Protein AF-A0A6A6G400-F1 (afdb_monomer)

Radius of gyration: 25.41 Å; Cα contacts (8 Å, |Δi|>4): 609; chains: 1; bounding box: 59×59×89 Å

Structure (mmCIF, N/CA/C/O backbone):
data_AF-A0A6A6G400-F1
#
_entry.id   AF-A0A6A6G400-F1
#
loop_
_atom_site.group_PDB
_atom_site.id
_atom_site.type_symbol
_atom_site.label_atom_id
_atom_site.label_alt_id
_atom_site.label_comp_id
_atom_site.label_asym_id
_atom_site.label_entity_id
_atom_site.label_seq_id
_atom_site.pdbx_PDB_ins_code
_atom_site.Cartn_x
_atom_site.Cartn_y
_atom_site.Cartn_z
_atom_site.occupancy
_atom_site.B_iso_or_equiv
_atom_site.auth_seq_id
_atom_site.auth_comp_id
_atom_site.auth_asym_id
_atom_site.auth_atom_id
_atom_site.pdbx_PDB_model_num
ATOM 1 N N . MET A 1 1 ? -9.095 3.129 57.793 1.00 34.34 1 MET A N 1
ATOM 2 C CA . MET A 1 1 ? -10.413 3.159 57.125 1.00 34.34 1 MET A CA 1
ATOM 3 C C . MET A 1 1 ? -10.176 3.162 55.627 1.00 34.34 1 MET A C 1
ATOM 5 O O . MET A 1 1 ? -9.615 4.113 55.106 1.00 34.34 1 MET A O 1
ATOM 9 N N . SER A 1 2 ? -10.470 2.027 54.995 1.00 27.59 2 SER A N 1
ATOM 10 C CA . SER A 1 2 ? -10.188 1.720 53.591 1.00 27.59 2 SER A CA 1
ATOM 11 C C . SER A 1 2 ? -11.328 2.242 52.712 1.00 27.59 2 SER A C 1
ATOM 13 O O . SER A 1 2 ? -12.481 1.901 52.960 1.00 27.59 2 SER A O 1
ATOM 15 N N . LEU A 1 3 ? -11.021 3.069 51.710 1.00 31.67 3 LEU A N 1
ATOM 16 C CA . LEU A 1 3 ? -11.961 3.458 50.656 1.00 31.67 3 LEU A CA 1
ATOM 17 C C . LEU A 1 3 ? -11.796 2.472 49.495 1.00 31.67 3 LEU A C 1
ATOM 19 O O . LEU A 1 3 ? -10.995 2.679 48.587 1.00 31.67 3 LEU A O 1
ATOM 23 N N . HIS A 1 4 ? -12.517 1.357 49.578 1.00 33.44 4 HIS A N 1
ATOM 24 C CA . HIS A 1 4 ? -12.645 0.380 48.503 1.00 33.44 4 HIS A CA 1
ATOM 25 C C . HIS A 1 4 ? -13.825 0.741 47.591 1.00 33.44 4 HIS A C 1
ATOM 27 O O . HIS A 1 4 ? -14.914 1.037 48.071 1.00 33.44 4 HIS A O 1
ATOM 33 N N . GLY A 1 5 ? -13.579 0.666 46.280 1.00 33.34 5 GLY A N 1
ATOM 34 C CA . GLY A 1 5 ? -14.537 0.203 45.275 1.00 33.34 5 GLY A CA 1
ATOM 35 C C . GLY A 1 5 ? -15.850 0.970 45.136 1.00 33.34 5 GLY A C 1
ATOM 36 O O . GLY A 1 5 ? -16.884 0.521 45.614 1.00 33.34 5 GLY A O 1
ATOM 37 N N . ARG A 1 6 ? -15.853 2.050 44.345 1.00 30.64 6 ARG A N 1
ATOM 38 C CA . ARG A 1 6 ? -17.055 2.390 43.571 1.00 30.64 6 ARG A CA 1
ATOM 39 C C . ARG A 1 6 ? -17.031 1.569 42.287 1.00 30.64 6 ARG A C 1
ATOM 41 O O . ARG A 1 6 ? -16.355 1.930 41.327 1.00 30.64 6 ARG A O 1
ATOM 48 N N . GLU A 1 7 ? -17.760 0.458 42.303 1.00 33.59 7 GLU A N 1
ATOM 49 C CA . GLU A 1 7 ? -18.248 -0.189 41.090 1.00 33.59 7 GLU A CA 1
ATOM 50 C C . GLU A 1 7 ? -19.018 0.846 40.266 1.00 33.59 7 GLU A C 1
ATOM 52 O O . GLU A 1 7 ? -20.046 1.378 40.685 1.00 33.59 7 GLU A O 1
ATOM 57 N N . VAL A 1 8 ? -18.510 1.149 39.075 1.00 35.88 8 VAL A N 1
ATOM 58 C CA . VAL A 1 8 ? -19.294 1.807 38.033 1.00 35.88 8 VAL A CA 1
ATOM 59 C C . VAL A 1 8 ? -20.147 0.719 37.383 1.00 35.88 8 VAL A C 1
ATOM 61 O O . VAL A 1 8 ? -19.840 0.226 36.301 1.00 35.88 8 VAL A O 1
ATOM 64 N N . THR A 1 9 ? -21.222 0.305 38.053 1.00 39.00 9 THR A N 1
ATOM 65 C CA . THR A 1 9 ? -22.346 -0.366 37.390 1.00 39.00 9 THR A CA 1
ATOM 66 C C . THR A 1 9 ? -23.046 0.671 36.522 1.00 39.00 9 THR A C 1
ATOM 68 O O . THR A 1 9 ? -23.896 1.438 36.974 1.00 39.00 9 THR A O 1
ATOM 71 N N . GLN A 1 10 ? -22.623 0.750 35.263 1.00 42.69 10 GLN A N 1
ATOM 72 C CA . GLN A 1 10 ? -23.265 1.577 34.253 1.00 42.69 10 GLN A CA 1
ATOM 73 C C . GLN A 1 10 ? -24.631 0.947 33.936 1.00 42.69 10 GLN A C 1
ATOM 75 O O . GLN A 1 10 ? -24.701 -0.114 33.319 1.00 42.69 10 GLN A O 1
ATOM 80 N N . PHE A 1 11 ? -25.710 1.578 34.402 1.00 41.28 11 PHE A N 1
ATOM 81 C CA . PHE A 1 11 ? -27.094 1.215 34.093 1.00 41.28 11 PHE A CA 1
ATOM 82 C C . PHE A 1 11 ? -27.322 1.236 32.572 1.00 41.28 11 PHE A C 1
ATOM 84 O O . PHE A 1 11 ? -27.593 2.280 31.978 1.00 41.28 11 PHE A O 1
ATOM 91 N N . GLY A 1 12 ? -27.191 0.082 31.921 1.00 53.06 12 GLY A N 1
ATOM 92 C CA . GLY A 1 12 ? -27.635 -0.114 30.548 1.00 53.06 12 GLY A CA 1
ATOM 93 C C . GLY A 1 12 ? -29.129 -0.407 30.554 1.00 53.06 12 GLY A C 1
ATOM 94 O O . GLY A 1 12 ? -29.537 -1.447 31.056 1.00 53.06 12 GLY A O 1
ATOM 95 N N . PHE A 1 13 ? -29.949 0.490 30.006 1.00 58.12 13 PHE A N 1
ATOM 96 C CA . PHE A 1 13 ? -31.369 0.208 29.789 1.00 58.12 13 PHE A CA 1
ATOM 97 C C . PHE A 1 13 ? -31.518 -1.091 28.981 1.00 58.12 13 PHE A C 1
ATOM 99 O O . PHE A 1 13 ? -31.052 -1.182 27.839 1.00 58.12 13 PHE A O 1
ATOM 106 N N . GLU A 1 14 ? -32.153 -2.108 29.567 1.00 65.12 14 GLU A N 1
ATOM 107 C CA . GLU A 1 14 ? -32.417 -3.376 28.893 1.00 65.12 14 GLU A CA 1
ATOM 108 C C . GLU A 1 14 ? -33.423 -3.155 27.760 1.00 65.12 14 GLU A C 1
ATOM 110 O O . GLU A 1 14 ? -34.633 -3.084 27.953 1.00 65.12 14 GLU A O 1
ATOM 115 N N . GLN A 1 15 ? -32.921 -3.040 26.530 1.00 72.25 15 GLN A N 1
ATOM 116 C CA . GLN A 1 15 ? -33.747 -2.927 25.324 1.00 72.25 15 GLN A CA 1
ATOM 117 C C . GLN A 1 15 ? -34.367 -4.276 24.905 1.00 72.25 15 GLN A C 1
ATOM 119 O O . GLN A 1 15 ? -34.352 -4.623 23.725 1.00 72.25 15 GLN A O 1
ATOM 124 N N . GLY A 1 16 ? -34.919 -5.039 25.857 1.00 75.06 16 GLY A N 1
ATOM 125 C CA . GLY A 1 16 ? -35.519 -6.364 25.629 1.00 75.06 16 GLY A CA 1
ATOM 126 C C . GLY A 1 16 ? -36.750 -6.356 24.712 1.00 75.06 16 GLY A C 1
ATOM 127 O O . GLY A 1 16 ? -37.144 -7.391 24.192 1.00 75.06 16 GLY A O 1
ATOM 128 N N . GLN A 1 17 ? -37.325 -5.182 24.442 1.00 82.31 17 GLN A N 1
ATOM 129 C CA . GLN A 1 17 ? -38.411 -5.012 23.467 1.00 82.31 17 GLN A CA 1
ATOM 130 C C . GLN A 1 17 ? -37.948 -5.202 22.012 1.00 82.31 17 GLN A C 1
ATOM 132 O O . GLN A 1 17 ? -38.761 -5.427 21.121 1.00 82.31 17 GLN A O 1
ATOM 137 N N . SER A 1 18 ? -36.644 -5.097 21.745 1.00 84.12 18 SER A N 1
ATOM 138 C CA . SER A 1 18 ? -36.095 -5.332 20.411 1.00 84.12 18 SER A CA 1
ATOM 139 C C . SER A 1 18 ? -35.745 -6.810 20.241 1.00 84.12 18 SER A C 1
ATOM 141 O O . SER A 1 18 ? -34.920 -7.303 21.016 1.00 84.12 18 SER A O 1
ATOM 143 N N . PRO A 1 19 ? -36.243 -7.497 19.193 1.00 85.81 19 PRO A N 1
ATOM 144 C CA . PRO A 1 19 ? -35.838 -8.867 18.868 1.00 85.81 19 PRO A CA 1
ATOM 145 C C . PRO A 1 19 ? -34.322 -9.020 18.715 1.00 85.81 19 PRO A C 1
ATOM 147 O O . PRO A 1 19 ? -33.760 -10.072 19.010 1.00 85.81 19 PRO A O 1
ATOM 150 N N . LEU A 1 20 ? -33.635 -7.943 18.314 1.00 87.31 20 LEU A N 1
ATOM 151 C CA . LEU A 1 20 ? -32.180 -7.918 18.240 1.00 87.31 20 LEU A CA 1
ATOM 152 C C . LEU A 1 20 ? -31.532 -8.185 19.604 1.00 87.31 20 LEU A C 1
ATOM 154 O O . LEU A 1 20 ? -30.487 -8.813 19.650 1.00 87.31 20 LEU A O 1
ATOM 158 N N . TYR A 1 21 ? -32.125 -7.722 20.704 1.00 88.69 21 TYR A N 1
ATOM 159 C CA . TYR A 1 21 ? -31.561 -7.871 22.047 1.00 88.69 21 TYR A CA 1
ATOM 160 C C . TYR A 1 21 ? -32.232 -8.956 22.885 1.00 88.69 21 TYR A C 1
ATOM 162 O O . TYR A 1 21 ? -31.580 -9.467 23.791 1.00 88.69 21 TYR A O 1
ATOM 170 N N . SER A 1 22 ? -33.487 -9.315 22.599 1.00 88.69 22 SER A N 1
ATOM 171 C CA . SER A 1 22 ? -34.191 -10.394 23.302 1.00 88.69 22 SER A CA 1
ATOM 172 C C . SER A 1 22 ? -33.992 -11.776 22.693 1.00 88.69 22 SER A C 1
ATOM 174 O O . SER A 1 22 ? -34.029 -12.751 23.436 1.00 88.69 22 SER A O 1
ATOM 176 N N . ALA A 1 23 ? -33.761 -11.882 21.380 1.00 90.44 23 ALA A N 1
ATOM 177 C CA . ALA A 1 23 ? -33.600 -13.174 20.709 1.00 90.44 23 ALA A CA 1
ATOM 178 C C . ALA A 1 23 ? -32.150 -13.476 20.300 1.00 90.44 23 ALA A C 1
ATOM 180 O O . ALA A 1 23 ? -31.735 -14.633 20.341 1.00 90.44 23 ALA A O 1
ATOM 181 N N . LEU A 1 24 ? -31.365 -12.465 19.897 1.00 91.31 24 LEU A N 1
ATOM 182 C CA . LEU A 1 24 ? -29.995 -12.688 19.424 1.00 91.31 24 LEU A CA 1
ATOM 183 C C . LEU A 1 24 ? -28.968 -12.543 20.558 1.00 91.31 24 LEU A C 1
ATOM 185 O O . LEU A 1 24 ? -28.890 -11.472 21.171 1.00 91.31 24 LEU A O 1
ATOM 189 N N . PRO A 1 25 ? -28.117 -13.558 20.804 1.00 91.88 25 PRO A N 1
ATOM 190 C CA . PRO A 1 25 ? -27.008 -13.456 21.744 1.00 91.88 25 PRO A CA 1
ATOM 191 C C . PRO A 1 25 ? -25.947 -12.458 21.250 1.00 91.88 25 PRO A C 1
ATOM 193 O O . PRO A 1 25 ? -25.909 -12.074 20.074 1.00 91.88 25 PRO A O 1
ATOM 196 N N . ALA A 1 26 ? -25.087 -12.004 22.164 1.00 89.81 26 ALA A N 1
ATOM 197 C CA . ALA A 1 26 ? -24.136 -10.920 21.908 1.00 89.81 26 ALA A CA 1
ATOM 198 C C . ALA A 1 26 ? -23.162 -11.232 20.762 1.00 89.81 26 ALA A C 1
ATOM 200 O O . ALA A 1 26 ? -22.822 -10.349 19.978 1.00 89.81 26 ALA A O 1
ATOM 201 N N . GLU A 1 27 ? -22.764 -12.491 20.625 1.00 92.62 27 GLU A N 1
ATOM 202 C CA . GLU A 1 27 ? -21.855 -12.990 19.599 1.00 92.62 27 GLU A CA 1
ATOM 203 C C . GLU A 1 27 ? -22.455 -12.831 18.199 1.00 92.62 27 GLU A C 1
ATOM 205 O O . GLU A 1 27 ? -21.776 -12.369 17.280 1.00 92.62 27 GLU A O 1
ATOM 210 N N . LEU A 1 28 ? -23.744 -13.156 18.043 1.00 93.25 28 LEU A N 1
ATOM 211 C CA . LEU A 1 28 ? -24.443 -13.014 16.766 1.00 93.25 28 LEU A CA 1
ATOM 212 C C . LEU A 1 28 ? -24.703 -11.545 16.435 1.00 93.25 28 LEU A C 1
ATOM 214 O O . LEU A 1 28 ? -24.497 -11.141 15.292 1.00 93.25 28 LEU A O 1
ATOM 218 N N . ARG A 1 29 ? -25.056 -10.713 17.425 1.00 92.44 29 ARG A N 1
ATOM 219 C CA . ARG A 1 29 ? -25.155 -9.256 17.217 1.00 92.44 29 ARG A CA 1
ATOM 220 C C . ARG A 1 29 ? -23.828 -8.665 16.754 1.00 92.44 29 ARG A C 1
ATOM 222 O O . ARG A 1 29 ? -23.800 -7.871 15.817 1.00 92.44 29 ARG A O 1
ATOM 229 N N . LEU A 1 30 ? -22.722 -9.087 17.367 1.00 91.12 30 LEU A N 1
ATOM 230 C CA . LEU A 1 30 ? -21.384 -8.645 16.992 1.00 91.12 30 LEU A CA 1
ATOM 231 C C . LEU A 1 30 ? -21.013 -9.099 15.575 1.00 91.12 30 LEU A C 1
ATOM 233 O O . LEU A 1 30 ? -20.400 -8.333 14.835 1.00 91.12 30 LEU A O 1
ATOM 237 N N . ALA A 1 31 ? -21.390 -10.317 15.177 1.00 91.69 31 ALA A N 1
ATOM 238 C CA . ALA A 1 31 ? -21.196 -10.805 13.814 1.00 91.69 31 ALA A CA 1
ATOM 239 C C . ALA A 1 31 ? -21.989 -9.976 12.789 1.00 91.69 31 ALA A C 1
ATOM 241 O O . ALA A 1 31 ? -21.420 -9.558 11.780 1.00 91.69 31 ALA A O 1
ATOM 242 N N . VAL A 1 32 ? -23.258 -9.663 13.080 1.00 92.06 32 VAL A N 1
ATOM 243 C CA . VAL A 1 32 ? -24.092 -8.778 12.247 1.00 92.06 32 VAL A CA 1
ATOM 244 C C . VAL A 1 32 ? -23.464 -7.392 12.137 1.00 92.06 32 VAL A C 1
ATOM 246 O O . VAL A 1 32 ? -23.268 -6.896 11.032 1.00 92.06 32 VAL A O 1
ATOM 249 N N . LEU A 1 33 ? -23.076 -6.784 13.260 1.00 92.38 33 LEU A N 1
ATOM 250 C CA . LEU A 1 33 ? -22.436 -5.469 13.269 1.00 92.38 33 LEU A CA 1
ATOM 251 C C . LEU A 1 33 ? -21.124 -5.464 12.487 1.00 92.38 33 LEU A C 1
ATOM 253 O O . LEU A 1 33 ? -20.890 -4.541 11.717 1.00 92.38 33 LEU A O 1
ATOM 257 N N . ARG A 1 34 ? -20.285 -6.497 12.631 1.00 90.75 34 ARG A N 1
ATOM 258 C CA . ARG A 1 34 ? -19.051 -6.639 11.843 1.00 90.75 34 ARG A CA 1
ATOM 259 C C . ARG A 1 34 ? -19.343 -6.688 10.355 1.00 90.75 34 ARG A C 1
ATOM 261 O O . ARG A 1 34 ? -18.635 -6.037 9.598 1.00 90.75 34 ARG A O 1
ATOM 268 N N . TYR A 1 35 ? -20.371 -7.419 9.940 1.00 90.69 35 TYR A N 1
ATOM 269 C CA . TYR A 1 35 ? -20.773 -7.472 8.541 1.00 90.69 35 TYR A CA 1
ATOM 270 C C . TYR A 1 35 ? -21.286 -6.110 8.046 1.00 90.69 35 TYR A C 1
ATOM 272 O O . TYR A 1 35 ? -20.768 -5.580 7.068 1.00 90.69 35 TYR A O 1
ATOM 280 N N . CYS A 1 36 ? -22.240 -5.498 8.754 1.00 91.00 36 CYS A N 1
ATOM 281 C CA . CYS A 1 36 ? -22.847 -4.221 8.363 1.00 91.00 36 CYS A CA 1
ATOM 282 C C . CYS A 1 36 ? -21.861 -3.044 8.361 1.00 91.00 36 CYS A C 1
ATOM 284 O O . CYS A 1 36 ? -22.007 -2.127 7.559 1.00 91.00 36 CYS A O 1
ATOM 286 N N . LEU A 1 37 ? -20.884 -3.057 9.270 1.00 91.31 37 LEU A N 1
ATOM 287 C CA . LEU A 1 37 ? -19.892 -1.993 9.450 1.00 91.31 37 LEU A CA 1
ATOM 288 C C . LEU A 1 37 ? -18.548 -2.320 8.783 1.00 91.31 37 LEU A C 1
ATOM 290 O O . LEU A 1 37 ? -17.557 -1.635 9.035 1.00 91.31 37 LEU A O 1
ATOM 294 N N . SER A 1 38 ? -18.492 -3.363 7.952 1.00 87.44 38 SER A N 1
ATOM 295 C CA . SER A 1 38 ? -17.318 -3.641 7.125 1.00 87.44 38 SER A CA 1
ATOM 296 C C . SER A 1 38 ? -17.178 -2.606 6.011 1.00 87.44 38 SER A C 1
ATOM 298 O O . SER A 1 38 ? -18.161 -2.049 5.517 1.00 87.44 38 SER A O 1
ATOM 300 N N . VAL A 1 39 ? -15.936 -2.380 5.586 1.00 85.69 39 VAL A N 1
ATOM 301 C CA . VAL A 1 39 ? -15.652 -1.596 4.384 1.00 85.69 39 VAL A CA 1
ATOM 302 C C . VAL A 1 39 ? -16.257 -2.298 3.168 1.00 85.69 39 VAL A C 1
ATOM 304 O O . VAL A 1 39 ? -16.113 -3.508 2.997 1.00 85.69 39 VAL A O 1
ATOM 307 N N . CYS A 1 40 ? -16.928 -1.533 2.313 1.00 84.94 40 CYS A N 1
ATOM 308 C CA . CYS A 1 40 ? -17.503 -2.010 1.062 1.00 84.94 40 CYS A CA 1
ATOM 309 C C . CYS A 1 40 ? -17.326 -0.972 -0.051 1.00 84.94 40 CYS A C 1
ATOM 311 O O . CYS A 1 40 ? -17.002 0.191 0.197 1.00 84.94 40 CYS A O 1
ATOM 313 N N . ASN A 1 41 ? -17.523 -1.397 -1.294 1.00 85.69 41 ASN A N 1
ATOM 314 C CA . ASN A 1 41 ? -17.459 -0.503 -2.443 1.00 85.69 41 ASN A CA 1
ATOM 315 C C . ASN A 1 41 ? -18.682 0.418 -2.470 1.00 85.69 41 ASN A C 1
ATOM 317 O O . ASN A 1 41 ? -19.804 -0.024 -2.217 1.00 85.69 41 ASN A O 1
ATOM 321 N N . HIS A 1 42 ? -18.483 1.681 -2.844 1.00 85.06 42 HIS A N 1
ATOM 322 C CA . HIS A 1 42 ? -19.583 2.625 -2.997 1.00 85.06 42 HIS A CA 1
ATOM 323 C C . HIS A 1 42 ? -20.637 2.064 -3.976 1.00 85.06 42 HIS A C 1
ATOM 325 O O . HIS A 1 42 ? -20.291 1.613 -5.076 1.00 85.06 42 HIS A O 1
ATOM 331 N N . PRO A 1 43 ? -21.938 2.091 -3.632 1.00 83.31 43 PRO A N 1
ATOM 332 C CA . PRO A 1 43 ? -22.966 1.420 -4.430 1.00 83.31 43 PRO A CA 1
ATOM 333 C C . PRO A 1 43 ? -23.127 2.030 -5.829 1.00 83.31 43 PRO A C 1
ATOM 335 O O . PRO A 1 43 ? -23.352 1.306 -6.798 1.00 83.31 43 PRO A O 1
ATOM 338 N N . THR A 1 44 ? -22.964 3.350 -5.941 1.00 83.88 44 THR A N 1
ATOM 339 C CA . THR A 1 44 ? -23.227 4.108 -7.178 1.00 83.88 44 THR A CA 1
ATOM 340 C C . THR A 1 44 ? -22.017 4.818 -7.787 1.00 83.88 44 THR A C 1
ATOM 342 O O . THR A 1 44 ? -22.042 5.115 -8.974 1.00 83.88 44 THR A O 1
ATOM 345 N N . SER A 1 45 ? -20.957 5.078 -7.017 1.00 83.06 45 SER A N 1
ATOM 346 C CA . SER A 1 45 ? -19.795 5.836 -7.482 1.00 83.06 45 SER A CA 1
ATOM 347 C C . SER A 1 45 ? -18.772 4.859 -8.036 1.00 83.06 45 SER A C 1
ATOM 349 O O . SER A 1 45 ? -18.378 3.919 -7.345 1.00 83.06 45 SER A O 1
ATOM 351 N N . GLN A 1 46 ? -18.379 5.052 -9.290 1.00 83.19 46 GLN A N 1
ATOM 352 C CA . GLN A 1 46 ? -17.346 4.262 -9.948 1.00 83.19 46 GLN A CA 1
ATOM 353 C C . GLN A 1 46 ? -16.223 5.181 -10.381 1.00 83.19 46 GLN A C 1
ATOM 355 O O . GLN A 1 46 ? -16.460 6.309 -10.814 1.00 83.19 46 GLN A O 1
ATOM 360 N N . PHE A 1 47 ? -14.993 4.684 -10.308 1.00 81.50 47 PHE A N 1
ATOM 361 C CA . PHE A 1 47 ? -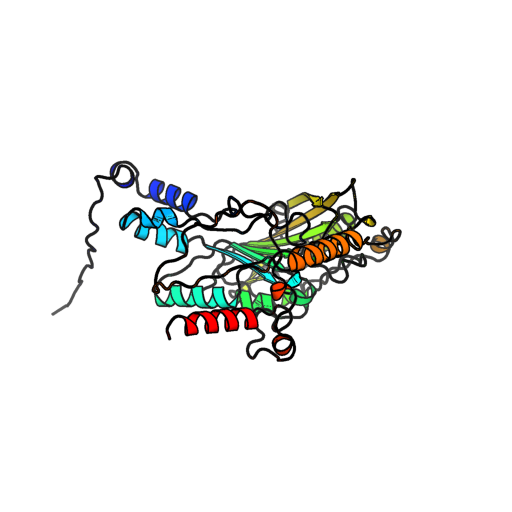13.902 5.382 -10.961 1.00 81.50 47 PHE A CA 1
ATOM 362 C C . PHE A 1 47 ? -14.114 5.392 -12.475 1.00 81.50 47 PHE A C 1
ATOM 364 O O . PHE A 1 47 ? -14.691 4.458 -13.046 1.00 81.50 47 PHE A O 1
ATOM 371 N N . ASN A 1 48 ? -13.618 6.449 -13.126 1.00 79.88 48 ASN A N 1
ATOM 372 C CA . ASN A 1 48 ? -13.603 6.521 -14.580 1.00 79.88 48 ASN A CA 1
ATOM 373 C C . ASN A 1 48 ? -12.993 5.225 -15.139 1.00 79.88 48 ASN A C 1
ATOM 375 O O . ASN A 1 48 ? -11.984 4.720 -14.649 1.00 79.88 48 ASN A O 1
ATOM 379 N N . ARG A 1 49 ? -13.649 4.652 -16.151 1.00 75.62 49 ARG A N 1
ATOM 380 C CA . ARG A 1 49 ? -13.248 3.365 -16.717 1.00 75.62 49 ARG A CA 1
ATOM 381 C C . ARG A 1 49 ? -11.853 3.384 -17.324 1.00 75.62 49 ARG A C 1
ATOM 383 O O . ARG A 1 49 ? -11.237 2.325 -17.361 1.00 75.62 49 ARG A O 1
ATOM 390 N N . ASP A 1 50 ? -11.418 4.549 -17.781 1.00 79.44 50 ASP A N 1
ATOM 391 C CA . ASP A 1 50 ? -10.130 4.769 -18.426 1.00 79.44 50 ASP A CA 1
ATOM 392 C C . ASP A 1 50 ? -9.102 5.375 -17.450 1.00 79.44 50 ASP A C 1
ATOM 394 O O . ASP A 1 50 ? -8.065 5.878 -17.876 1.00 79.44 50 ASP A O 1
ATOM 398 N N . SER A 1 51 ? -9.372 5.369 -16.136 1.00 78.50 51 SER A N 1
ATOM 399 C CA . SER A 1 51 ? -8.409 5.868 -15.156 1.00 78.50 51 SER A CA 1
ATOM 400 C C . SER A 1 51 ? -7.314 4.853 -14.843 1.00 78.50 51 SER A C 1
ATOM 402 O O . SER A 1 51 ? -7.552 3.649 -14.739 1.00 78.50 51 SER A O 1
ATOM 404 N N . ILE A 1 52 ? -6.108 5.358 -14.586 1.00 78.81 52 ILE A N 1
ATOM 405 C CA . ILE A 1 52 ? -4.946 4.542 -14.185 1.00 78.81 52 ILE A CA 1
ATOM 406 C C . ILE A 1 52 ? -5.080 3.905 -12.793 1.00 78.81 52 ILE A C 1
ATOM 408 O O . ILE A 1 52 ? -4.294 3.037 -12.416 1.00 78.81 52 ILE A O 1
ATOM 412 N N . TRP A 1 53 ? -6.044 4.354 -11.989 1.00 77.38 53 TRP A N 1
ATOM 413 C CA . TRP A 1 53 ? -6.264 3.840 -10.637 1.00 77.38 53 TRP A CA 1
ATOM 414 C C . TRP A 1 53 ? -7.332 2.755 -10.548 1.00 77.38 53 TRP A C 1
ATOM 416 O O . TRP A 1 53 ? -7.449 2.120 -9.501 1.00 77.38 53 TRP A O 1
ATOM 426 N N . ARG A 1 54 ? -8.095 2.514 -11.616 1.00 79.19 54 ARG A N 1
ATOM 427 C CA . ARG A 1 54 ? -9.095 1.451 -11.626 1.00 79.19 54 ARG A CA 1
ATOM 428 C C . ARG A 1 54 ? -8.417 0.078 -11.652 1.00 79.19 54 ARG A C 1
ATOM 430 O O . ARG A 1 54 ? -7.623 -0.210 -12.542 1.00 79.19 54 ARG A O 1
ATOM 437 N N . ARG A 1 55 ? -8.808 -0.798 -10.725 1.00 76.88 55 ARG A N 1
ATOM 438 C CA . ARG A 1 55 ? -8.398 -2.212 -10.678 1.00 76.88 55 ARG A CA 1
ATOM 439 C C . ARG A 1 55 ? -9.607 -3.134 -10.579 1.00 76.88 55 ARG A C 1
ATOM 441 O O . ARG A 1 55 ? -10.720 -2.673 -10.340 1.00 76.88 55 ARG A O 1
ATOM 448 N N . LEU A 1 56 ? -9.380 -4.439 -10.730 1.00 73.50 56 LEU A N 1
ATOM 449 C CA . LEU A 1 56 ? -10.415 -5.456 -10.525 1.00 73.50 56 LEU A CA 1
ATOM 450 C C . LEU A 1 56 ? -10.966 -5.442 -9.088 1.00 73.50 56 LEU A C 1
ATOM 452 O O . LEU A 1 56 ? -12.166 -5.580 -8.885 1.00 73.50 56 LEU A O 1
ATOM 456 N N . ASP A 1 57 ? -10.082 -5.262 -8.110 1.00 71.81 57 ASP A N 1
ATOM 457 C CA . ASP A 1 57 ? -10.366 -5.263 -6.673 1.00 71.81 57 ASP A CA 1
ATOM 458 C C . ASP A 1 57 ? -10.593 -3.856 -6.090 1.00 71.81 57 ASP A C 1
ATOM 460 O O . ASP A 1 57 ? -10.969 -3.712 -4.928 1.00 71.81 57 ASP A O 1
ATOM 464 N N . TYR A 1 58 ? -10.393 -2.816 -6.905 1.00 78.69 58 TYR A N 1
ATOM 465 C CA . TYR A 1 58 ? -10.524 -1.414 -6.516 1.00 78.69 58 TYR A CA 1
ATOM 466 C C . TYR A 1 58 ? -11.052 -0.579 -7.693 1.00 78.69 58 TYR A C 1
ATOM 468 O O . TYR A 1 58 ? -10.334 0.195 -8.329 1.00 78.69 58 TYR A O 1
ATOM 476 N N . ASP A 1 59 ? -12.324 -0.780 -8.036 1.00 81.88 59 ASP A N 1
ATOM 477 C CA . ASP A 1 59 ? -13.010 -0.056 -9.114 1.00 81.88 59 ASP A CA 1
ATOM 478 C C . ASP A 1 59 ? -13.899 1.091 -8.608 1.00 81.88 59 ASP A C 1
ATOM 480 O O . ASP A 1 59 ? -14.436 1.865 -9.409 1.00 81.88 59 ASP A O 1
ATOM 484 N N . ARG A 1 60 ? -14.038 1.220 -7.284 1.00 85.00 60 ARG A N 1
ATOM 485 C CA . ARG A 1 60 ? -14.887 2.212 -6.618 1.00 85.00 60 ARG A CA 1
ATOM 486 C C . ARG A 1 60 ? -14.239 2.736 -5.340 1.00 85.00 60 ARG A C 1
ATOM 488 O O . ARG A 1 60 ? -13.456 2.014 -4.719 1.00 85.00 60 ARG A O 1
ATOM 495 N N . PRO A 1 61 ? -14.617 3.944 -4.890 1.00 82.62 61 PRO A N 1
ATOM 496 C CA . PRO A 1 61 ? -14.299 4.393 -3.544 1.00 82.62 61 PRO A CA 1
ATOM 497 C C . PRO A 1 61 ? -14.810 3.393 -2.504 1.00 82.62 61 PRO A C 1
ATOM 499 O O . PRO A 1 61 ? -15.923 2.874 -2.616 1.00 82.62 61 PRO A O 1
ATOM 502 N N . GLN A 1 62 ? -14.001 3.145 -1.482 1.00 83.25 62 GLN A N 1
ATOM 503 C CA . GLN A 1 62 ? -14.370 2.306 -0.350 1.00 83.25 62 GLN A CA 1
ATOM 504 C C . GLN A 1 62 ? -15.031 3.151 0.740 1.00 83.25 62 GLN A C 1
ATOM 506 O O . GLN A 1 62 ? -14.528 4.216 1.095 1.00 83.25 62 GLN A O 1
ATOM 511 N N . ILE A 1 63 ? -16.157 2.675 1.270 1.00 85.25 63 ILE A N 1
ATOM 512 C CA . ILE A 1 63 ? -16.938 3.354 2.306 1.00 85.25 63 ILE A CA 1
ATOM 513 C C . ILE A 1 63 ? -17.352 2.390 3.416 1.00 85.25 63 ILE A C 1
ATOM 515 O O . ILE A 1 63 ? -17.382 1.174 3.237 1.00 85.25 63 ILE A O 1
ATOM 519 N N . VAL A 1 64 ? -17.724 2.958 4.561 1.00 88.19 64 VAL A N 1
ATOM 520 C CA . VAL A 1 64 ? -18.373 2.237 5.660 1.00 88.19 64 VAL A CA 1
ATOM 521 C C . VAL A 1 64 ? -19.740 2.862 5.903 1.00 88.19 64 VAL A C 1
ATOM 523 O O . VAL A 1 64 ? -19.841 4.056 6.191 1.00 88.19 64 VAL A O 1
ATOM 526 N N . HIS A 1 65 ? -20.804 2.067 5.799 1.00 89.56 65 HIS A N 1
ATOM 527 C CA . HIS A 1 65 ? -22.159 2.535 6.075 1.00 89.56 65 HIS A CA 1
ATOM 528 C C . HIS A 1 65 ? -22.424 2.563 7.584 1.00 89.56 65 HIS A C 1
ATOM 530 O O . HIS A 1 65 ? -22.625 1.534 8.220 1.00 89.56 65 HIS A O 1
ATOM 536 N N . THR A 1 66 ? -22.469 3.759 8.169 1.00 92.19 66 THR A N 1
ATOM 537 C CA . THR A 1 66 ? -22.666 3.948 9.617 1.00 92.19 66 THR A CA 1
ATOM 538 C C . THR A 1 66 ? -24.117 4.234 10.012 1.00 92.19 66 THR A C 1
ATOM 540 O O . THR A 1 66 ? -24.402 4.468 11.185 1.00 92.19 66 THR A O 1
ATOM 543 N N . SER A 1 67 ? -25.062 4.190 9.065 1.00 92.38 67 SER A N 1
ATOM 544 C CA . SER A 1 67 ? -26.480 4.499 9.310 1.00 92.38 67 SER A CA 1
ATOM 545 C C . SER A 1 67 ? -27.107 3.614 10.389 1.00 92.38 67 SER A C 1
ATOM 547 O O . SER A 1 67 ? -27.901 4.108 11.187 1.00 92.38 67 SER A O 1
ATOM 549 N N . ILE A 1 68 ? -26.692 2.346 10.486 1.00 90.38 68 ILE A N 1
ATOM 550 C CA . ILE A 1 68 ? -27.165 1.409 11.516 1.00 90.38 68 ILE A CA 1
ATOM 551 C C . ILE A 1 68 ? -26.876 1.898 12.944 1.00 90.38 68 ILE A C 1
ATOM 553 O O . ILE A 1 68 ? -27.667 1.637 13.853 1.00 90.38 68 ILE A O 1
ATOM 557 N N . LEU A 1 69 ? -25.808 2.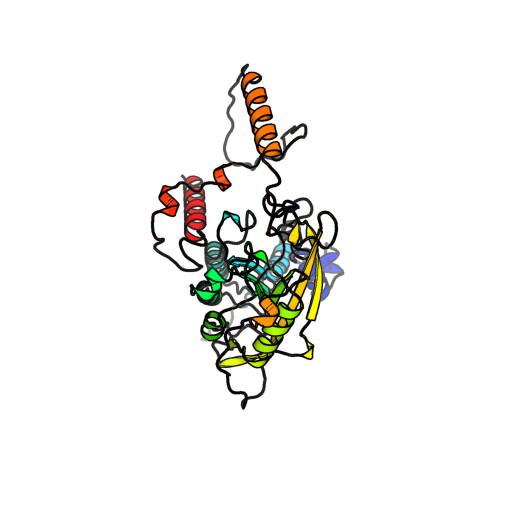681 13.145 1.00 92.50 69 LEU A N 1
ATOM 558 C CA . LEU A 1 69 ? -25.449 3.246 14.451 1.00 92.50 69 LEU A CA 1
ATOM 559 C C . LEU A 1 69 ? -26.448 4.300 14.934 1.00 92.50 69 LEU A C 1
ATOM 561 O O . LEU A 1 69 ? -26.463 4.634 16.113 1.00 92.50 69 LEU A O 1
ATOM 565 N N . ARG A 1 70 ? -27.300 4.823 14.045 1.00 92.19 70 ARG A N 1
ATOM 566 C CA . ARG A 1 70 ? -28.334 5.807 14.389 1.00 92.19 70 ARG A CA 1
ATOM 567 C C . ARG A 1 70 ? -29.638 5.170 14.876 1.00 92.19 70 ARG A C 1
ATOM 569 O O . ARG A 1 70 ? -30.559 5.899 15.221 1.00 92.19 70 ARG A O 1
ATOM 576 N N . THR A 1 71 ? -29.726 3.840 14.907 1.00 89.50 71 THR A N 1
ATOM 577 C CA . THR A 1 71 ? -30.965 3.118 15.243 1.00 89.50 71 THR A CA 1
ATOM 578 C C . THR A 1 71 ? -31.326 3.239 16.726 1.00 89.50 71 THR A C 1
ATOM 580 O O . THR A 1 71 ? -32.459 3.558 17.068 1.00 89.50 71 THR A O 1
ATOM 583 N N . CYS A 1 72 ? -30.374 2.985 17.628 1.00 87.69 72 CYS A N 1
ATOM 584 C CA . CYS A 1 72 ? -30.558 3.166 19.067 1.00 87.69 72 CYS A CA 1
ATOM 585 C C . CYS A 1 72 ? -29.213 3.300 19.789 1.00 87.69 72 CYS A C 1
ATOM 587 O O . CYS A 1 72 ? -28.163 2.971 19.236 1.00 87.69 72 CYS A O 1
ATOM 589 N N . ARG A 1 73 ? -29.245 3.730 21.059 1.00 87.44 73 ARG A N 1
ATOM 590 C CA . ARG A 1 73 ? -28.031 3.945 21.858 1.00 87.44 73 ARG A CA 1
ATOM 591 C C . ARG A 1 73 ? -27.190 2.679 22.043 1.00 87.44 73 ARG A C 1
ATOM 593 O O . ARG A 1 73 ? -25.974 2.741 21.927 1.00 87.44 73 ARG A O 1
ATOM 600 N N . ARG A 1 74 ? -27.814 1.524 22.287 1.00 87.94 74 ARG A N 1
ATOM 601 C CA . ARG A 1 74 ? -27.071 0.271 22.478 1.00 87.94 74 ARG A CA 1
ATOM 602 C C . ARG A 1 74 ? -26.408 -0.205 21.183 1.00 87.94 74 ARG A C 1
ATOM 604 O O . ARG A 1 74 ? -25.274 -0.667 21.230 1.00 87.94 74 ARG A O 1
ATOM 611 N N . LEU A 1 75 ? -27.073 -0.042 20.034 1.00 90.50 75 LEU A N 1
ATOM 612 C CA . LEU A 1 75 ? -26.499 -0.347 18.715 1.00 90.50 75 LEU A CA 1
ATOM 613 C C . LEU A 1 75 ? -25.347 0.597 18.394 1.00 90.50 75 LEU A C 1
ATOM 615 O O . LEU A 1 75 ? -24.319 0.156 17.889 1.00 90.50 75 LEU A O 1
ATOM 619 N N . HIS A 1 76 ? -25.515 1.879 18.716 1.00 91.38 76 HIS A N 1
ATOM 620 C CA . HIS A 1 76 ? -24.454 2.865 18.614 1.00 91.38 76 HIS A CA 1
ATOM 621 C C . HIS A 1 76 ? -23.226 2.430 19.425 1.00 91.38 76 HIS A C 1
ATOM 623 O O . HIS A 1 76 ? -22.134 2.347 18.875 1.00 91.38 76 HIS A O 1
ATOM 629 N N . ASP A 1 77 ? -23.400 2.088 20.702 1.00 88.94 77 ASP A N 1
ATOM 630 C CA . ASP A 1 77 ? -22.285 1.776 21.600 1.00 88.94 77 ASP A CA 1
ATOM 631 C C . ASP A 1 77 ? -21.623 0.416 21.283 1.00 88.94 77 ASP A C 1
ATOM 633 O O . ASP A 1 77 ? -20.394 0.310 21.309 1.00 88.94 77 ASP A O 1
ATOM 637 N N . GLU A 1 78 ? -22.398 -0.621 20.926 1.00 90.62 78 GLU A N 1
ATOM 638 C CA . GLU A 1 78 ? -21.858 -1.909 20.451 1.00 90.62 78 GLU A CA 1
ATOM 639 C C . GLU A 1 78 ? -21.149 -1.746 19.092 1.00 90.62 78 GLU A C 1
ATOM 641 O O . GLU A 1 78 ? -20.038 -2.243 18.902 1.00 90.62 78 GLU A O 1
ATOM 646 N N . GLY A 1 79 ? -21.754 -1.014 18.153 1.00 91.62 79 GLY A N 1
ATOM 647 C CA . GLY A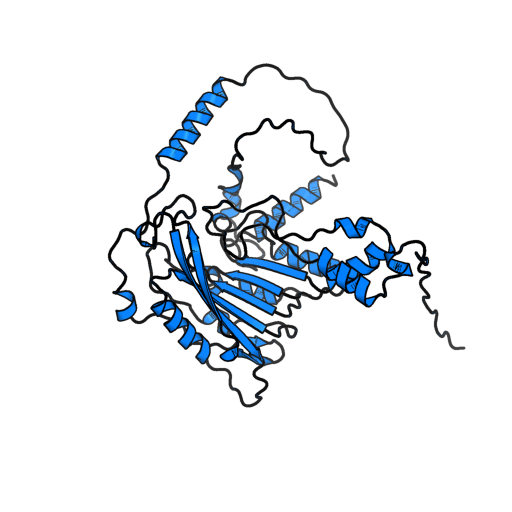 1 79 ? -21.233 -0.830 16.800 1.00 91.62 79 GLY A CA 1
ATOM 648 C C . GLY A 1 79 ? -20.023 0.102 16.718 1.00 91.62 79 GLY A C 1
ATOM 649 O O . GLY A 1 79 ? -19.101 -0.164 15.948 1.00 91.62 79 GLY A O 1
ATOM 650 N N . LEU A 1 80 ? -19.952 1.142 17.551 1.00 88.81 80 LEU A N 1
ATOM 651 C CA . LEU A 1 80 ? -18.791 2.034 17.604 1.00 88.81 80 LEU A CA 1
ATOM 652 C C . LEU A 1 80 ? -17.518 1.273 18.010 1.00 88.81 80 LEU A C 1
ATOM 654 O O . LEU A 1 80 ? -16.460 1.478 17.419 1.00 88.81 80 LEU A O 1
ATOM 658 N N . ARG A 1 81 ? -17.633 0.315 18.943 1.00 85.25 81 ARG A N 1
ATOM 659 C CA . ARG A 1 81 ? -16.526 -0.588 19.309 1.00 85.25 81 ARG A CA 1
ATOM 660 C C . ARG A 1 81 ? -16.097 -1.481 18.145 1.00 85.25 81 ARG A C 1
ATOM 662 O O . ARG A 1 81 ? -14.915 -1.779 18.014 1.00 85.25 81 ARG A O 1
ATOM 669 N N . VAL A 1 82 ? -17.040 -1.921 17.310 1.00 87.75 82 VAL A N 1
ATOM 670 C CA . VAL A 1 82 ? -16.739 -2.736 16.121 1.00 87.75 82 VAL A CA 1
ATOM 671 C C . VAL A 1 82 ? -15.961 -1.937 15.087 1.00 87.75 82 VAL A C 1
ATOM 673 O O . VAL A 1 82 ? -14.975 -2.462 14.562 1.00 87.75 82 VAL A O 1
ATOM 676 N N . LEU A 1 83 ? -16.373 -0.690 14.832 1.00 86.31 83 LEU A N 1
ATOM 677 C CA . LEU A 1 83 ? -15.660 0.213 13.928 1.00 86.31 83 LEU A CA 1
ATOM 678 C C . LEU A 1 83 ? -14.210 0.390 14.362 1.00 86.31 83 LEU A C 1
ATOM 680 O O . LEU A 1 83 ? -13.314 0.252 13.539 1.00 86.31 83 LEU A O 1
ATOM 684 N N . ASP A 1 84 ? -13.971 0.597 15.655 1.00 84.56 84 ASP A N 1
ATOM 685 C CA . ASP A 1 84 ? -12.613 0.783 16.167 1.00 84.56 84 ASP A CA 1
ATOM 686 C C . ASP A 1 84 ? -11.740 -0.462 16.037 1.00 84.56 84 ASP A C 1
ATOM 688 O O . ASP A 1 84 ? -10.522 -0.347 16.015 1.00 84.56 84 ASP A O 1
ATOM 692 N N . GLN A 1 85 ? -12.317 -1.662 15.967 1.00 81.44 85 GLN A N 1
ATOM 693 C CA . GLN A 1 85 ? -11.552 -2.908 16.034 1.00 81.44 85 GLN A CA 1
ATOM 694 C C . GLN A 1 85 ? -11.121 -3.477 14.674 1.00 81.44 85 GLN A C 1
ATOM 696 O O . GLN A 1 85 ? -10.295 -4.394 14.649 1.00 81.44 85 GLN A O 1
ATOM 701 N N . ASN A 1 86 ? -11.682 -2.986 13.564 1.00 76.12 86 ASN A N 1
ATOM 702 C CA . ASN A 1 86 ? -11.472 -3.549 12.224 1.00 76.12 86 ASN A CA 1
ATOM 703 C C . ASN A 1 86 ? -11.349 -2.464 11.149 1.00 76.12 86 ASN A C 1
ATOM 705 O O . ASN A 1 86 ? -11.990 -2.543 10.104 1.00 76.12 86 ASN A O 1
ATOM 709 N N . LEU A 1 87 ? -10.538 -1.444 11.417 1.00 86.06 87 LEU A N 1
ATOM 710 C CA . LEU A 1 87 ? -10.305 -0.377 10.449 1.00 86.06 87 LEU A CA 1
ATOM 711 C C . LEU A 1 87 ? -9.411 -0.880 9.317 1.00 86.06 87 LEU A C 1
ATOM 713 O O . LEU A 1 87 ? -8.352 -1.454 9.577 1.00 86.06 87 LEU A O 1
ATOM 717 N N . ASP A 1 88 ? -9.825 -0.619 8.083 1.00 89.38 88 ASP A N 1
ATOM 718 C CA . ASP A 1 88 ? -9.021 -0.836 6.886 1.00 89.38 88 ASP A CA 1
ATOM 719 C C . ASP A 1 88 ? -8.716 0.521 6.247 1.00 89.38 88 ASP A C 1
ATOM 721 O O . ASP A 1 88 ? -9.609 1.354 6.081 1.00 89.38 88 ASP A O 1
ATOM 725 N N . TYR A 1 89 ? -7.447 0.750 5.912 1.00 91.31 89 TYR A N 1
ATOM 726 C CA . TYR A 1 89 ? -6.981 1.997 5.310 1.00 91.31 89 TYR A CA 1
ATOM 727 C C . TYR A 1 89 ? -6.272 1.734 3.989 1.00 91.31 89 TYR A C 1
ATOM 729 O O . TYR A 1 89 ? -5.482 0.798 3.882 1.00 91.31 89 TYR A O 1
ATOM 737 N N . THR A 1 90 ? -6.511 2.614 3.018 1.00 91.81 90 THR A N 1
ATOM 738 C CA . THR A 1 90 ? -5.866 2.588 1.703 1.00 91.81 90 THR A CA 1
ATOM 739 C C . THR A 1 90 ? -5.186 3.929 1.448 1.00 91.81 90 THR A C 1
ATOM 741 O O . THR A 1 90 ? -5.849 4.965 1.415 1.00 91.81 90 THR A O 1
ATOM 744 N N . ILE A 1 91 ? -3.868 3.908 1.258 1.00 93.38 91 ILE A N 1
ATOM 745 C CA . ILE A 1 91 ? -3.021 5.083 1.023 1.00 93.38 91 ILE A CA 1
ATOM 746 C C . ILE A 1 91 ? -2.393 4.996 -0.372 1.00 93.38 91 ILE A C 1
ATOM 748 O O . ILE A 1 91 ? -2.022 3.919 -0.832 1.00 93.38 91 ILE A O 1
ATOM 752 N N . PHE A 1 92 ? -2.251 6.135 -1.049 1.00 91.75 92 PHE A N 1
ATOM 753 C CA . PHE A 1 92 ? -1.642 6.216 -2.379 1.00 91.75 92 PHE A CA 1
ATOM 754 C C . PHE A 1 92 ? -0.372 7.070 -2.342 1.00 91.75 92 PHE A C 1
ATOM 756 O O . PHE A 1 92 ? -0.441 8.299 -2.314 1.00 91.75 92 PHE A O 1
ATOM 763 N N . PHE A 1 93 ? 0.805 6.460 -2.381 1.00 91.62 93 PHE A N 1
ATOM 764 C CA . PHE A 1 93 ? 2.057 7.189 -2.579 1.00 91.62 93 PHE A CA 1
ATOM 765 C C . PHE A 1 93 ? 2.272 7.443 -4.063 1.00 91.62 93 PHE A C 1
ATOM 767 O O . PHE A 1 93 ? 3.054 6.766 -4.717 1.00 91.62 93 PHE A O 1
ATOM 774 N N . THR A 1 94 ? 1.538 8.419 -4.587 1.00 87.25 94 THR A N 1
ATOM 775 C CA . THR A 1 94 ? 1.710 8.954 -5.938 1.00 87.25 94 THR A CA 1
ATOM 776 C C . THR A 1 94 ? 1.366 10.445 -5.963 1.00 87.25 94 THR A C 1
ATOM 778 O O . THR A 1 94 ? 0.779 10.966 -5.004 1.00 87.25 94 THR A O 1
ATOM 781 N N . ALA A 1 95 ? 1.737 11.132 -7.038 1.00 81.06 95 ALA A N 1
ATOM 782 C CA . ALA A 1 95 ? 1.394 12.521 -7.282 1.00 81.06 95 ALA A CA 1
ATOM 783 C C . ALA A 1 95 ? -0.130 12.718 -7.434 1.00 81.06 95 ALA A C 1
ATOM 785 O O . ALA A 1 95 ? -0.838 11.796 -7.847 1.00 81.06 95 ALA A O 1
ATOM 786 N N . PRO A 1 96 ? -0.668 13.916 -7.127 1.00 78.00 96 PRO A N 1
ATOM 787 C CA . PRO A 1 96 ? -2.108 14.175 -7.178 1.00 78.00 96 PRO A CA 1
ATOM 788 C C . PRO A 1 96 ? -2.823 13.778 -8.487 1.00 78.00 96 PRO A C 1
ATOM 790 O O . PRO A 1 96 ? -3.898 13.192 -8.381 1.00 78.00 96 PRO A O 1
ATOM 793 N N . PRO A 1 97 ? -2.264 14.004 -9.699 1.00 75.38 97 PRO A N 1
ATOM 794 C CA . PRO A 1 97 ? -2.934 13.634 -10.955 1.00 75.38 97 PRO A CA 1
ATOM 795 C C . PRO A 1 97 ? -3.116 12.123 -11.160 1.00 75.38 97 PRO A C 1
ATOM 797 O O . PRO A 1 97 ? -3.958 11.692 -11.944 1.00 75.38 97 PRO A O 1
ATOM 800 N N . GLU A 1 98 ? -2.315 11.309 -10.474 1.00 76.69 98 GLU A N 1
ATOM 801 C CA . GLU A 1 98 ? -2.320 9.847 -10.588 1.00 76.69 98 GLU A CA 1
ATOM 802 C C . GLU A 1 98 ? -3.112 9.162 -9.471 1.00 76.69 98 GLU A C 1
ATOM 804 O O . GLU A 1 98 ? -3.206 7.930 -9.402 1.00 76.69 98 GLU A O 1
ATOM 809 N N . ARG A 1 99 ? -3.680 9.967 -8.575 1.00 80.88 99 ARG A N 1
ATOM 810 C CA . ARG A 1 99 ? -4.372 9.514 -7.383 1.00 80.88 99 ARG A CA 1
ATOM 811 C C . ARG A 1 99 ? -5.887 9.554 -7.590 1.00 80.88 99 ARG A C 1
ATOM 813 O O . ARG A 1 99 ? -6.390 10.515 -8.169 1.00 80.88 99 ARG A O 1
ATOM 820 N N . PRO A 1 100 ? -6.644 8.574 -7.062 1.00 81.19 100 PRO A N 1
ATOM 821 C CA . PRO A 1 100 ? -8.093 8.695 -7.016 1.00 81.19 100 PRO A CA 1
ATOM 822 C C . PRO A 1 100 ? -8.539 9.959 -6.267 1.00 81.19 100 PRO A C 1
ATOM 824 O O . PRO A 1 100 ? -7.907 10.341 -5.273 1.00 81.19 100 PRO A O 1
ATOM 827 N N . PRO A 1 101 ? -9.671 10.565 -6.662 1.00 74.56 101 PRO A N 1
ATOM 828 C CA . PRO A 1 101 ? -10.283 11.619 -5.868 1.00 74.56 101 PRO A CA 1
ATOM 829 C C . PRO A 1 101 ? -10.675 11.080 -4.485 1.00 74.56 101 PRO A C 1
ATOM 831 O O . PRO A 1 101 ? -11.053 9.917 -4.347 1.00 74.56 101 PRO A O 1
ATOM 834 N N . GLN A 1 102 ? -10.614 11.940 -3.462 1.00 74.12 102 GLN A N 1
ATOM 835 C CA . GLN A 1 102 ? -11.054 11.630 -2.088 1.00 74.12 102 GLN A CA 1
ATOM 836 C C . GLN A 1 102 ? -10.342 10.430 -1.428 1.00 74.12 102 GLN A C 1
ATOM 838 O O . GLN A 1 102 ? -10.855 9.827 -0.487 1.00 74.12 102 GLN A O 1
ATOM 843 N N . CYS A 1 103 ? -9.143 10.085 -1.895 1.00 80.12 103 CYS A N 1
ATOM 844 C CA . CYS A 1 103 ? -8.254 9.154 -1.211 1.00 80.12 103 CYS A CA 1
ATOM 845 C C . CYS A 1 103 ? -7.965 9.590 0.239 1.00 80.12 103 CYS A C 1
ATOM 847 O O . CYS A 1 103 ? -7.969 10.781 0.564 1.00 80.12 103 CYS A O 1
ATOM 849 N N . THR A 1 104 ? -7.621 8.638 1.106 1.00 86.75 104 THR A N 1
ATOM 850 C CA . THR A 1 104 ? -7.180 8.964 2.468 1.00 86.75 104 THR A CA 1
ATOM 851 C C . THR A 1 104 ? -5.839 9.703 2.444 1.00 86.75 104 THR A C 1
ATOM 853 O O . THR A 1 104 ? -4.864 9.219 1.871 1.00 86.75 104 THR A O 1
ATOM 856 N N . ASN A 1 105 ? -5.795 10.870 3.087 1.00 89.94 105 ASN A N 1
ATOM 857 C CA . ASN A 1 105 ? -4.568 11.613 3.347 1.00 89.94 105 ASN A CA 1
ATOM 858 C C . ASN A 1 105 ? -3.897 11.070 4.628 1.00 89.94 105 ASN A C 1
ATOM 860 O O . ASN A 1 105 ? -4.569 10.989 5.659 1.00 89.94 105 ASN A O 1
ATOM 864 N N . PRO A 1 106 ? -2.598 10.722 4.606 1.00 93.31 106 PRO A N 1
ATOM 865 C CA . PRO A 1 106 ? -1.864 10.290 5.795 1.00 93.31 106 PRO A CA 1
ATOM 866 C C . PRO A 1 106 ? -1.922 11.270 6.979 1.00 93.31 106 PRO A C 1
ATOM 868 O O . PRO A 1 106 ? -2.020 10.821 8.117 1.00 93.31 106 PRO A O 1
ATOM 871 N N . PHE A 1 107 ? -1.945 12.587 6.739 1.00 91.69 107 PHE A N 1
ATOM 872 C CA . PHE A 1 107 ? -2.095 13.583 7.812 1.00 91.69 107 PHE A CA 1
ATOM 873 C C . PHE A 1 107 ? -3.486 13.531 8.464 1.00 91.69 107 PHE A C 1
ATOM 875 O O . PHE A 1 107 ? -3.618 13.638 9.684 1.00 91.69 107 PHE A O 1
ATOM 882 N N . ASP A 1 108 ? -4.532 13.309 7.663 1.00 90.06 108 ASP A N 1
ATOM 883 C CA . ASP A 1 108 ? -5.899 13.147 8.171 1.00 90.06 108 ASP A CA 1
ATOM 884 C C . ASP A 1 108 ? -6.034 11.846 8.973 1.00 90.06 108 ASP A C 1
ATOM 886 O O . ASP A 1 108 ? -6.748 11.801 9.978 1.00 90.06 108 ASP A O 1
ATOM 890 N N . LEU A 1 109 ? -5.337 10.792 8.536 1.00 92.75 109 LEU A N 1
ATOM 891 C CA . LEU A 1 109 ? -5.248 9.526 9.255 1.00 92.75 109 LEU A CA 1
ATOM 892 C C . LEU A 1 109 ? -4.556 9.706 10.612 1.00 92.75 109 LEU A C 1
ATOM 894 O O . LEU A 1 109 ? -5.112 9.275 11.620 1.00 92.75 109 LEU A O 1
ATOM 898 N N . GLU A 1 110 ? -3.390 10.357 10.646 1.00 94.38 110 GLU A N 1
ATOM 899 C CA . GLU A 1 110 ? -2.650 10.655 11.881 1.00 94.38 110 GLU A CA 1
ATOM 900 C C . GLU A 1 110 ? -3.540 11.394 12.887 1.00 94.38 110 GLU A C 1
ATOM 902 O O . GLU A 1 110 ? -3.736 10.918 14.007 1.00 94.38 110 GLU A O 1
ATOM 907 N N . ARG A 1 111 ? -4.180 12.486 12.457 1.00 92.31 111 ARG A N 1
ATOM 908 C CA . ARG A 1 111 ? -5.105 13.256 13.299 1.00 92.31 111 ARG A CA 1
ATOM 909 C C . ARG A 1 111 ? -6.267 12.405 13.808 1.00 92.31 111 ARG A C 1
ATOM 911 O O . ARG A 1 111 ? -6.564 12.415 14.996 1.00 92.31 111 ARG A O 1
ATOM 918 N N . ARG A 1 112 ? -6.901 11.616 12.934 1.00 90.50 112 ARG A N 1
ATOM 919 C CA . ARG A 1 112 ? -8.015 10.740 13.330 1.00 90.50 112 ARG A CA 1
ATOM 920 C C . ARG A 1 112 ? -7.593 9.733 14.399 1.00 90.50 112 ARG A C 1
ATOM 922 O O . ARG A 1 112 ? -8.362 9.466 15.318 1.00 90.50 112 ARG A O 1
ATOM 929 N N . LEU A 1 113 ? -6.408 9.144 14.271 1.00 92.56 113 LEU A N 1
ATOM 930 C CA . LEU A 1 113 ? -5.898 8.187 15.251 1.00 92.56 113 LEU A CA 1
ATOM 931 C C . LEU A 1 113 ? -5.581 8.868 16.589 1.00 92.56 113 LEU A C 1
ATOM 933 O O . LEU A 1 113 ? -5.914 8.309 17.634 1.00 92.56 113 LEU A O 1
ATOM 937 N N . GLN A 1 114 ? -5.027 10.082 16.557 1.00 92.31 114 GLN A N 1
ATOM 938 C CA . GLN A 1 114 ? -4.804 10.901 17.752 1.00 92.31 114 GLN A CA 1
ATOM 939 C C . GLN A 1 114 ? -6.121 11.257 18.455 1.00 92.31 114 GLN A C 1
ATOM 941 O O . GLN A 1 114 ? -6.237 11.053 19.662 1.00 92.31 114 GLN A O 1
ATOM 946 N N . ASP A 1 115 ? -7.140 11.704 17.716 1.00 91.44 115 ASP A N 1
ATOM 947 C CA . ASP A 1 115 ? -8.456 12.041 18.275 1.00 91.44 115 ASP A CA 1
ATOM 948 C C . ASP A 1 115 ? -9.102 10.828 18.964 1.00 91.44 115 ASP A C 1
ATOM 950 O O . ASP A 1 115 ? -9.661 10.934 20.059 1.00 91.44 115 ASP A O 1
ATOM 954 N N . LEU A 1 116 ? -9.003 9.643 18.349 1.00 89.31 116 LEU A N 1
ATOM 955 C CA . LEU A 1 116 ? -9.490 8.397 18.945 1.00 89.31 116 LEU A CA 1
ATOM 956 C C . LEU A 1 116 ? -8.731 8.059 20.234 1.00 89.31 116 LEU A C 1
ATOM 958 O O . LEU A 1 116 ? -9.355 7.712 21.239 1.00 89.31 116 LEU A O 1
ATOM 962 N N . ALA A 1 117 ? -7.406 8.197 20.231 1.00 89.94 117 ALA A N 1
ATOM 963 C CA . ALA A 1 117 ? -6.583 7.937 21.405 1.00 89.94 117 ALA A CA 1
ATOM 964 C C . ALA A 1 117 ? -6.898 8.896 22.564 1.00 89.94 117 ALA A C 1
ATOM 966 O O . ALA A 1 117 ? -7.040 8.447 23.703 1.00 89.94 117 ALA A O 1
ATOM 967 N N . GLN A 1 118 ? -7.100 10.187 22.282 1.00 91.06 118 GLN A N 1
ATOM 968 C CA . GLN A 1 118 ? -7.506 11.190 23.277 1.00 91.06 118 GLN A CA 1
ATOM 969 C C . GLN A 1 118 ? -8.878 10.886 23.895 1.00 91.06 118 GLN A C 1
ATOM 971 O O . GLN A 1 118 ? -9.112 11.173 25.066 1.00 91.06 118 GLN A O 1
ATOM 976 N N . GLN A 1 119 ? -9.770 10.233 23.146 1.00 88.88 119 GLN A N 1
ATOM 977 C CA . GLN A 1 119 ? -11.053 9.727 23.650 1.00 88.88 119 GLN A CA 1
ATOM 978 C C . GLN A 1 119 ? -10.913 8.432 24.479 1.00 88.88 119 GLN A C 1
ATOM 980 O O . GLN A 1 119 ? -11.918 7.819 24.839 1.00 88.88 119 GLN A O 1
ATOM 985 N N . GLY A 1 120 ? -9.688 7.969 24.754 1.00 86.94 120 GLY A N 1
ATOM 986 C CA . GLY A 1 120 ? -9.418 6.704 25.443 1.00 86.94 120 GLY A CA 1
ATOM 987 C C . GLY A 1 120 ? -9.716 5.466 24.592 1.00 86.94 120 GLY A C 1
ATOM 988 O O . GLY A 1 120 ? -9.763 4.349 25.117 1.00 86.94 120 GLY A O 1
ATOM 989 N N . ARG A 1 121 ? -9.931 5.636 23.282 1.00 85.81 121 ARG A N 1
ATOM 990 C CA . ARG A 1 121 ? -10.244 4.547 22.352 1.00 85.81 121 ARG A CA 1
ATOM 991 C C . ARG A 1 121 ? -8.947 4.009 21.761 1.00 85.81 121 ARG A C 1
ATOM 993 O O . ARG A 1 121 ? -8.017 4.750 21.468 1.00 85.81 121 ARG A O 1
ATOM 1000 N N . ARG A 1 122 ? -8.878 2.689 21.585 1.00 83.06 122 ARG A N 1
ATOM 1001 C CA . ARG A 1 122 ? -7.700 2.001 21.038 1.00 83.06 122 ARG A CA 1
ATOM 1002 C C . ARG A 1 122 ? -8.054 1.380 19.689 1.00 83.06 122 ARG A C 1
ATOM 1004 O O . ARG A 1 122 ? -8.513 0.235 19.676 1.00 83.06 122 ARG A O 1
ATOM 1011 N N . PRO A 1 123 ? -7.896 2.118 18.575 1.00 85.31 123 PRO A N 1
ATOM 1012 C CA . PRO A 1 123 ? -8.189 1.572 17.262 1.00 85.31 123 PRO A CA 1
ATOM 1013 C C . PRO A 1 123 ? -7.262 0.391 16.948 1.00 85.31 123 PRO A C 1
ATOM 1015 O O . PRO A 1 123 ? -6.054 0.439 17.169 1.00 85.31 123 PRO A O 1
ATOM 1018 N N . SER A 1 124 ? -7.833 -0.686 16.419 1.00 86.88 124 SER A N 1
ATOM 1019 C CA . SER A 1 124 ? -7.119 -1.819 15.843 1.00 86.88 124 SER A CA 1
ATOM 1020 C C . SER A 1 124 ? -7.289 -1.757 14.332 1.00 86.88 124 SER A C 1
ATOM 1022 O O . SER A 1 124 ? -8.372 -2.004 13.799 1.00 86.88 124 SER A O 1
ATOM 1024 N N . VAL A 1 125 ? -6.193 -1.469 13.637 1.00 92.00 125 VAL A N 1
ATOM 1025 C CA . VAL A 1 125 ? -6.163 -1.477 12.175 1.00 92.00 125 VAL A CA 1
ATOM 1026 C C . VAL A 1 125 ? -5.956 -2.913 11.705 1.00 92.00 125 VAL A C 1
ATOM 1028 O O . VAL A 1 125 ? -5.002 -3.592 12.091 1.00 92.00 125 VAL A O 1
ATOM 1031 N N . ARG A 1 126 ? -6.883 -3.426 10.900 1.00 91.12 126 ARG A N 1
ATOM 1032 C CA . ARG A 1 126 ? -6.803 -4.784 10.366 1.00 91.12 126 ARG A CA 1
ATOM 1033 C C . ARG A 1 126 ? -5.877 -4.801 9.154 1.00 91.12 126 ARG A C 1
ATOM 1035 O O . ARG A 1 126 ? -4.875 -5.516 9.200 1.00 91.12 126 ARG A O 1
ATOM 1042 N N . ASN A 1 127 ? -6.174 -4.009 8.127 1.00 93.25 127 ASN A N 1
ATOM 1043 C CA . ASN A 1 127 ? -5.382 -3.940 6.903 1.00 93.25 127 ASN A CA 1
ATOM 1044 C C . ASN A 1 127 ? -4.958 -2.500 6.583 1.00 93.25 127 ASN A C 1
ATOM 1046 O O . ASN A 1 127 ? -5.759 -1.569 6.636 1.00 93.25 127 ASN A O 1
ATOM 1050 N N . LEU A 1 128 ? -3.692 -2.334 6.209 1.00 95.94 128 LEU A N 1
ATOM 1051 C CA . LEU A 1 128 ? -3.157 -1.119 5.604 1.00 95.94 128 LEU A CA 1
ATOM 1052 C C . LEU A 1 128 ? -2.698 -1.451 4.182 1.00 95.94 128 LEU A C 1
ATOM 1054 O O . LEU A 1 128 ? -1.687 -2.125 4.002 1.00 95.94 128 LEU A O 1
ATOM 1058 N N . GLN A 1 129 ? -3.440 -0.989 3.183 1.00 95.31 129 GLN A N 1
ATOM 1059 C CA . GLN A 1 129 ? -3.077 -1.079 1.773 1.00 95.31 129 GLN A CA 1
ATOM 1060 C C . GLN A 1 129 ? -2.341 0.197 1.361 1.00 95.31 129 GLN A C 1
ATOM 1062 O O . GLN A 1 129 ? -2.807 1.305 1.620 1.00 95.31 129 GLN A O 1
ATOM 1067 N N . VAL A 1 130 ? -1.218 0.051 0.670 1.00 95.75 130 VAL A N 1
ATOM 1068 C CA . VAL A 1 130 ? -0.466 1.163 0.094 1.00 95.75 130 VAL A CA 1
ATOM 1069 C C . VAL A 1 130 ? -0.242 0.883 -1.383 1.00 95.75 130 VAL A C 1
ATOM 1071 O O . VAL A 1 130 ? 0.402 -0.100 -1.737 1.00 95.75 130 VAL A O 1
ATOM 1074 N N . PHE A 1 131 ? -0.754 1.753 -2.247 1.00 94.00 131 PHE A N 1
ATOM 1075 C CA . PHE A 1 131 ? -0.355 1.798 -3.651 1.00 94.00 131 PHE A CA 1
ATOM 1076 C C . PHE A 1 131 ? 0.883 2.675 -3.765 1.00 94.00 131 PHE A C 1
ATOM 1078 O O . PHE A 1 131 ? 0.842 3.847 -3.381 1.00 94.00 131 PHE A O 1
ATOM 1085 N N . ALA A 1 132 ? 1.986 2.100 -4.227 1.00 93.81 132 ALA A N 1
ATOM 1086 C CA . ALA A 1 132 ? 3.297 2.717 -4.131 1.00 93.81 132 ALA A CA 1
ATOM 1087 C C . ALA A 1 132 ? 3.896 2.957 -5.515 1.00 93.81 132 ALA A C 1
ATOM 1089 O O . ALA A 1 132 ? 4.326 2.012 -6.171 1.00 93.81 132 ALA A O 1
ATOM 1090 N N . ASN A 1 133 ? 3.984 4.230 -5.914 1.00 93.25 133 ASN A N 1
ATOM 1091 C CA . ASN A 1 133 ? 4.843 4.649 -7.015 1.00 93.25 133 ASN A CA 1
ATOM 1092 C C . ASN A 1 133 ? 6.308 4.385 -6.631 1.00 93.25 133 ASN A C 1
ATOM 1094 O O . ASN A 1 133 ? 6.756 4.816 -5.562 1.00 93.25 133 ASN A O 1
ATOM 1098 N N . LEU A 1 134 ? 7.059 3.680 -7.482 1.00 94.25 134 LEU A N 1
ATOM 1099 C CA . LEU A 1 134 ? 8.420 3.256 -7.151 1.00 94.25 134 LEU A CA 1
ATOM 1100 C C . LEU A 1 134 ? 9.376 4.425 -6.962 1.00 94.25 134 LEU A C 1
ATOM 1102 O O . LEU A 1 134 ? 10.192 4.378 -6.049 1.00 94.25 134 LEU A O 1
ATOM 1106 N N . ALA A 1 135 ? 9.253 5.502 -7.741 1.00 91.31 135 ALA A N 1
ATOM 1107 C CA . ALA A 1 135 ? 10.130 6.655 -7.567 1.00 91.31 135 ALA A CA 1
ATOM 1108 C C . ALA A 1 135 ? 9.999 7.231 -6.150 1.00 91.31 135 ALA A C 1
ATOM 1110 O O . ALA A 1 135 ? 11.006 7.516 -5.506 1.00 91.31 135 ALA A O 1
ATOM 1111 N N . LEU A 1 136 ? 8.775 7.330 -5.628 1.00 90.50 136 LEU A N 1
ATOM 1112 C CA . LEU A 1 136 ? 8.518 7.764 -4.254 1.00 90.50 136 LEU A CA 1
ATOM 1113 C C . LEU A 1 136 ? 8.992 6.747 -3.219 1.00 90.50 136 LEU A C 1
ATOM 1115 O O . LEU A 1 136 ? 9.615 7.130 -2.229 1.00 90.50 136 LEU A O 1
ATOM 1119 N N . LEU A 1 137 ? 8.691 5.468 -3.438 1.00 93.25 137 LEU A N 1
ATOM 1120 C CA . LEU A 1 137 ? 9.051 4.404 -2.508 1.00 93.25 137 LEU A CA 1
ATOM 1121 C C . LEU A 1 137 ? 10.575 4.287 -2.348 1.00 93.25 137 LEU A C 1
ATOM 1123 O O . LEU A 1 137 ? 11.053 4.082 -1.240 1.00 93.25 137 LEU A O 1
ATOM 1127 N N . GLU A 1 138 ? 11.331 4.459 -3.433 1.00 94.25 138 GLU A N 1
ATOM 1128 C CA . GLU A 1 138 ? 12.792 4.330 -3.466 1.00 94.25 138 GLU A CA 1
ATOM 1129 C C . GLU A 1 138 ? 13.535 5.596 -3.017 1.00 94.25 138 GLU A C 1
ATOM 1131 O O . GLU A 1 138 ? 14.634 5.499 -2.477 1.00 94.25 138 GLU A O 1
ATOM 1136 N N . SER A 1 139 ? 12.975 6.787 -3.254 1.00 89.94 139 SER A N 1
ATOM 1137 C CA . SER A 1 139 ? 13.675 8.057 -2.984 1.00 89.94 139 SER A CA 1
ATOM 1138 C C . SER A 1 139 ? 13.303 8.717 -1.657 1.00 89.94 139 SER A C 1
ATOM 1140 O O . SER A 1 139 ? 13.963 9.671 -1.246 1.00 89.94 139 SER A O 1
ATOM 1142 N N . THR A 1 140 ? 12.260 8.238 -0.974 1.00 90.88 140 THR A N 1
ATOM 1143 C CA . THR A 1 140 ? 11.727 8.893 0.228 1.00 90.88 140 THR A CA 1
ATOM 1144 C C . THR A 1 140 ? 11.555 7.925 1.392 1.00 90.88 140 THR A C 1
ATOM 1146 O O . THR A 1 140 ? 11.488 6.710 1.225 1.00 90.88 140 THR A O 1
ATOM 1149 N N . ARG A 1 141 ? 11.394 8.480 2.597 1.00 92.50 141 ARG A N 1
ATOM 1150 C CA . ARG A 1 141 ? 11.030 7.721 3.802 1.00 92.50 141 ARG A CA 1
ATOM 1151 C C . ARG A 1 141 ? 9.519 7.611 4.024 1.00 92.50 141 ARG A C 1
ATOM 1153 O O . ARG A 1 141 ? 9.107 7.130 5.072 1.00 92.50 141 ARG A O 1
ATOM 1160 N N . SER A 1 142 ? 8.696 7.960 3.031 1.00 92.62 142 SER A N 1
ATOM 1161 C CA . SER A 1 142 ? 7.231 8.058 3.159 1.00 92.62 142 SER A CA 1
ATOM 1162 C C . SER A 1 142 ? 6.566 6.810 3.735 1.00 92.62 142 SER A C 1
ATOM 1164 O O . SER A 1 142 ? 5.644 6.917 4.542 1.00 92.62 142 SER A O 1
ATOM 1166 N N . LEU A 1 143 ? 7.031 5.620 3.335 1.00 95.81 143 LEU A N 1
ATOM 1167 C CA . LEU A 1 143 ? 6.518 4.364 3.879 1.00 95.81 143 LEU A CA 1
ATOM 1168 C C . LEU A 1 143 ? 6.863 4.206 5.359 1.00 95.81 143 LEU A C 1
ATOM 1170 O O . LEU A 1 143 ? 6.009 3.791 6.139 1.00 95.81 143 LEU A O 1
ATOM 1174 N N . GLN A 1 144 ? 8.091 4.549 5.743 1.00 96.75 144 GLN A N 1
ATOM 1175 C CA . GLN A 1 144 ? 8.502 4.501 7.138 1.00 96.75 144 GLN A CA 1
ATOM 1176 C C . GLN A 1 144 ? 7.727 5.527 7.967 1.00 96.75 144 GLN A C 1
ATOM 1178 O O . GLN A 1 144 ? 7.190 5.157 9.002 1.00 96.75 144 GLN A O 1
ATOM 1183 N N . ASP A 1 145 ? 7.585 6.761 7.476 1.00 96.25 145 ASP A N 1
ATOM 1184 C CA . ASP A 1 145 ? 6.822 7.815 8.153 1.00 96.25 145 ASP A CA 1
ATOM 1185 C C . ASP A 1 145 ? 5.363 7.394 8.374 1.00 96.25 145 ASP A C 1
ATOM 1187 O O . ASP A 1 145 ? 4.818 7.596 9.455 1.00 96.25 145 ASP A O 1
ATOM 1191 N N . LEU A 1 146 ? 4.732 6.756 7.377 1.00 96.94 146 LEU A N 1
ATOM 1192 C CA . LEU A 1 146 ? 3.378 6.206 7.506 1.00 96.94 146 LEU A CA 1
ATOM 1193 C C . LEU A 1 146 ? 3.317 5.137 8.594 1.00 96.94 146 LEU A C 1
ATOM 1195 O O . LEU A 1 146 ? 2.444 5.195 9.450 1.00 96.94 146 LEU A O 1
ATOM 1199 N N . LEU A 1 147 ? 4.241 4.179 8.583 1.00 97.12 147 LEU A N 1
ATOM 1200 C CA . LEU A 1 147 ? 4.304 3.104 9.579 1.00 97.12 147 LEU A CA 1
ATOM 1201 C C . LEU A 1 147 ? 4.721 3.589 10.981 1.00 97.12 147 LEU A C 1
ATOM 1203 O O . LEU A 1 147 ? 4.567 2.846 11.955 1.00 97.12 147 LEU A O 1
ATOM 1207 N N . ASP A 1 148 ? 5.242 4.809 11.085 1.00 96.69 148 ASP A N 1
ATOM 1208 C CA . ASP A 1 148 ? 5.614 5.471 12.333 1.00 96.69 148 ASP A CA 1
ATOM 1209 C C . ASP A 1 148 ? 4.506 6.362 12.909 1.00 96.69 148 ASP A C 1
ATOM 1211 O O . ASP A 1 148 ? 4.66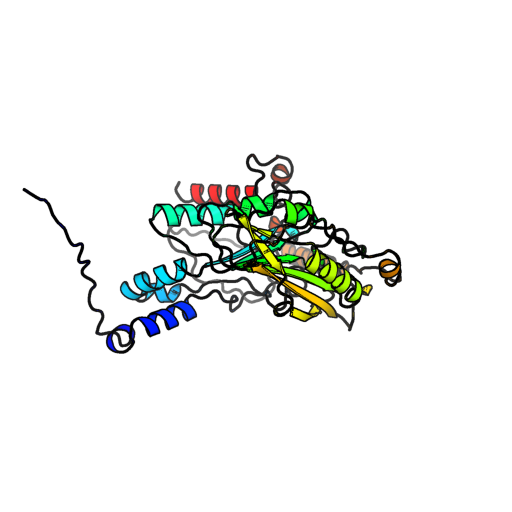5 6.824 14.039 1.00 96.69 148 ASP A O 1
ATOM 1215 N N . ILE A 1 149 ? 3.376 6.540 12.208 1.00 96.19 149 ILE A N 1
ATOM 1216 C CA . ILE A 1 149 ? 2.199 7.226 12.760 1.00 96.19 149 ILE A CA 1
ATOM 1217 C C . ILE A 1 149 ? 1.804 6.575 14.090 1.00 96.19 149 ILE A C 1
ATOM 1219 O O . ILE A 1 149 ? 1.596 5.360 14.192 1.00 96.19 149 ILE A O 1
ATOM 1223 N N . GLU A 1 150 ? 1.678 7.400 15.126 1.00 93.75 150 GLU A N 1
ATOM 1224 C CA . GLU A 1 150 ? 1.308 6.930 16.453 1.00 93.75 150 GLU A CA 1
ATOM 1225 C C . GLU A 1 150 ? -0.091 6.294 16.443 1.00 93.75 150 GLU A C 1
ATOM 1227 O O . GLU A 1 150 ? -1.002 6.731 15.741 1.00 93.75 150 GLU A O 1
ATOM 1232 N N . HIS A 1 151 ? -0.257 5.214 17.207 1.00 92.81 151 HIS A N 1
ATOM 1233 C CA . HIS A 1 151 ? -1.482 4.405 17.265 1.00 92.81 151 HIS A CA 1
ATOM 1234 C C . HIS A 1 151 ? -1.873 3.694 15.955 1.00 92.81 151 HIS A C 1
ATOM 1236 O O . HIS A 1 151 ? -2.864 2.957 15.932 1.00 92.81 151 HIS A O 1
ATOM 1242 N N . LEU A 1 152 ? -1.084 3.821 14.878 1.00 94.06 152 LEU A N 1
ATOM 1243 C CA . LEU A 1 152 ? -1.248 3.002 13.682 1.00 94.06 152 LEU A CA 1
ATOM 1244 C C . LEU A 1 152 ? -0.677 1.602 13.950 1.00 94.06 152 LEU A C 1
ATOM 1246 O O . LEU A 1 152 ? 0.518 1.335 13.822 1.00 94.06 152 LEU A O 1
ATOM 1250 N N . HIS A 1 153 ? -1.555 0.681 14.343 1.00 93.69 153 HIS A N 1
ATOM 1251 C CA . HIS A 1 153 ? -1.196 -0.701 14.676 1.00 93.69 153 HIS A CA 1
ATOM 1252 C C . HIS A 1 153 ? -1.828 -1.713 13.705 1.00 93.69 153 HIS A C 1
ATOM 1254 O O . HIS A 1 153 ? -2.709 -2.481 14.106 1.00 93.69 153 HIS A O 1
ATOM 1260 N N . PRO A 1 154 ? -1.414 -1.729 12.420 1.00 96.25 154 PRO A N 1
ATOM 1261 C CA . PRO A 1 154 ? -1.957 -2.637 11.423 1.00 96.25 154 PRO A CA 1
ATOM 1262 C C . PRO A 1 154 ? -1.541 -4.079 11.705 1.00 96.25 154 PRO A C 1
ATOM 1264 O O . PRO A 1 154 ? -0.416 -4.345 12.141 1.00 96.25 154 PRO A O 1
ATOM 1267 N N . ARG A 1 155 ? -2.435 -5.027 11.413 1.00 96.44 155 ARG A N 1
ATOM 1268 C CA . ARG A 1 155 ? -2.120 -6.466 11.446 1.00 96.44 155 ARG A CA 1
ATOM 1269 C C . ARG A 1 155 ? -1.572 -6.959 10.115 1.00 96.44 155 ARG A C 1
ATOM 1271 O O . ARG A 1 155 ? -0.691 -7.815 10.110 1.00 96.44 155 ARG A O 1
ATOM 1278 N N . ASN A 1 156 ? -2.072 -6.422 9.008 1.00 97.62 156 ASN A N 1
ATOM 1279 C CA . ASN A 1 156 ? -1.598 -6.731 7.666 1.00 97.62 156 ASN A CA 1
ATOM 1280 C C . ASN A 1 156 ? -1.211 -5.439 6.951 1.00 97.62 156 ASN A C 1
ATOM 1282 O O . ASN A 1 156 ? -1.951 -4.456 7.016 1.00 97.62 156 ASN A O 1
ATOM 1286 N N . VAL A 1 157 ? -0.076 -5.459 6.262 1.00 98.25 157 VAL A N 1
ATOM 1287 C CA . VAL A 1 157 ? 0.349 -4.375 5.372 1.00 98.25 157 VAL A CA 1
ATOM 1288 C C . VAL A 1 157 ? 0.457 -4.940 3.967 1.00 98.25 157 VAL A C 1
ATOM 1290 O O . VAL A 1 157 ? 1.175 -5.913 3.757 1.00 98.25 157 VAL A O 1
ATOM 1293 N N . THR A 1 158 ? -0.224 -4.338 3.005 1.00 97.94 158 THR A N 1
ATOM 1294 C CA . THR A 1 158 ? -0.101 -4.708 1.597 1.00 97.94 158 THR A CA 1
ATOM 1295 C C . THR A 1 158 ? 0.511 -3.546 0.835 1.00 97.94 158 THR A C 1
ATOM 1297 O O . THR A 1 158 ? -0.021 -2.441 0.859 1.00 97.94 158 THR A O 1
ATOM 1300 N N . LEU A 1 159 ? 1.622 -3.797 0.156 1.00 97.62 159 LEU A N 1
ATOM 1301 C CA . LEU A 1 159 ? 2.279 -2.861 -0.746 1.00 97.62 159 LEU A CA 1
ATOM 1302 C C . LEU A 1 159 ? 1.990 -3.304 -2.175 1.00 97.62 159 LEU A C 1
ATOM 1304 O O . LEU A 1 159 ? 2.425 -4.380 -2.575 1.00 97.62 159 LEU A O 1
ATOM 1308 N N . ALA A 1 160 ? 1.260 -2.495 -2.934 1.00 95.94 160 ALA A N 1
ATOM 1309 C CA . ALA A 1 160 ? 0.946 -2.757 -4.330 1.00 95.94 160 ALA A CA 1
ATOM 1310 C C . ALA A 1 160 ? 1.731 -1.824 -5.250 1.00 95.94 160 ALA A C 1
ATOM 1312 O O . ALA A 1 160 ? 1.570 -0.606 -5.191 1.00 95.94 160 ALA A O 1
ATOM 1313 N N . ILE A 1 161 ? 2.540 -2.425 -6.118 1.00 96.25 161 ILE A N 1
ATOM 1314 C CA . ILE A 1 161 ? 3.288 -1.772 -7.190 1.00 96.25 161 ILE A CA 1
ATOM 1315 C C . ILE A 1 161 ? 2.611 -2.172 -8.501 1.00 96.25 161 ILE A C 1
ATOM 1317 O O . ILE A 1 161 ? 2.693 -3.326 -8.932 1.00 96.25 161 ILE A O 1
ATOM 1321 N N . ARG A 1 162 ? 1.876 -1.235 -9.102 1.00 93.81 162 ARG A N 1
ATOM 1322 C CA . ARG A 1 162 ? 1.151 -1.434 -10.366 1.00 93.81 162 ARG A CA 1
ATOM 1323 C C . ARG A 1 162 ? 2.077 -1.289 -11.560 1.00 93.81 162 ARG A C 1
ATOM 1325 O O . ARG A 1 162 ? 3.138 -0.685 -11.457 1.00 93.81 162 ARG A O 1
ATOM 1332 N N . HIS A 1 163 ? 1.599 -1.706 -12.731 1.00 93.25 163 HIS A N 1
ATOM 1333 C CA . HIS A 1 163 ? 2.303 -1.461 -13.991 1.00 93.25 163 HIS A CA 1
ATOM 1334 C C . HIS A 1 163 ? 2.700 0.018 -14.159 1.00 93.25 163 HIS A C 1
ATOM 1336 O O . HIS A 1 163 ? 3.840 0.308 -14.507 1.00 93.25 163 HIS A O 1
ATOM 1342 N N . VAL A 1 164 ? 1.771 0.925 -13.849 1.00 91.19 164 VAL A N 1
ATOM 1343 C CA . VAL A 1 164 ? 1.945 2.385 -13.950 1.00 91.19 164 VAL A CA 1
ATOM 1344 C C . VAL A 1 164 ? 2.777 2.994 -12.818 1.00 91.19 164 VAL A C 1
ATOM 1346 O O . VAL A 1 164 ? 3.080 4.178 -12.849 1.00 91.19 164 VAL A O 1
ATOM 1349 N N . ASP A 1 165 ? 3.126 2.205 -11.801 1.00 93.69 165 ASP A N 1
ATOM 1350 C CA . ASP A 1 165 ? 3.953 2.653 -10.679 1.00 93.69 165 ASP A CA 1
ATOM 1351 C C . ASP A 1 165 ? 5.449 2.396 -10.929 1.00 93.69 165 ASP A C 1
ATOM 1353 O O . ASP A 1 165 ? 6.286 2.847 -10.143 1.00 93.69 165 ASP A O 1
ATOM 1357 N N . PHE A 1 166 ? 5.801 1.670 -12.000 1.00 94.81 166 PHE A N 1
ATOM 1358 C CA . PHE A 1 166 ? 7.191 1.445 -12.389 1.00 94.81 166 PHE A CA 1
ATOM 1359 C C . PHE A 1 166 ? 7.822 2.696 -12.991 1.00 94.81 166 PHE A C 1
ATOM 1361 O O . PHE A 1 166 ? 7.177 3.461 -13.701 1.00 94.81 166 PHE A O 1
ATOM 1368 N N . ARG A 1 167 ? 9.122 2.883 -12.755 1.00 91.00 167 ARG A N 1
ATOM 1369 C CA . ARG A 1 167 ? 9.881 3.946 -13.419 1.00 91.00 167 ARG A CA 1
ATOM 1370 C C . ARG A 1 167 ? 9.897 3.712 -14.932 1.00 91.00 167 ARG A C 1
ATOM 1372 O O . ARG A 1 167 ? 10.127 2.588 -15.371 1.00 91.00 167 ARG A O 1
ATOM 1379 N N . ASP A 1 168 ? 9.665 4.775 -15.701 1.00 89.31 168 ASP A N 1
ATOM 1380 C CA . ASP A 1 168 ? 9.684 4.770 -17.170 1.00 89.31 168 ASP A CA 1
ATOM 1381 C C . ASP A 1 168 ? 8.785 3.690 -17.804 1.00 89.31 168 ASP A C 1
ATOM 1383 O O . ASP A 1 168 ? 9.066 3.169 -18.891 1.00 89.31 168 ASP A O 1
ATOM 1387 N N . TRP A 1 169 ? 7.681 3.344 -17.131 1.00 89.62 169 TRP A N 1
ATOM 1388 C CA . TRP A 1 169 ? 6.734 2.341 -17.611 1.00 89.62 169 TRP A CA 1
ATOM 1389 C C . TRP A 1 169 ? 6.154 2.721 -18.979 1.00 89.62 169 TRP A C 1
ATOM 1391 O O . TRP A 1 169 ? 5.952 1.849 -19.829 1.00 89.62 169 TRP A O 1
ATOM 1401 N N . GLU A 1 170 ? 5.970 4.021 -19.233 1.00 86.62 170 GLU A N 1
ATOM 1402 C CA . GLU A 1 170 ? 5.463 4.559 -20.493 1.00 86.62 170 GLU A CA 1
ATOM 1403 C C . GLU A 1 170 ? 6.374 4.235 -21.676 1.00 86.62 170 GLU A C 1
ATOM 1405 O O . GLU A 1 170 ? 5.915 4.001 -22.798 1.00 86.62 170 GLU A O 1
ATOM 1410 N N . HIS A 1 171 ? 7.677 4.202 -21.412 1.00 86.56 171 HIS A N 1
ATOM 1411 C CA . HIS A 1 171 ? 8.720 3.921 -22.390 1.00 86.56 171 HIS A CA 1
ATOM 1412 C C . HIS A 1 171 ? 9.057 2.433 -22.462 1.00 86.56 171 HIS A C 1
ATOM 1414 O O . HIS A 1 171 ? 9.995 2.050 -23.154 1.00 86.56 171 HIS A O 1
ATOM 1420 N N . ASP A 1 172 ? 8.270 1.588 -21.791 1.00 87.56 172 ASP A N 1
ATOM 1421 C CA . ASP A 1 172 ? 8.483 0.148 -21.725 1.00 87.56 172 ASP A CA 1
ATOM 1422 C C . ASP A 1 172 ? 9.828 -0.265 -21.136 1.00 87.56 172 ASP A C 1
ATOM 1424 O O . ASP A 1 172 ? 10.369 -1.316 -21.482 1.00 87.56 172 ASP A O 1
ATOM 1428 N N . ALA A 1 173 ? 10.338 0.526 -20.193 1.00 90.38 173 ALA A N 1
ATOM 1429 C CA . ALA A 1 173 ? 11.559 0.181 -19.491 1.00 90.38 173 ALA A CA 1
ATOM 1430 C C . ALA A 1 173 ? 11.467 -1.230 -18.866 1.00 90.38 173 ALA A C 1
ATOM 1432 O O . ALA A 1 173 ? 10.385 -1.655 -18.422 1.00 90.38 173 ALA A O 1
ATOM 1433 N N . PRO A 1 174 ? 12.572 -1.997 -18.844 1.00 93.44 174 PRO A N 1
ATOM 1434 C CA . PRO A 1 174 ? 12.618 -3.279 -18.148 1.00 93.44 174 PRO A CA 1
ATOM 1435 C C . PRO A 1 174 ? 12.231 -3.120 -16.678 1.00 93.44 174 PRO A C 1
ATOM 1437 O O . PRO A 1 174 ? 12.546 -2.104 -16.059 1.00 93.44 174 PRO A O 1
ATOM 1440 N N . LEU A 1 175 ? 11.551 -4.120 -16.110 1.00 96.06 175 LEU A N 1
ATOM 1441 C CA . LEU A 1 175 ? 11.145 -4.042 -14.706 1.00 96.06 175 LEU A CA 1
ATOM 1442 C C . LEU A 1 175 ? 12.379 -3.994 -13.797 1.00 96.06 175 LEU A C 1
ATOM 1444 O O . LEU A 1 175 ? 13.256 -4.857 -13.867 1.00 96.06 175 LEU A O 1
ATOM 1448 N N . ALA A 1 176 ? 12.422 -2.995 -12.924 1.00 96.88 176 ALA A N 1
ATOM 1449 C CA . ALA A 1 176 ? 13.459 -2.846 -11.918 1.00 96.88 176 ALA A CA 1
ATOM 1450 C C . ALA A 1 176 ? 12.864 -2.264 -10.634 1.00 96.88 176 ALA A C 1
ATOM 1452 O O . ALA A 1 176 ? 11.950 -1.440 -10.700 1.00 96.88 176 ALA A O 1
ATOM 1453 N N . ILE A 1 177 ? 13.363 -2.721 -9.484 1.00 97.62 177 ILE A N 1
ATOM 1454 C CA . ILE A 1 177 ? 12.955 -2.249 -8.156 1.00 97.62 177 ILE A CA 1
ATOM 1455 C C . ILE A 1 177 ? 14.188 -2.156 -7.262 1.00 97.62 177 ILE A C 1
ATOM 1457 O O . ILE A 1 177 ? 14.838 -3.168 -6.995 1.00 97.62 177 ILE A O 1
ATOM 1461 N N . ASN A 1 178 ? 14.488 -0.966 -6.752 1.00 96.44 178 ASN A N 1
ATOM 1462 C CA . ASN A 1 178 ? 15.544 -0.782 -5.766 1.00 96.44 178 ASN A CA 1
ATOM 1463 C C . ASN A 1 178 ? 15.090 -1.277 -4.382 1.00 96.44 178 ASN A C 1
ATOM 1465 O O . ASN A 1 178 ? 13.968 -1.033 -3.939 1.00 96.44 178 ASN A O 1
ATOM 1469 N N . SER A 1 179 ? 15.980 -1.966 -3.679 1.00 95.94 179 SER A N 1
ATOM 1470 C CA . SER A 1 179 ? 15.735 -2.608 -2.387 1.00 95.94 179 SER A CA 1
ATOM 1471 C C . SER A 1 179 ? 15.870 -1.685 -1.170 1.00 95.94 179 SER A C 1
ATOM 1473 O O . SER A 1 179 ? 15.627 -2.112 -0.035 1.00 95.94 179 SER A O 1
ATOM 1475 N N . VAL A 1 180 ? 16.237 -0.416 -1.369 1.00 95.44 180 VAL A N 1
ATOM 1476 C CA . VAL A 1 180 ? 16.479 0.559 -0.297 1.00 95.44 180 VAL A CA 1
ATOM 1477 C C . VAL A 1 180 ? 15.312 0.639 0.687 1.00 95.44 180 VAL A C 1
ATOM 1479 O O . VAL A 1 180 ? 15.525 0.538 1.897 1.00 95.44 180 VAL A O 1
ATOM 1482 N N . TRP A 1 181 ? 14.073 0.690 0.199 1.00 95.44 181 TRP A N 1
ATOM 1483 C CA . TRP A 1 181 ? 12.881 0.759 1.044 1.00 95.44 181 TRP A CA 1
ATOM 1484 C C . TRP A 1 181 ? 12.656 -0.525 1.851 1.00 95.44 181 TRP A C 1
ATOM 1486 O O . TRP A 1 181 ? 12.253 -0.454 3.011 1.00 95.44 181 TRP A O 1
ATOM 1496 N N . VAL A 1 182 ? 12.995 -1.697 1.304 1.00 96.31 182 VAL A N 1
ATOM 1497 C CA . VAL A 1 182 ? 12.955 -2.981 2.029 1.00 96.31 182 VAL A CA 1
ATOM 1498 C C . VAL A 1 182 ? 13.946 -2.959 3.192 1.00 96.31 182 VAL A C 1
ATOM 1500 O O . VAL A 1 182 ? 13.636 -3.385 4.307 1.00 96.31 182 VAL A O 1
ATOM 1503 N N . SER A 1 183 ? 15.145 -2.419 2.957 1.00 92.19 183 SER A N 1
ATOM 1504 C CA . SER A 1 183 ? 16.189 -2.329 3.980 1.00 92.19 183 SER A CA 1
ATOM 1505 C C . SER A 1 183 ? 15.821 -1.357 5.111 1.00 92.19 183 SER A C 1
ATOM 1507 O O . SER A 1 183 ? 16.025 -1.668 6.293 1.00 92.19 183 SER A O 1
ATOM 1509 N N . GLN A 1 184 ? 15.220 -0.217 4.762 1.00 92.00 184 GLN A N 1
ATOM 1510 C CA . GLN A 1 184 ? 14.900 0.878 5.678 1.00 92.00 184 GLN A CA 1
ATOM 1511 C C . GLN A 1 184 ? 13.616 0.640 6.474 1.00 92.00 184 GLN A C 1
ATOM 1513 O O . GLN A 1 184 ? 13.528 1.081 7.617 1.00 92.00 184 GLN A O 1
ATOM 1518 N N . THR A 1 185 ? 12.658 -0.104 5.917 1.00 95.94 185 THR A N 1
ATOM 1519 C CA . THR A 1 185 ? 11.358 -0.321 6.559 1.00 95.94 185 THR A CA 1
ATOM 1520 C C . THR A 1 185 ? 11.499 -1.080 7.884 1.00 95.94 185 THR A C 1
ATOM 1522 O O . THR A 1 185 ? 12.163 -2.120 7.977 1.00 95.94 185 THR A O 1
ATOM 1525 N N . ARG A 1 186 ? 10.851 -0.561 8.928 1.00 96.94 186 ARG A N 1
ATOM 1526 C CA . ARG A 1 186 ? 10.640 -1.186 10.233 1.00 96.94 186 ARG A CA 1
ATOM 1527 C C . ARG A 1 186 ? 9.150 -1.225 10.526 1.00 96.94 186 ARG A C 1
ATOM 1529 O O . ARG A 1 186 ? 8.514 -0.200 10.756 1.00 96.94 186 ARG A O 1
ATOM 1536 N N . LEU A 1 187 ? 8.603 -2.434 10.513 1.00 98.06 187 LEU A N 1
ATOM 1537 C CA . LEU A 1 187 ? 7.177 -2.675 10.690 1.00 98.06 187 LEU A CA 1
ATOM 1538 C C . LEU A 1 187 ? 6.763 -2.486 12.161 1.00 98.06 187 LEU A C 1
ATOM 1540 O O . LEU A 1 187 ? 7.512 -2.886 13.057 1.00 98.06 187 LEU A O 1
ATOM 1544 N N . PRO A 1 188 ? 5.555 -1.969 12.444 1.00 97.25 188 PRO A N 1
ATOM 1545 C CA . PRO A 1 188 ? 4.979 -2.011 13.784 1.00 97.25 188 PRO A CA 1
ATOM 1546 C C . PRO A 1 188 ? 4.905 -3.441 14.337 1.00 97.25 188 PRO A C 1
ATOM 1548 O O . PRO A 1 188 ? 4.666 -4.392 13.592 1.00 97.25 188 PRO A O 1
ATOM 1551 N N . ASN A 1 189 ? 5.032 -3.597 15.658 1.00 96.75 189 ASN A N 1
ATOM 1552 C CA . ASN A 1 189 ? 5.000 -4.914 16.322 1.00 96.75 189 ASN A CA 1
ATOM 1553 C C . ASN A 1 189 ? 3.688 -5.679 16.082 1.00 96.75 189 ASN A C 1
ATOM 1555 O O . ASN A 1 189 ? 3.654 -6.906 16.133 1.00 96.75 189 ASN A O 1
ATOM 1559 N N . SER A 1 190 ? 2.601 -4.960 15.790 1.00 95.88 190 SER A N 1
ATOM 1560 C CA . SER A 1 190 ? 1.299 -5.539 15.463 1.00 95.88 190 SER A CA 1
ATOM 1561 C C . SER A 1 190 ? 1.264 -6.275 14.120 1.00 95.88 190 SER A C 1
ATOM 1563 O O . SER A 1 190 ? 0.357 -7.086 13.916 1.00 95.88 190 SER A O 1
ATOM 1565 N N . VAL A 1 191 ? 2.205 -6.003 13.207 1.00 97.94 191 VAL A N 1
ATOM 1566 C CA . VAL A 1 191 ? 2.191 -6.561 11.850 1.00 97.94 191 VAL A CA 1
ATOM 1567 C C . VAL A 1 191 ? 2.491 -8.054 11.891 1.00 97.94 191 VAL A C 1
ATOM 1569 O O . VAL A 1 191 ? 3.535 -8.499 12.360 1.00 97.94 191 VAL A O 1
ATOM 1572 N N . ARG A 1 192 ? 1.563 -8.841 11.353 1.00 97.12 192 ARG A N 1
ATOM 1573 C CA . ARG A 1 192 ? 1.651 -10.301 11.233 1.00 97.12 192 ARG A CA 1
ATOM 1574 C C . ARG A 1 192 ? 1.971 -10.743 9.815 1.00 97.12 192 ARG A C 1
ATOM 1576 O O . ARG A 1 192 ? 2.615 -11.772 9.644 1.00 97.12 192 ARG A O 1
ATOM 1583 N N . THR A 1 193 ? 1.530 -9.971 8.826 1.00 98.12 193 THR A N 1
ATOM 1584 C CA . THR A 1 193 ? 1.729 -10.280 7.410 1.00 98.12 193 THR A CA 1
ATOM 1585 C C . THR A 1 193 ? 2.087 -9.012 6.654 1.00 98.12 193 THR A C 1
ATOM 1587 O O . THR A 1 193 ? 1.418 -7.990 6.820 1.00 98.12 193 THR A O 1
ATOM 1590 N N . VAL A 1 194 ? 3.093 -9.100 5.789 1.00 98.38 194 VAL A N 1
ATOM 1591 C CA . VAL A 1 194 ? 3.297 -8.136 4.705 1.00 98.38 194 VAL A CA 1
ATOM 1592 C C . VAL A 1 194 ? 3.007 -8.831 3.387 1.00 98.38 194 VAL A C 1
ATOM 1594 O O . VAL A 1 194 ? 3.457 -9.951 3.175 1.00 98.38 194 VAL A O 1
ATOM 1597 N N . VAL A 1 195 ? 2.253 -8.193 2.504 1.00 98.44 195 VAL A N 1
ATOM 1598 C CA . VAL A 1 195 ? 2.018 -8.689 1.149 1.00 98.44 195 VAL A CA 1
ATOM 1599 C C . VAL A 1 195 ? 2.615 -7.690 0.175 1.00 98.44 195 VAL A C 1
ATOM 1601 O O . VAL A 1 195 ? 2.221 -6.530 0.177 1.00 98.44 195 VAL A O 1
ATOM 1604 N N . VAL A 1 196 ? 3.564 -8.122 -0.649 1.00 98.31 196 VAL A N 1
ATOM 1605 C CA . VAL A 1 196 ? 4.062 -7.304 -1.760 1.00 98.31 196 VAL A CA 1
ATOM 1606 C C . VAL A 1 196 ? 3.408 -7.800 -3.039 1.00 98.31 196 VAL A C 1
ATOM 1608 O O . VAL A 1 196 ? 3.648 -8.925 -3.473 1.00 98.31 196 VAL A O 1
ATOM 1611 N N . GLN A 1 197 ? 2.556 -6.961 -3.609 1.00 97.56 197 GLN A N 1
ATOM 1612 C CA . GLN A 1 197 ? 1.851 -7.172 -4.862 1.00 97.56 197 GLN A CA 1
ATOM 1613 C C . GLN A 1 197 ? 2.610 -6.461 -5.976 1.00 97.56 197 GLN A C 1
ATOM 1615 O O . GLN A 1 197 ? 2.723 -5.237 -5.961 1.00 97.56 197 GLN A O 1
ATOM 1620 N N . ILE A 1 198 ? 3.126 -7.223 -6.935 1.00 97.50 198 ILE A N 1
ATOM 1621 C CA . ILE A 1 198 ? 3.835 -6.683 -8.094 1.00 97.50 198 ILE A CA 1
ATOM 1622 C C . ILE A 1 198 ? 3.022 -7.029 -9.332 1.00 97.50 198 ILE A C 1
ATOM 1624 O O . ILE A 1 198 ? 2.779 -8.203 -9.612 1.00 97.50 198 ILE A O 1
ATOM 1628 N N . GLU A 1 199 ? 2.579 -6.008 -10.054 1.00 96.06 199 GLU A N 1
ATOM 1629 C CA . GLU A 1 199 ? 1.725 -6.146 -11.228 1.00 96.06 199 GLU A CA 1
ATOM 1630 C C . GLU A 1 199 ? 2.387 -5.543 -12.463 1.00 96.06 199 GLU A C 1
ATOM 1632 O O . GLU A 1 199 ? 2.932 -4.441 -12.426 1.00 96.06 199 GLU A O 1
ATOM 1637 N N . SER A 1 200 ? 2.300 -6.247 -13.588 1.00 95.31 200 SER A N 1
ATOM 1638 C CA . SER A 1 200 ? 2.735 -5.734 -14.884 1.00 95.31 200 SER A CA 1
ATOM 1639 C C . SER A 1 200 ? 1.863 -6.267 -16.018 1.00 95.31 200 SER A C 1
ATOM 1641 O O . SER A 1 200 ? 0.922 -7.026 -15.798 1.00 95.31 200 SER A O 1
ATOM 1643 N N . LEU A 1 201 ? 2.166 -5.863 -17.247 1.00 93.94 201 LEU A N 1
ATOM 1644 C CA . LEU A 1 201 ? 1.497 -6.367 -18.444 1.00 93.94 201 LEU A CA 1
ATOM 1645 C C . LEU A 1 201 ? 1.806 -7.853 -18.668 1.00 93.94 201 LEU A C 1
ATOM 1647 O O . LEU A 1 201 ? 2.913 -8.316 -18.398 1.00 93.94 201 LEU A O 1
ATOM 1651 N N . GLY A 1 202 ? 0.868 -8.585 -19.267 1.00 92.69 202 GLY A N 1
ATOM 1652 C CA . GLY A 1 202 ? 1.002 -10.013 -19.565 1.00 92.69 202 GLY A CA 1
ATOM 1653 C C . GLY A 1 202 ? 2.224 -10.338 -20.431 1.00 92.69 202 GLY A C 1
ATOM 1654 O O . GLY A 1 202 ? 2.898 -11.338 -20.195 1.00 92.69 202 GLY A O 1
ATOM 1655 N N . ARG A 1 203 ? 2.609 -9.451 -21.359 1.00 90.38 203 ARG A N 1
ATOM 1656 C CA . ARG A 1 203 ? 3.843 -9.613 -22.153 1.00 90.38 203 ARG A CA 1
ATOM 1657 C C . ARG A 1 203 ? 5.138 -9.511 -21.331 1.00 90.38 203 ARG A C 1
ATOM 1659 O O . ARG A 1 203 ? 6.174 -9.980 -21.783 1.00 90.38 203 ARG A O 1
ATOM 1666 N N . LYS A 1 204 ? 5.082 -8.944 -20.120 1.00 93.50 204 LYS A N 1
ATOM 1667 C CA . LYS A 1 204 ? 6.195 -8.866 -19.157 1.00 93.50 204 LYS A CA 1
ATOM 1668 C C . LYS A 1 204 ? 6.164 -9.973 -18.100 1.00 93.50 204 LYS A C 1
ATOM 1670 O O . LYS A 1 204 ? 6.937 -9.906 -17.150 1.00 93.50 204 LYS A O 1
ATOM 1675 N N . THR A 1 205 ? 5.338 -11.011 -18.262 1.00 94.62 205 THR A N 1
ATOM 1676 C CA . THR A 1 205 ? 5.219 -12.110 -17.281 1.00 94.62 205 THR A CA 1
ATOM 1677 C C . THR A 1 205 ? 6.576 -12.717 -16.911 1.00 94.62 205 THR A C 1
ATOM 1679 O O . THR A 1 205 ? 6.895 -12.797 -15.734 1.00 94.62 205 THR A O 1
ATOM 1682 N N . GLN A 1 206 ? 7.440 -13.017 -17.890 1.00 94.62 206 GLN A N 1
ATOM 1683 C CA . GLN A 1 206 ? 8.772 -13.577 -17.609 1.00 94.62 206 GLN A CA 1
ATOM 1684 C C . GLN A 1 206 ? 9.660 -12.632 -16.782 1.00 94.62 206 GLN A C 1
ATOM 1686 O O . GLN A 1 206 ? 10.398 -13.086 -15.910 1.00 94.62 206 GLN A O 1
ATOM 1691 N N . GLN A 1 207 ? 9.569 -11.320 -17.032 1.00 96.00 207 GLN A N 1
ATOM 1692 C CA . GLN A 1 207 ? 10.274 -10.307 -16.243 1.00 96.00 207 GLN A CA 1
ATOM 1693 C C . GLN A 1 207 ? 9.745 -10.266 -14.811 1.00 96.00 207 GLN A C 1
ATOM 1695 O O . GLN A 1 207 ? 10.532 -10.231 -13.867 1.00 96.00 207 GLN A O 1
ATOM 1700 N N . LEU A 1 208 ? 8.419 -10.310 -14.657 1.00 96.62 208 LEU A N 1
ATOM 1701 C CA . LEU A 1 208 ? 7.745 -10.288 -13.365 1.00 96.62 208 LEU A CA 1
ATOM 1702 C C . LEU A 1 208 ? 8.098 -11.525 -12.525 1.00 96.62 208 LEU A C 1
ATOM 1704 O O . LEU A 1 208 ? 8.495 -11.387 -11.369 1.00 96.62 208 LEU A O 1
ATOM 1708 N N . ASP A 1 209 ? 8.045 -12.713 -13.130 1.00 96.94 209 ASP A N 1
ATOM 1709 C CA . ASP A 1 209 ? 8.441 -13.979 -12.505 1.00 96.94 209 ASP A CA 1
ATOM 1710 C C . ASP A 1 209 ? 9.909 -13.954 -12.066 1.00 96.94 209 ASP A C 1
ATOM 1712 O O . ASP A 1 209 ? 10.255 -14.416 -10.974 1.00 96.94 209 ASP A O 1
ATOM 1716 N N . HIS A 1 210 ? 10.785 -13.387 -12.901 1.00 97.19 210 HIS A N 1
ATOM 1717 C CA . HIS A 1 210 ? 12.206 -13.268 -12.602 1.00 97.19 210 HIS A CA 1
ATOM 1718 C C . HIS A 1 210 ? 12.458 -12.411 -11.356 1.00 97.19 210 HIS A C 1
ATOM 1720 O O . HIS A 1 210 ? 13.107 -12.874 -10.413 1.00 97.19 210 HIS A O 1
ATOM 1726 N N . ILE A 1 211 ? 11.913 -11.191 -11.314 1.00 97.56 211 ILE A N 1
ATOM 1727 C CA . ILE A 1 211 ? 12.114 -10.293 -10.171 1.00 97.56 211 ILE A CA 1
ATOM 1728 C C . ILE A 1 211 ? 11.427 -10.819 -8.907 1.00 97.56 211 ILE A C 1
ATOM 1730 O O . ILE A 1 211 ? 12.004 -10.738 -7.824 1.00 97.56 211 ILE A O 1
ATOM 1734 N N . ALA A 1 212 ? 10.249 -11.443 -9.029 1.00 97.31 212 ALA A N 1
ATOM 1735 C CA . ALA A 1 212 ? 9.550 -12.048 -7.898 1.00 97.31 212 ALA A CA 1
ATOM 1736 C C . ALA A 1 212 ? 10.346 -13.215 -7.298 1.00 97.31 212 ALA A C 1
ATOM 1738 O O . ALA A 1 212 ? 10.410 -13.363 -6.077 1.00 97.31 212 ALA A O 1
ATOM 1739 N N . LYS A 1 213 ? 11.014 -14.015 -8.138 1.00 96.50 213 LYS A N 1
ATOM 1740 C CA . LYS A 1 213 ? 11.902 -15.092 -7.689 1.00 96.50 213 LYS A CA 1
ATOM 1741 C C . LYS A 1 213 ? 13.095 -14.558 -6.899 1.00 96.50 213 LYS A C 1
ATOM 1743 O O . LYS A 1 213 ? 13.426 -15.145 -5.869 1.00 96.50 213 LYS A O 1
ATOM 1748 N N . ILE A 1 214 ? 13.721 -13.466 -7.336 1.00 96.75 214 ILE A N 1
ATOM 1749 C CA . ILE A 1 214 ? 14.818 -12.828 -6.590 1.00 96.75 214 ILE A CA 1
ATOM 1750 C C . ILE A 1 214 ? 14.291 -12.273 -5.262 1.00 96.75 214 ILE A C 1
ATOM 1752 O O . ILE A 1 214 ? 14.798 -12.651 -4.207 1.00 96.75 214 ILE A O 1
ATOM 1756 N N . ALA A 1 215 ? 13.210 -11.487 -5.298 1.00 97.19 215 ALA A N 1
ATOM 1757 C CA . ALA A 1 215 ? 12.582 -10.916 -4.106 1.00 97.19 215 ALA A CA 1
ATOM 1758 C C . ALA A 1 215 ? 12.217 -11.987 -3.068 1.00 97.19 215 ALA A C 1
ATOM 1760 O O . ALA A 1 215 ? 12.484 -11.822 -1.883 1.00 97.19 215 ALA A O 1
ATOM 1761 N N . SER A 1 216 ? 11.668 -13.124 -3.509 1.00 95.69 216 SER A N 1
ATOM 1762 C CA . SER A 1 216 ? 11.306 -14.242 -2.628 1.00 95.69 216 SER A CA 1
ATOM 1763 C C . SER A 1 216 ? 12.495 -14.810 -1.840 1.00 95.69 216 SER A C 1
ATOM 1765 O O . SER A 1 216 ? 12.314 -15.370 -0.765 1.00 95.69 216 SER A O 1
ATOM 1767 N N . ARG A 1 217 ? 13.720 -14.666 -2.355 1.00 94.00 217 ARG A N 1
ATOM 1768 C CA . ARG A 1 217 ? 14.936 -15.224 -1.752 1.00 94.00 217 ARG A CA 1
ATOM 1769 C C . ARG A 1 217 ? 15.715 -14.196 -0.942 1.00 94.00 217 ARG A C 1
ATOM 1771 O O . ARG A 1 217 ? 16.295 -14.558 0.075 1.00 94.00 217 ARG A O 1
ATOM 1778 N N . SER A 1 218 ? 15.752 -12.946 -1.402 1.00 95.44 218 SER A N 1
ATOM 1779 C CA . SER A 1 218 ? 16.621 -11.913 -0.832 1.00 95.44 218 SER A CA 1
ATOM 1780 C C . SER A 1 218 ? 15.887 -10.917 0.063 1.00 95.44 218 SER A C 1
ATOM 1782 O O . SER A 1 218 ? 16.504 -10.316 0.942 1.00 95.44 218 SER A O 1
ATOM 1784 N N . TRP A 1 219 ? 14.579 -10.712 -0.115 1.00 97.12 219 TRP A N 1
ATOM 1785 C CA . TRP A 1 219 ? 13.854 -9.704 0.655 1.00 97.12 219 TRP A CA 1
ATOM 1786 C C . TRP A 1 219 ? 13.368 -10.245 1.988 1.00 97.12 219 TRP A C 1
ATOM 1788 O O . TRP A 1 219 ? 12.762 -11.310 2.087 1.00 97.12 219 TRP A O 1
ATOM 1798 N N . THR A 1 220 ? 13.596 -9.450 3.028 1.00 96.94 220 THR A N 1
ATOM 1799 C CA . THR A 1 220 ? 13.108 -9.709 4.379 1.00 96.94 220 THR A CA 1
ATOM 1800 C C . THR A 1 220 ? 12.760 -8.395 5.060 1.00 96.94 220 THR A C 1
ATOM 1802 O O . THR A 1 220 ? 13.497 -7.406 4.975 1.00 96.94 220 THR A O 1
ATOM 1805 N N . PHE A 1 221 ? 11.627 -8.390 5.755 1.00 96.94 221 PHE A N 1
ATOM 1806 C CA . PHE A 1 221 ? 11.178 -7.241 6.533 1.00 96.94 221 PHE A CA 1
ATOM 1807 C C . PHE A 1 221 ? 11.452 -7.470 8.010 1.00 96.94 221 PHE A C 1
ATOM 1809 O O . PHE A 1 221 ? 11.389 -8.594 8.498 1.00 96.94 221 PHE A O 1
ATOM 1816 N N . GLN A 1 222 ? 11.725 -6.394 8.739 1.00 96.06 222 GLN A N 1
ATOM 1817 C CA . GLN A 1 222 ? 11.983 -6.453 10.171 1.00 96.06 222 GLN A CA 1
ATOM 1818 C C . GLN A 1 222 ? 10.921 -5.648 10.917 1.00 96.06 222 GLN A C 1
ATOM 1820 O O . GLN A 1 222 ? 10.622 -4.512 10.546 1.00 96.06 222 GLN A O 1
ATOM 1825 N N . ARG A 1 223 ? 10.349 -6.225 11.973 1.00 96.94 223 ARG A N 1
ATOM 1826 C CA . ARG A 1 223 ? 9.524 -5.498 12.945 1.00 96.94 223 ARG A CA 1
ATOM 1827 C C . ARG A 1 223 ? 10.379 -4.691 13.916 1.00 96.94 223 ARG A C 1
ATOM 1829 O O . ARG A 1 223 ? 11.552 -4.991 14.114 1.00 96.94 223 ARG A O 1
ATOM 1836 N N . LYS A 1 224 ? 9.784 -3.679 14.551 1.00 96.50 224 LYS A N 1
ATOM 1837 C CA . LYS A 1 224 ? 10.441 -2.865 15.590 1.00 96.50 224 LYS A CA 1
ATOM 1838 C C . LYS A 1 224 ? 10.911 -3.707 16.789 1.00 96.50 224 LYS A C 1
ATOM 1840 O O . LYS A 1 224 ? 11.917 -3.365 17.393 1.00 96.50 224 LYS A O 1
ATOM 1845 N N . ASP A 1 225 ? 10.248 -4.828 17.076 1.00 95.25 225 ASP A N 1
ATOM 1846 C CA . ASP A 1 225 ? 10.659 -5.824 18.082 1.00 95.25 225 ASP A CA 1
ATOM 1847 C C . ASP A 1 225 ? 11.805 -6.758 17.638 1.00 95.25 225 ASP A C 1
ATOM 1849 O O . ASP A 1 225 ? 12.222 -7.629 18.396 1.00 95.25 225 ASP A O 1
ATOM 1853 N N . GLY A 1 226 ? 12.321 -6.597 16.416 1.00 93.81 226 GLY A N 1
ATOM 1854 C CA . GLY A 1 226 ? 13.392 -7.420 15.858 1.00 93.81 226 GLY A CA 1
ATOM 1855 C C . GLY A 1 226 ? 12.916 -8.653 15.087 1.00 93.81 226 GLY A C 1
ATOM 1856 O O . GLY A 1 226 ? 13.723 -9.226 14.355 1.00 93.81 226 GLY A O 1
ATOM 1857 N N . THR A 1 227 ? 11.631 -9.025 15.158 1.00 95.75 227 THR A N 1
ATOM 1858 C CA . THR A 1 227 ? 11.087 -10.189 14.439 1.00 95.75 227 THR A CA 1
ATOM 1859 C C . THR A 1 227 ? 11.253 -10.027 12.931 1.00 95.75 227 THR A C 1
ATOM 1861 O O . THR A 1 227 ? 10.819 -9.028 12.349 1.00 95.75 227 THR A O 1
ATOM 1864 N N . LEU A 1 228 ? 11.826 -11.039 12.282 1.00 96.81 228 LEU A N 1
ATOM 1865 C CA . LEU A 1 228 ? 12.006 -11.073 10.834 1.00 96.81 228 LEU A CA 1
ATOM 1866 C C . LEU A 1 228 ? 10.801 -11.721 10.148 1.00 96.81 228 LEU A C 1
ATOM 1868 O O . LEU A 1 228 ? 10.264 -12.726 10.616 1.00 96.81 228 LEU A O 1
ATOM 1872 N N . LEU A 1 229 ? 10.372 -11.127 9.036 1.00 97.31 229 LEU A N 1
ATOM 1873 C CA . LEU A 1 229 ? 9.371 -11.676 8.134 1.00 97.31 229 LEU A CA 1
ATOM 1874 C C . LEU A 1 229 ? 10.039 -12.023 6.803 1.00 97.31 229 LEU A C 1
ATOM 1876 O O . LEU A 1 229 ? 10.606 -11.148 6.143 1.00 97.31 229 LEU A O 1
ATOM 1880 N N . ALA A 1 230 ? 9.926 -13.286 6.406 1.00 97.00 230 ALA A N 1
ATOM 1881 C CA . ALA A 1 230 ? 10.401 -13.802 5.126 1.00 97.00 230 ALA A CA 1
ATOM 1882 C C . ALA A 1 230 ? 9.220 -14.340 4.315 1.00 97.00 230 ALA A C 1
ATOM 1884 O O . ALA A 1 230 ? 8.130 -14.551 4.858 1.00 97.00 230 ALA A O 1
ATOM 1885 N N . VAL A 1 231 ? 9.424 -14.540 3.012 1.00 96.94 231 VAL A N 1
ATOM 1886 C CA . VAL A 1 231 ? 8.371 -15.062 2.140 1.00 96.94 231 VAL A CA 1
ATOM 1887 C C . VAL A 1 231 ? 7.907 -16.439 2.626 1.00 96.94 231 VAL A C 1
ATOM 1889 O O . VAL A 1 231 ? 8.710 -17.279 3.026 1.00 96.94 231 VAL A O 1
ATOM 1892 N N . ASN A 1 232 ? 6.606 -16.693 2.546 1.00 95.38 232 ASN A N 1
ATOM 1893 C CA . ASN A 1 232 ? 6.042 -18.028 2.632 1.00 95.38 232 ASN A CA 1
ATOM 1894 C C . ASN A 1 232 ? 5.686 -18.506 1.216 1.00 95.38 232 ASN A C 1
ATOM 1896 O O . ASN A 1 232 ? 4.663 -18.070 0.679 1.00 95.38 232 ASN A O 1
ATOM 1900 N N . PRO A 1 233 ? 6.466 -19.436 0.633 1.00 90.94 233 PRO A N 1
ATOM 1901 C CA . PRO A 1 233 ? 6.233 -19.927 -0.722 1.00 90.94 233 PRO A CA 1
ATOM 1902 C C . PRO A 1 233 ? 4.841 -20.534 -0.929 1.00 90.94 233 PRO A C 1
ATOM 1904 O O . PRO A 1 233 ? 4.278 -20.404 -2.008 1.00 90.94 233 PRO A O 1
ATOM 1907 N N . THR A 1 234 ? 4.254 -21.150 0.105 1.00 91.31 234 THR A N 1
ATOM 1908 C CA . THR A 1 234 ? 2.922 -21.787 0.022 1.00 91.31 234 THR A CA 1
ATOM 1909 C C . THR A 1 234 ? 1.774 -20.786 -0.061 1.00 91.31 234 THR A C 1
ATOM 1911 O O . THR A 1 234 ? 0.657 -21.154 -0.414 1.00 91.31 234 THR A O 1
ATOM 1914 N N . ARG A 1 235 ? 2.033 -19.520 0.287 1.00 92.19 235 ARG A N 1
ATOM 1915 C CA . ARG A 1 235 ? 1.046 -18.438 0.244 1.00 92.19 235 ARG A CA 1
ATOM 1916 C C . ARG A 1 235 ? 1.251 -17.494 -0.930 1.00 92.19 235 ARG A C 1
ATOM 1918 O O . ARG A 1 235 ? 0.411 -16.627 -1.129 1.00 92.19 235 ARG A O 1
ATOM 1925 N N . THR A 1 236 ? 2.334 -17.636 -1.689 1.00 92.75 236 THR A N 1
ATOM 1926 C CA . THR A 1 236 ? 2.535 -16.845 -2.901 1.00 92.75 236 THR A CA 1
ATOM 1927 C C . THR A 1 236 ? 1.442 -17.179 -3.907 1.00 92.75 236 THR A C 1
ATOM 1929 O O . THR A 1 236 ? 1.204 -18.347 -4.207 1.00 92.75 236 THR A O 1
ATOM 1932 N N . THR A 1 237 ? 0.767 -16.153 -4.415 1.00 95.94 237 THR A N 1
ATOM 1933 C CA . THR A 1 237 ? -0.318 -16.316 -5.386 1.00 95.94 237 THR A CA 1
ATOM 1934 C C . THR A 1 237 ? -0.029 -15.536 -6.652 1.00 95.94 237 THR A C 1
ATOM 1936 O O . THR A 1 237 ? 0.640 -14.501 -6.629 1.00 95.94 237 THR A O 1
ATOM 1939 N N . THR A 1 238 ? -0.573 -16.040 -7.752 1.00 95.75 238 THR A N 1
ATOM 1940 C CA . THR A 1 238 ? -0.488 -15.415 -9.063 1.00 95.75 238 THR A CA 1
ATOM 1941 C C . THR A 1 238 ? -1.895 -15.250 -9.610 1.00 95.75 238 THR A C 1
ATOM 1943 O O . THR A 1 238 ? -2.711 -16.169 -9.533 1.00 95.75 238 THR A O 1
ATOM 1946 N N . GLN A 1 239 ? -2.184 -14.080 -10.165 1.00 94.75 239 GLN A N 1
ATOM 1947 C CA . GLN A 1 239 ? -3.475 -13.754 -10.751 1.00 94.75 239 GLN A CA 1
ATOM 1948 C C . GLN A 1 239 ? -3.280 -13.079 -12.107 1.00 94.75 239 GLN A C 1
ATOM 1950 O O . GLN A 1 239 ? -2.317 -12.346 -12.328 1.00 94.75 239 GLN A O 1
ATOM 1955 N N . GLN A 1 240 ? -4.219 -13.316 -13.017 1.00 93.75 240 GLN A N 1
ATOM 1956 C CA . GLN A 1 240 ? -4.344 -12.562 -14.257 1.00 93.75 240 GLN A CA 1
ATOM 1957 C C . GLN A 1 240 ? -5.680 -11.836 -14.285 1.00 93.75 240 GLN A C 1
ATOM 1959 O O . GLN A 1 240 ? -6.688 -12.349 -13.792 1.00 93.75 240 GLN A O 1
ATOM 1964 N N . TRP A 1 241 ? -5.689 -10.636 -14.854 1.00 91.50 241 TRP A N 1
ATOM 1965 C CA . TRP A 1 241 ? -6.913 -9.867 -15.043 1.00 91.50 241 TRP A CA 1
ATOM 1966 C C . TRP A 1 241 ? -6.812 -8.971 -16.275 1.00 91.50 241 TRP A C 1
ATOM 1968 O O . TRP A 1 241 ? -5.724 -8.720 -16.789 1.00 91.50 241 TRP A O 1
ATOM 1978 N N . GLN A 1 242 ? -7.961 -8.521 -16.777 1.00 90.62 242 GLN A N 1
ATOM 1979 C CA . GLN A 1 242 ? -8.039 -7.689 -17.975 1.00 90.62 242 GLN A CA 1
ATOM 1980 C C . GLN A 1 242 ? -8.482 -6.273 -17.621 1.00 90.62 242 GLN A C 1
ATOM 1982 O O . GLN A 1 242 ? -9.488 -6.084 -16.933 1.00 90.62 242 GLN A O 1
ATOM 1987 N N . GLY A 1 243 ? -7.754 -5.284 -18.128 1.00 88.06 243 GLY A N 1
ATOM 1988 C CA . GLY A 1 243 ? -8.104 -3.870 -18.036 1.00 88.06 243 GLY A CA 1
ATOM 1989 C C . GLY A 1 243 ? -8.299 -3.248 -19.413 1.00 88.06 243 GLY A C 1
ATOM 1990 O O . GLY A 1 243 ? -8.127 -3.900 -20.442 1.00 88.06 243 GLY A O 1
ATOM 1991 N N . ARG A 1 244 ? -8.683 -1.971 -19.446 1.00 87.06 244 ARG A N 1
ATOM 1992 C CA . ARG A 1 244 ? -8.803 -1.226 -20.705 1.00 87.06 244 ARG A CA 1
ATOM 1993 C C . ARG A 1 244 ? -7.432 -0.742 -21.154 1.00 87.06 244 ARG A C 1
ATOM 1995 O O . ARG A 1 244 ? -6.596 -0.394 -20.330 1.00 87.06 244 ARG A O 1
ATOM 2002 N N . SER A 1 245 ? -7.230 -0.672 -22.465 1.00 87.19 245 SER A N 1
ATOM 2003 C CA . SER A 1 245 ? -6.007 -0.110 -23.050 1.00 87.19 245 SER A CA 1
ATOM 2004 C C . SER A 1 245 ? -5.975 1.407 -23.089 1.00 87.19 245 SER A C 1
ATOM 2006 O O . SER A 1 245 ? -4.932 1.974 -23.396 1.00 87.19 245 SER A O 1
ATOM 2008 N N . THR A 1 246 ? -7.080 2.078 -22.766 1.00 85.56 246 THR A N 1
ATOM 2009 C CA . THR A 1 246 ? -7.087 3.524 -22.553 1.00 85.56 246 THR A CA 1
ATOM 2010 C C . THR A 1 246 ? -6.815 3.817 -21.085 1.00 85.56 246 THR A C 1
ATOM 2012 O O . THR A 1 246 ? -7.595 3.413 -20.227 1.00 85.56 246 THR A O 1
ATOM 2015 N N . LEU A 1 247 ? -5.727 4.535 -20.822 1.00 82.19 247 LEU A N 1
ATOM 2016 C CA . LEU A 1 247 ? -5.312 4.994 -19.503 1.00 82.19 247 LEU A CA 1
ATOM 2017 C C . LEU A 1 247 ? -5.058 6.507 -19.571 1.00 82.19 247 LEU A C 1
ATOM 2019 O O . LEU A 1 247 ? -4.163 6.935 -20.303 1.00 82.19 247 LEU A O 1
ATOM 2023 N N . ASN A 1 248 ? -5.844 7.307 -18.843 1.00 74.44 248 ASN A N 1
ATOM 2024 C CA . ASN A 1 248 ? -5.776 8.776 -18.796 1.00 74.44 248 ASN A CA 1
ATOM 2025 C C . ASN A 1 248 ? -5.602 9.410 -20.199 1.00 74.44 248 ASN A C 1
ATOM 2027 O O . ASN A 1 248 ? -4.587 10.039 -20.497 1.00 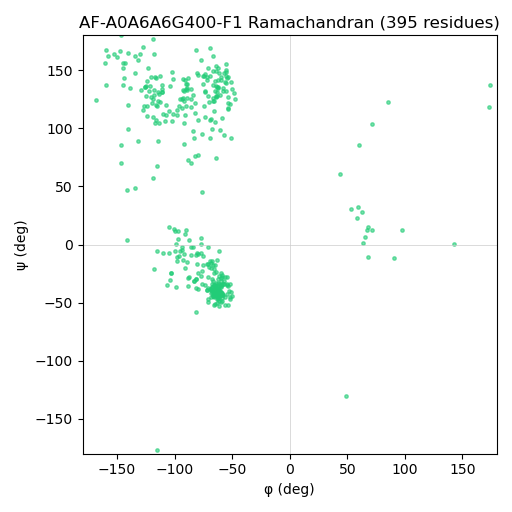74.44 248 ASN A O 1
ATOM 2031 N N . ASP A 1 249 ? -6.577 9.180 -21.086 1.00 75.81 249 ASP A N 1
ATOM 2032 C CA . ASP A 1 249 ? -6.654 9.705 -22.466 1.00 75.81 249 ASP A CA 1
ATOM 2033 C C . ASP A 1 249 ? -5.577 9.217 -23.457 1.00 75.81 249 ASP A C 1
ATOM 2035 O O . ASP A 1 249 ? -5.531 9.652 -24.617 1.00 75.81 249 ASP A O 1
ATOM 2039 N N . LYS A 1 250 ? -4.733 8.263 -23.054 1.00 82.31 250 LYS A N 1
ATOM 2040 C CA . LYS A 1 250 ? -3.776 7.581 -23.936 1.00 82.31 250 LYS A CA 1
ATOM 2041 C C . LYS A 1 250 ? -4.182 6.129 -24.142 1.00 82.31 250 LYS A C 1
ATOM 2043 O O . LYS A 1 250 ? -4.437 5.414 -23.179 1.00 82.31 250 LYS A O 1
ATOM 2048 N N . LYS A 1 251 ? -4.211 5.679 -25.397 1.00 86.94 251 LYS A N 1
ATOM 2049 C CA . LYS A 1 251 ? -4.450 4.281 -25.762 1.00 86.94 251 LYS A CA 1
ATOM 2050 C C . LYS A 1 251 ? -3.123 3.564 -25.974 1.00 86.94 251 LYS A C 1
ATOM 2052 O O . LYS A 1 251 ? -2.373 3.907 -26.883 1.00 86.94 251 LYS A O 1
ATOM 2057 N N . TRP A 1 252 ? -2.867 2.539 -25.181 1.00 86.88 252 TRP A N 1
ATOM 2058 C CA . TRP A 1 252 ? -1.654 1.724 -25.173 1.00 86.88 252 TRP A CA 1
ATOM 2059 C C . TRP A 1 252 ? -1.750 0.589 -26.194 1.00 86.88 252 TRP A C 1
ATOM 2061 O O . TRP A 1 252 ? -1.922 -0.571 -25.842 1.00 86.88 252 TRP A O 1
ATOM 2071 N N . VAL A 1 253 ? -1.700 0.942 -27.485 1.00 85.38 253 VAL A N 1
ATOM 2072 C CA . VAL A 1 253 ? -1.944 0.006 -28.602 1.00 85.38 253 VAL A CA 1
ATOM 2073 C C . VAL A 1 253 ? -0.929 -1.136 -28.642 1.00 85.38 253 VAL A C 1
ATOM 2075 O O . VAL A 1 253 ? -1.321 -2.276 -28.864 1.00 85.38 253 VAL A O 1
ATOM 2078 N N . ARG A 1 254 ? 0.355 -0.858 -28.376 1.00 85.88 254 ARG A N 1
ATOM 2079 C CA . ARG A 1 254 ? 1.405 -1.892 -28.291 1.00 85.88 254 ARG A CA 1
ATOM 2080 C C . ARG A 1 254 ? 1.056 -2.991 -27.287 1.00 85.88 254 ARG A C 1
ATOM 2082 O O . ARG A 1 254 ? 1.446 -4.138 -27.471 1.00 85.88 254 ARG A O 1
ATOM 2089 N N . ASP A 1 255 ? 0.379 -2.614 -26.209 1.00 87.69 255 ASP A N 1
ATOM 2090 C CA . ASP A 1 255 ? 0.165 -3.463 -25.043 1.00 87.69 255 ASP A CA 1
ATOM 2091 C C . ASP A 1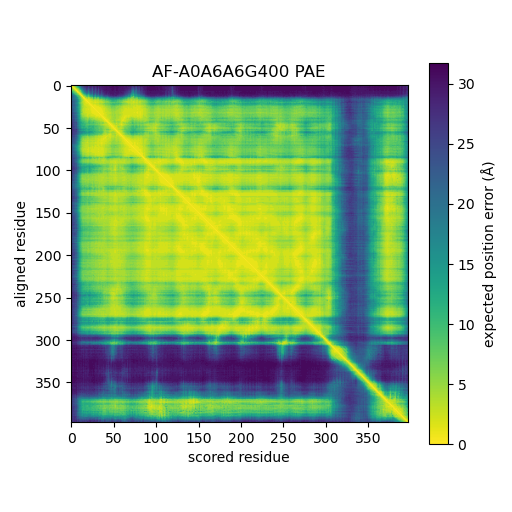 255 ? -1.163 -4.241 -25.119 1.00 87.69 255 ASP A C 1
ATOM 2093 O O . ASP A 1 255 ? -1.460 -5.046 -24.233 1.00 87.69 255 ASP A O 1
ATOM 2097 N N . GLU A 1 256 ? -1.954 -4.031 -26.181 1.00 89.50 256 GLU A N 1
ATOM 2098 C CA . GLU A 1 256 ? -3.235 -4.705 -26.387 1.00 89.50 256 GLU A CA 1
ATOM 2099 C C . GLU A 1 256 ? -3.063 -6.207 -26.633 1.00 89.50 256 GLU A C 1
ATOM 2101 O O . GLU A 1 256 ? -2.421 -6.632 -27.590 1.00 89.50 256 GLU A O 1
ATOM 2106 N N . THR A 1 257 ? -3.710 -7.026 -25.803 1.00 87.50 257 THR A N 1
ATOM 2107 C CA . THR A 1 257 ? -3.847 -8.473 -26.052 1.00 87.50 257 THR A CA 1
ATOM 2108 C C . THR A 1 257 ? -5.110 -8.807 -26.842 1.00 87.50 257 THR A C 1
ATOM 2110 O O . THR A 1 257 ? -5.214 -9.877 -27.433 1.00 87.50 257 THR A O 1
ATOM 2113 N N . ALA A 1 258 ? -6.076 -7.891 -26.838 1.00 87.88 258 ALA A N 1
ATOM 2114 C CA . ALA A 1 258 ? -7.287 -7.901 -27.647 1.00 87.88 258 ALA A CA 1
ATOM 2115 C C . ALA A 1 258 ? -7.745 -6.443 -27.860 1.00 87.88 258 ALA A C 1
ATOM 2117 O O . ALA A 1 258 ? -7.289 -5.554 -27.131 1.00 87.88 258 ALA A O 1
ATOM 2118 N N . PRO A 1 259 ? -8.638 -6.155 -28.827 1.00 88.62 259 PRO A N 1
ATOM 2119 C CA . PRO A 1 259 ? -9.095 -4.791 -29.073 1.00 88.62 259 PRO A CA 1
ATOM 2120 C C . PRO A 1 259 ? -9.600 -4.110 -27.793 1.00 88.62 259 PRO A C 1
ATOM 2122 O O . PRO A 1 259 ? -10.549 -4.574 -27.162 1.00 88.62 259 PRO A O 1
ATOM 2125 N N . HIS A 1 260 ? -8.982 -2.983 -27.430 1.00 87.19 260 HIS A N 1
ATOM 2126 C CA . HIS A 1 260 ? -9.295 -2.187 -26.239 1.00 87.19 260 HIS A CA 1
ATOM 2127 C C . HIS A 1 260 ? -8.970 -2.836 -24.885 1.00 87.19 260 HIS A C 1
ATOM 2129 O O . HIS A 1 260 ? -9.440 -2.341 -23.855 1.00 87.19 260 HIS A O 1
ATOM 2135 N N . GLN A 1 261 ? -8.175 -3.909 -24.861 1.00 90.62 261 GLN A N 1
ATOM 2136 C CA . GLN A 1 261 ? -7.904 -4.692 -23.656 1.00 90.62 261 GLN A CA 1
ATOM 2137 C C . GLN A 1 261 ? -6.413 -4.919 -23.420 1.00 90.62 261 GLN A C 1
ATOM 2139 O O . GLN A 1 261 ? -5.689 -5.355 -24.312 1.00 90.62 261 GLN A O 1
ATOM 2144 N N . LEU A 1 262 ? -5.988 -4.689 -22.179 1.00 91.75 262 LEU A N 1
ATOM 2145 C CA . LEU A 1 262 ? -4.679 -5.070 -21.657 1.00 91.75 262 LEU A CA 1
ATOM 2146 C C . LEU A 1 262 ? -4.846 -6.299 -20.772 1.00 91.75 262 LEU A C 1
ATOM 2148 O O . LEU A 1 262 ? -5.760 -6.347 -19.947 1.00 91.75 262 LEU A O 1
ATOM 2152 N N . SER A 1 263 ? -3.945 -7.263 -20.912 1.00 93.75 263 SER A N 1
ATOM 2153 C CA . SER A 1 263 ? -3.802 -8.348 -19.944 1.00 93.75 263 SER A CA 1
ATOM 2154 C C . SER A 1 263 ? -2.767 -7.954 -18.901 1.00 93.75 263 SER A C 1
ATOM 2156 O O . SER A 1 263 ? -1.673 -7.513 -19.257 1.00 93.75 263 SER A O 1
ATOM 2158 N N . TYR A 1 264 ? -3.099 -8.129 -17.628 1.00 94.31 264 TYR A N 1
ATOM 2159 C CA . TYR A 1 264 ? -2.213 -7.901 -16.495 1.00 94.31 264 TYR A CA 1
ATOM 2160 C C . TYR A 1 264 ? -1.879 -9.217 -15.805 1.00 94.31 264 TYR A C 1
ATOM 2162 O O . TYR A 1 264 ? -2.717 -10.115 -15.690 1.00 94.31 264 TYR A O 1
ATOM 2170 N N . HIS A 1 265 ? -0.651 -9.300 -15.311 1.00 95.94 265 HIS A N 1
ATOM 2171 C CA . HIS A 1 265 ? -0.152 -10.369 -14.468 1.00 95.94 265 HIS A CA 1
ATOM 2172 C C . HIS A 1 265 ? 0.237 -9.784 -13.112 1.00 95.94 265 HIS A C 1
ATOM 2174 O O . HIS A 1 265 ? 0.960 -8.791 -13.054 1.00 95.94 265 HIS A O 1
ATOM 2180 N N . LEU A 1 266 ? -0.263 -10.382 -12.034 1.00 96.06 266 LEU A N 1
ATOM 2181 C CA . LEU A 1 266 ? -0.053 -9.952 -10.657 1.00 96.06 266 LEU A CA 1
ATOM 2182 C C . LEU A 1 266 ? 0.527 -11.115 -9.855 1.00 96.06 266 LEU A C 1
ATOM 2184 O O . LEU A 1 266 ? -0.063 -12.194 -9.823 1.00 96.06 266 LEU A O 1
ATOM 2188 N N . ILE A 1 267 ? 1.636 -10.869 -9.159 1.00 97.56 267 ILE A N 1
ATOM 2189 C CA . ILE A 1 267 ? 2.224 -11.799 -8.192 1.00 97.56 267 ILE A CA 1
ATOM 2190 C C . ILE A 1 267 ? 2.118 -11.181 -6.799 1.00 97.56 267 ILE A C 1
ATOM 2192 O O . ILE A 1 267 ? 2.524 -10.038 -6.592 1.00 97.56 267 ILE A O 1
ATOM 2196 N N . SER A 1 268 ? 1.594 -11.942 -5.840 1.00 97.94 268 SER A N 1
ATOM 2197 C CA . SER A 1 268 ? 1.509 -11.546 -4.431 1.00 97.94 268 SER A CA 1
ATOM 2198 C C . SER A 1 268 ? 2.478 -12.378 -3.597 1.00 97.94 268 SER A C 1
ATOM 2200 O O . SER A 1 268 ? 2.276 -13.578 -3.415 1.00 97.94 268 SER A O 1
ATOM 2202 N N . LEU A 1 269 ? 3.520 -11.740 -3.066 1.00 98.31 269 LEU A N 1
ATOM 2203 C CA . LEU A 1 269 ? 4.499 -12.347 -2.164 1.00 98.31 269 LEU A CA 1
ATOM 2204 C C . LEU A 1 269 ? 4.073 -12.111 -0.713 1.00 98.31 269 LEU A C 1
ATOM 2206 O O . LEU A 1 269 ? 4.002 -10.968 -0.263 1.00 98.31 269 LEU A O 1
ATOM 2210 N N . HIS A 1 270 ? 3.802 -13.185 0.029 1.00 98.31 270 HIS A N 1
ATOM 2211 C CA . HIS A 1 270 ? 3.358 -13.103 1.422 1.00 98.31 270 HIS A CA 1
ATOM 2212 C C . HIS A 1 270 ? 4.530 -13.310 2.378 1.00 98.31 270 HIS A C 1
ATOM 2214 O O . HIS A 1 270 ? 5.035 -14.420 2.503 1.00 98.31 270 HIS A O 1
ATOM 2220 N N . PHE A 1 271 ? 4.920 -12.263 3.094 1.00 98.06 271 PHE A N 1
ATOM 2221 C CA . PHE A 1 271 ? 5.943 -12.293 4.129 1.00 98.06 271 PHE A CA 1
ATOM 2222 C C . PHE A 1 271 ? 5.294 -12.469 5.503 1.00 98.06 271 PHE A C 1
ATOM 2224 O O . PHE A 1 271 ? 4.419 -11.692 5.893 1.00 98.06 271 PHE A O 1
ATOM 2231 N N . ILE A 1 272 ? 5.726 -13.481 6.249 1.00 97.19 272 ILE A N 1
ATOM 2232 C CA . ILE A 1 272 ? 5.224 -13.813 7.592 1.00 97.19 272 ILE A CA 1
ATOM 2233 C C . ILE A 1 272 ? 6.404 -14.025 8.547 1.00 97.19 272 ILE A C 1
ATOM 2235 O O . ILE A 1 272 ? 7.508 -14.292 8.069 1.00 97.19 272 ILE A O 1
ATOM 2239 N N . PRO A 1 273 ? 6.214 -13.905 9.877 1.00 96.19 273 PRO A N 1
ATOM 2240 C CA . PRO A 1 273 ? 7.260 -14.233 10.844 1.00 96.19 273 PRO A CA 1
ATOM 2241 C C . PRO A 1 273 ? 7.900 -15.588 10.561 1.00 96.19 273 PRO A C 1
ATOM 2243 O O . PRO A 1 273 ? 7.187 -16.579 10.410 1.00 96.19 273 PRO A O 1
ATOM 2246 N N . THR A 1 274 ? 9.231 -15.622 10.531 1.00 93.06 274 THR A N 1
ATOM 2247 C CA . THR A 1 274 ? 9.990 -16.852 10.270 1.00 93.06 274 THR A CA 1
ATOM 2248 C C . THR A 1 274 ? 9.804 -17.882 11.378 1.00 93.06 274 THR A C 1
ATOM 2250 O O . THR A 1 274 ? 9.797 -19.076 11.105 1.00 93.06 274 THR A O 1
ATOM 2253 N N . GLY A 1 275 ? 9.674 -17.433 12.632 1.00 86.00 275 GLY A N 1
ATOM 2254 C CA . GLY A 1 275 ? 9.638 -18.303 13.816 1.00 86.00 275 GLY A CA 1
ATOM 2255 C C . GLY A 1 275 ? 10.969 -19.007 14.115 1.00 86.00 275 GLY A C 1
ATOM 2256 O O . GLY A 1 275 ? 11.129 -19.558 15.198 1.00 86.00 275 GLY A O 1
ATOM 2257 N N . ASP A 1 276 ? 11.919 -18.951 13.184 1.00 86.06 276 ASP A N 1
ATOM 2258 C CA . ASP A 1 276 ? 13.258 -19.507 13.293 1.00 86.06 276 ASP A CA 1
ATOM 2259 C C . ASP A 1 276 ? 14.221 -18.452 13.870 1.00 86.06 276 ASP A C 1
ATOM 2261 O O . ASP A 1 276 ? 14.505 -17.454 13.196 1.00 86.06 276 ASP A O 1
ATOM 2265 N N . PRO A 1 277 ? 14.728 -18.643 15.102 1.00 81.81 277 PRO A N 1
ATOM 2266 C CA . PRO A 1 277 ? 15.664 -17.718 15.735 1.00 81.81 277 PRO A CA 1
ATOM 2267 C C . PRO A 1 277 ? 17.059 -17.737 15.093 1.00 81.81 277 PRO A C 1
ATOM 2269 O O . PRO A 1 277 ? 17.835 -16.812 15.319 1.00 81.81 277 PRO A O 1
ATOM 2272 N N . SER A 1 278 ? 17.391 -18.765 14.304 1.00 84.62 278 SER A N 1
ATOM 2273 C CA . SER A 1 278 ? 18.657 -18.860 13.568 1.00 84.62 278 SER A CA 1
ATOM 2274 C C . SER A 1 278 ? 18.618 -18.148 12.213 1.00 84.62 278 SER A C 1
ATOM 2276 O O . SER A 1 278 ? 19.658 -17.964 11.575 1.00 84.62 278 SER A O 1
ATOM 2278 N N . PHE A 1 279 ? 17.432 -17.710 11.780 1.00 87.75 279 PHE A N 1
ATOM 2279 C CA . PHE A 1 279 ? 17.257 -17.028 10.511 1.00 87.75 279 PHE A CA 1
ATOM 2280 C C . PHE A 1 279 ? 17.970 -15.673 10.524 1.00 87.75 279 PHE A C 1
ATOM 2282 O O . PHE A 1 279 ? 17.607 -14.752 11.261 1.00 87.75 279 PHE A O 1
ATOM 2289 N N . THR A 1 280 ? 18.985 -15.536 9.676 1.00 85.50 280 THR A N 1
ATOM 2290 C CA . THR A 1 280 ? 19.715 -14.281 9.507 1.00 85.50 280 THR A CA 1
ATOM 2291 C C . THR A 1 280 ? 19.039 -13.421 8.451 1.00 85.50 280 THR A C 1
ATOM 2293 O O . THR A 1 280 ? 18.507 -13.919 7.462 1.00 85.50 280 THR A O 1
ATOM 2296 N N . ARG A 1 281 ? 19.040 -12.102 8.659 1.00 87.25 281 ARG A N 1
ATOM 2297 C CA . ARG A 1 281 ? 18.481 -11.157 7.692 1.00 87.25 281 ARG A CA 1
ATOM 2298 C C . ARG A 1 281 ? 19.432 -11.053 6.486 1.00 87.25 281 ARG A C 1
ATOM 2300 O O . ARG A 1 281 ? 20.501 -10.460 6.651 1.00 87.25 281 ARG A O 1
ATOM 2307 N N . PRO A 1 282 ? 19.086 -11.571 5.292 1.00 88.75 282 PRO A N 1
ATOM 2308 C CA . PRO A 1 282 ? 19.879 -11.316 4.099 1.00 88.75 282 PRO A CA 1
ATOM 2309 C C . PRO A 1 282 ? 19.884 -9.818 3.783 1.00 88.75 282 PRO A C 1
ATOM 2311 O O . PRO A 1 282 ? 18.930 -9.090 4.086 1.00 88.75 282 PRO A O 1
ATOM 2314 N N . ARG A 1 283 ? 20.958 -9.348 3.142 1.00 91.69 283 ARG A N 1
ATOM 2315 C CA . ARG A 1 283 ? 20.943 -8.030 2.507 1.00 91.69 283 ARG A CA 1
ATOM 2316 C C . ARG A 1 283 ? 19.929 -8.097 1.359 1.00 91.69 283 ARG A C 1
ATOM 2318 O O . ARG A 1 283 ? 20.088 -8.963 0.501 1.00 91.69 283 ARG A O 1
ATOM 2325 N N . PRO A 1 284 ? 18.906 -7.229 1.333 1.00 94.50 284 PRO A N 1
ATOM 2326 C CA . PRO A 1 284 ? 17.938 -7.268 0.254 1.00 94.50 284 PRO A CA 1
ATOM 2327 C C . PRO A 1 284 ? 18.631 -6.866 -1.051 1.00 94.50 284 PRO A C 1
ATOM 2329 O O . PRO A 1 284 ? 19.467 -5.960 -1.065 1.00 94.50 284 PRO A O 1
ATOM 2332 N N . GLU A 1 285 ? 18.327 -7.594 -2.122 1.00 96.94 285 GLU A N 1
ATOM 2333 C CA . GLU A 1 285 ? 18.898 -7.350 -3.446 1.00 96.94 285 GLU A CA 1
ATOM 2334 C C . GLU A 1 285 ? 17.995 -6.421 -4.251 1.00 96.94 285 GLU A C 1
ATOM 2336 O O . GLU A 1 285 ? 16.765 -6.536 -4.196 1.00 96.94 285 GLU A O 1
ATOM 2341 N N . ASP A 1 286 ? 18.613 -5.531 -5.026 1.00 97.31 286 ASP A N 1
ATOM 2342 C CA . ASP A 1 286 ? 17.916 -4.785 -6.067 1.00 97.31 286 ASP A CA 1
ATOM 2343 C C . ASP A 1 286 ? 17.420 -5.764 -7.132 1.00 97.31 286 ASP A C 1
ATOM 2345 O O . ASP A 1 286 ? 18.130 -6.679 -7.555 1.00 97.31 286 ASP A O 1
ATOM 2349 N N . LEU A 1 287 ? 16.185 -5.572 -7.573 1.00 97.31 287 LEU A N 1
ATOM 2350 C CA . LEU A 1 287 ? 15.580 -6.401 -8.598 1.00 97.31 287 LEU A CA 1
ATOM 2351 C C . LEU A 1 287 ? 15.815 -5.745 -9.948 1.00 97.31 287 LEU A C 1
ATOM 2353 O O . LEU A 1 287 ? 15.456 -4.586 -10.149 1.00 97.31 287 LEU A O 1
ATOM 2357 N N . SER A 1 288 ? 16.382 -6.488 -10.888 1.00 95.31 288 SER A N 1
ATOM 2358 C CA . SER A 1 288 ? 16.542 -6.037 -12.266 1.00 95.31 288 SER A CA 1
ATOM 2359 C C . SER A 1 288 ? 16.379 -7.205 -13.226 1.00 95.31 288 SER A C 1
ATOM 2361 O O . SER A 1 288 ? 16.614 -8.363 -12.880 1.00 95.31 288 SER A O 1
ATOM 2363 N N . VAL A 1 289 ? 15.932 -6.894 -14.435 1.00 94.06 289 VAL A N 1
ATOM 2364 C CA . VAL A 1 289 ? 15.759 -7.871 -15.507 1.00 94.06 289 VAL A CA 1
ATOM 2365 C C . VAL A 1 289 ? 17.054 -7.969 -16.327 1.00 94.06 289 VAL A C 1
ATOM 2367 O O . VAL A 1 289 ? 17.587 -6.934 -16.734 1.00 94.06 289 VAL A O 1
ATOM 2370 N N . PRO A 1 290 ? 17.550 -9.181 -16.644 1.00 92.94 290 PRO A N 1
ATOM 2371 C CA . PRO A 1 290 ? 18.704 -9.357 -17.522 1.00 92.94 290 PRO A CA 1
ATOM 2372 C C . PRO A 1 290 ? 18.468 -8.772 -18.920 1.00 92.94 290 PRO A C 1
ATOM 2374 O O . PRO A 1 290 ? 17.379 -8.906 -19.480 1.00 92.94 290 PRO A O 1
ATOM 2377 N N . ALA A 1 291 ? 19.511 -8.201 -19.532 1.00 87.69 291 ALA A N 1
ATOM 2378 C CA . ALA A 1 291 ? 19.414 -7.515 -20.826 1.00 87.69 291 ALA A CA 1
ATOM 2379 C C . ALA A 1 291 ? 18.773 -8.368 -21.940 1.00 87.69 291 ALA A C 1
ATOM 2381 O O . ALA A 1 291 ? 18.006 -7.851 -22.749 1.00 87.69 291 ALA A O 1
ATOM 2382 N N . GLU A 1 292 ? 19.019 -9.679 -21.964 1.00 86.94 292 GLU A N 1
ATOM 2383 C CA . GLU A 1 292 ? 18.434 -10.572 -22.976 1.00 86.94 292 GLU A CA 1
ATOM 2384 C C . GLU A 1 292 ? 16.909 -10.713 -22.852 1.00 86.94 292 GLU A C 1
ATOM 2386 O O . GLU A 1 292 ? 16.210 -10.821 -23.855 1.00 86.94 292 GLU A O 1
ATOM 2391 N N . MET A 1 293 ? 16.369 -10.624 -21.634 1.00 87.12 293 MET A N 1
ATOM 2392 C CA . MET A 1 293 ? 14.924 -10.637 -21.384 1.00 87.12 293 MET A CA 1
ATOM 2393 C C . MET A 1 293 ? 14.277 -9.262 -21.639 1.00 87.12 293 MET A C 1
ATOM 2395 O O . MET A 1 293 ? 13.060 -9.162 -21.797 1.00 87.12 293 MET A O 1
ATOM 2399 N N . ALA A 1 294 ? 15.080 -8.196 -21.697 1.00 80.25 294 ALA A N 1
ATOM 2400 C CA . ALA A 1 294 ? 14.635 -6.852 -22.058 1.00 80.25 294 ALA A CA 1
ATOM 2401 C C . ALA A 1 294 ? 14.526 -6.650 -23.581 1.00 80.25 294 ALA A C 1
ATOM 2403 O O . ALA A 1 294 ? 13.596 -5.995 -24.050 1.00 80.25 294 ALA A O 1
ATOM 2404 N N . LYS A 1 295 ? 15.444 -7.233 -24.365 1.00 70.06 295 LYS A N 1
ATOM 2405 C CA . LYS A 1 295 ? 15.491 -7.075 -25.833 1.00 70.06 295 LYS A CA 1
ATOM 2406 C C . LYS A 1 295 ? 14.270 -7.655 -26.560 1.00 70.06 295 LYS A C 1
ATOM 2408 O O . LYS A 1 295 ? 13.948 -7.197 -27.650 1.00 70.06 295 LYS A O 1
ATOM 2413 N N . SER A 1 296 ? 13.567 -8.621 -25.967 1.00 60.03 296 SER A N 1
ATOM 2414 C CA . SER A 1 296 ? 12.452 -9.343 -26.602 1.00 60.03 296 SER A CA 1
ATOM 2415 C C . SER A 1 296 ? 11.160 -8.528 -26.796 1.00 60.03 296 SER A C 1
ATOM 2417 O O . SER A 1 296 ? 10.202 -9.050 -27.362 1.00 60.03 296 SER A O 1
ATOM 2419 N N . LEU A 1 297 ? 11.109 -7.263 -26.354 1.00 65.25 297 LEU A N 1
ATOM 2420 C CA . LEU A 1 297 ? 9.880 -6.452 -26.312 1.00 65.25 297 LEU A CA 1
ATOM 2421 C C . LEU A 1 297 ? 9.882 -5.211 -27.235 1.00 65.25 297 LEU A C 1
ATOM 2423 O O . LEU A 1 297 ? 8.862 -4.530 -27.356 1.00 65.25 297 LEU A O 1
ATOM 2427 N N . LEU A 1 298 ? 10.998 -4.907 -27.902 1.00 57.12 298 LEU A N 1
ATOM 2428 C CA . LEU A 1 298 ? 11.246 -3.625 -28.576 1.00 57.12 298 LEU A CA 1
ATOM 2429 C C . LEU A 1 298 ? 10.745 -3.581 -30.030 1.00 57.12 298 LEU A C 1
ATOM 2431 O O . LEU A 1 298 ? 11.570 -3.583 -30.935 1.00 57.12 298 LEU A O 1
ATOM 2435 N N . HIS A 1 299 ? 9.433 -3.517 -30.302 1.00 55.47 299 HIS A N 1
ATOM 2436 C CA . HIS A 1 299 ? 8.997 -3.383 -31.711 1.00 55.47 299 HIS A CA 1
ATOM 2437 C C . HIS A 1 299 ? 7.799 -2.484 -32.057 1.00 55.47 299 HIS A C 1
ATOM 2439 O O . HIS A 1 299 ? 7.481 -2.390 -33.240 1.00 55.47 299 HIS A O 1
ATOM 2445 N N . MET A 1 300 ? 7.161 -1.743 -31.140 1.00 58.06 300 MET A N 1
ATOM 2446 C CA . MET A 1 300 ? 6.055 -0.843 -31.536 1.00 58.06 300 MET A CA 1
ATOM 2447 C C . MET A 1 300 ? 5.981 0.457 -30.728 1.00 58.06 300 MET A C 1
ATOM 2449 O O . MET A 1 300 ? 6.438 0.525 -29.586 1.00 58.06 300 MET A O 1
ATOM 2453 N N . ALA A 1 301 ? 5.362 1.482 -31.326 1.00 62.16 301 ALA A N 1
ATOM 2454 C CA . ALA A 1 301 ? 5.065 2.748 -30.661 1.00 62.16 301 ALA A CA 1
ATOM 2455 C C . ALA A 1 301 ? 4.194 2.516 -29.403 1.00 62.16 301 ALA A C 1
ATOM 2457 O O . ALA A 1 301 ? 3.193 1.801 -29.489 1.00 62.16 301 ALA A O 1
ATOM 2458 N N . PRO A 1 302 ? 4.545 3.112 -28.246 1.00 70.25 302 PRO A N 1
ATOM 2459 C CA . PRO A 1 302 ? 3.985 2.750 -26.939 1.00 70.25 302 PRO A CA 1
ATOM 2460 C C . PRO A 1 302 ? 2.487 3.038 -26.808 1.00 70.25 302 PRO A C 1
ATOM 2462 O O . PRO A 1 302 ? 1.740 2.240 -26.245 1.00 70.25 302 PRO A O 1
ATOM 2465 N N . SER A 1 303 ? 2.033 4.181 -27.324 1.00 75.19 303 SER A N 1
ATOM 2466 C CA . SER A 1 303 ? 0.647 4.626 -27.196 1.00 75.19 303 SER A CA 1
ATOM 2467 C C . SER A 1 303 ? 0.256 5.639 -28.275 1.00 75.19 303 SER A C 1
ATOM 2469 O O . SER A 1 303 ? 1.105 6.254 -28.918 1.00 75.19 303 SER A O 1
ATOM 2471 N N . ILE A 1 304 ? -1.051 5.819 -28.461 1.00 76.44 304 ILE A N 1
ATOM 2472 C CA . ILE A 1 304 ? -1.668 6.837 -29.316 1.00 76.44 304 ILE A CA 1
ATOM 2473 C C . ILE A 1 304 ? -2.591 7.681 -28.429 1.00 76.44 304 ILE A C 1
ATOM 2475 O O . ILE A 1 304 ? -3.379 7.131 -27.657 1.00 76.44 304 ILE A O 1
ATOM 2479 N N . ARG A 1 305 ? -2.523 9.016 -28.513 1.00 72.38 305 ARG A N 1
ATOM 2480 C CA . ARG A 1 305 ? -3.480 9.887 -27.804 1.00 72.38 305 ARG A CA 1
ATOM 2481 C C . ARG A 1 305 ? -4.885 9.675 -28.368 1.00 72.38 305 ARG A C 1
ATOM 2483 O O . ARG A 1 305 ? -5.082 9.720 -29.579 1.00 72.38 305 ARG A O 1
ATOM 2490 N N . VAL A 1 306 ? -5.871 9.485 -27.494 1.00 65.88 306 VAL A N 1
ATOM 2491 C CA . VAL A 1 306 ? -7.263 9.214 -27.901 1.00 65.88 306 VAL A CA 1
ATOM 2492 C C . VAL A 1 306 ? -8.015 10.507 -28.259 1.00 65.88 306 VAL A C 1
ATOM 2494 O O . VAL A 1 306 ? -9.099 10.453 -28.841 1.00 65.88 306 VAL A O 1
ATOM 2497 N N . ALA A 1 307 ? -7.432 11.687 -28.005 1.00 56.31 307 ALA A N 1
ATOM 2498 C CA . ALA A 1 307 ? -8.155 12.949 -28.118 1.00 56.31 307 ALA A CA 1
ATOM 2499 C C . ALA A 1 307 ? -7.332 14.164 -28.596 1.00 56.31 307 ALA A C 1
ATOM 2501 O O . ALA A 1 307 ? -6.986 15.024 -27.799 1.00 56.31 307 ALA A O 1
ATOM 2502 N N . ASP A 1 308 ? -7.199 14.337 -29.914 1.00 49.56 308 ASP A N 1
ATOM 2503 C CA . ASP A 1 308 ? -7.400 15.675 -30.513 1.00 49.56 308 ASP A CA 1
ATOM 2504 C C . ASP A 1 308 ? -8.902 15.938 -30.744 1.00 49.56 308 ASP A C 1
ATOM 2506 O O . ASP A 1 308 ? -9.394 17.059 -30.612 1.00 49.56 308 ASP A O 1
ATOM 2510 N N . LYS A 1 309 ? -9.682 14.878 -31.014 1.00 44.31 309 LYS A N 1
ATOM 2511 C CA . LYS A 1 309 ? -11.106 14.976 -31.381 1.00 44.31 309 LYS A CA 1
ATOM 2512 C C . LYS A 1 309 ? -12.067 15.134 -30.197 1.00 44.31 309 LYS A C 1
ATOM 2514 O O . LYS A 1 309 ? -13.121 15.740 -30.380 1.00 44.31 309 LYS A O 1
ATOM 2519 N N . GLN A 1 310 ? -11.755 14.614 -29.004 1.00 50.69 310 GLN A N 1
ATOM 2520 C CA . GLN A 1 310 ? -12.618 14.819 -27.826 1.00 50.69 310 GLN A CA 1
ATOM 2521 C C . GLN A 1 310 ? -12.398 16.195 -27.190 1.00 50.69 310 GLN A C 1
ATOM 2523 O O . GLN A 1 310 ? -13.382 16.844 -26.852 1.00 50.69 310 GLN A O 1
ATOM 2528 N N . PHE A 1 311 ? -11.154 16.688 -27.142 1.00 44.78 311 PHE A N 1
ATOM 2529 C CA . PHE A 1 311 ? -10.844 18.049 -26.693 1.00 44.78 311 PHE A CA 1
ATOM 2530 C C . PHE A 1 311 ? -11.488 19.109 -27.605 1.00 44.78 311 PHE A C 1
ATOM 2532 O O . PHE A 1 311 ? -12.148 20.020 -27.111 1.00 44.78 311 PHE A O 1
ATOM 2539 N N . HIS A 1 312 ? -11.436 18.927 -28.934 1.00 45.72 312 HIS A N 1
ATOM 2540 C CA . HIS A 1 312 ? -12.165 19.786 -29.878 1.00 45.72 312 HIS A CA 1
ATOM 2541 C C . HIS A 1 312 ? -13.685 19.707 -29.689 1.00 45.72 312 HIS A C 1
ATOM 2543 O O . HIS A 1 312 ? -14.337 20.738 -29.600 1.00 45.72 312 HIS A O 1
ATOM 2549 N N . ARG A 1 313 ? -14.270 18.507 -29.554 1.00 47.91 313 ARG A N 1
ATOM 2550 C CA . ARG A 1 313 ? -15.719 18.365 -29.299 1.00 47.91 313 ARG A CA 1
ATOM 2551 C C . ARG A 1 313 ? -16.157 19.001 -27.977 1.00 47.91 313 ARG A C 1
ATOM 2553 O O . ARG A 1 313 ? -17.276 19.504 -27.905 1.00 47.91 313 ARG A O 1
ATOM 2560 N N . MET A 1 314 ? -15.302 18.976 -26.957 1.00 45.19 314 MET A N 1
ATOM 2561 C CA . MET A 1 314 ? -15.547 19.615 -25.664 1.00 45.19 314 MET A CA 1
ATOM 2562 C C . MET A 1 314 ? -15.488 21.145 -25.789 1.00 45.19 314 MET A C 1
ATOM 2564 O O . MET A 1 314 ? -16.431 21.819 -25.383 1.00 45.19 314 MET A O 1
ATOM 2568 N N . LEU A 1 315 ? -14.464 21.687 -26.460 1.00 44.69 315 LEU A N 1
ATOM 2569 C CA . LEU A 1 315 ? -14.335 23.123 -26.738 1.00 44.69 315 LEU A CA 1
ATOM 2570 C C . LEU A 1 315 ? -15.483 23.669 -27.600 1.00 44.69 315 LEU A C 1
ATOM 2572 O O . LEU A 1 315 ? -16.029 24.719 -27.269 1.00 44.69 315 LEU A O 1
ATOM 2576 N N . THR A 1 316 ? -15.899 22.951 -28.652 1.00 44.19 316 THR A N 1
ATOM 2577 C CA . THR A 1 316 ? -17.026 23.345 -29.521 1.00 44.19 316 THR A CA 1
ATOM 2578 C C . THR A 1 316 ? -18.366 23.322 -28.778 1.00 44.19 316 THR A C 1
ATOM 2580 O O . THR A 1 316 ? -19.233 24.157 -29.025 1.00 44.19 316 THR A O 1
ATOM 2583 N N . ARG A 1 317 ? -18.561 22.387 -27.837 1.00 44.44 317 ARG A N 1
ATOM 2584 C CA . ARG A 1 317 ? -19.766 22.360 -26.990 1.00 44.44 317 ARG A CA 1
ATOM 2585 C C . ARG A 1 317 ? -19.777 23.496 -25.968 1.00 44.44 317 ARG A C 1
ATOM 2587 O O . ARG A 1 317 ? -20.833 24.080 -25.749 1.00 44.44 317 ARG A O 1
ATOM 2594 N N . HIS A 1 318 ? -18.624 23.844 -25.399 1.00 40.44 318 HIS A N 1
ATOM 2595 C CA . HIS A 1 318 ? -18.514 24.952 -24.450 1.00 40.44 318 HIS A CA 1
ATOM 2596 C C . HIS A 1 318 ? -18.743 26.317 -25.102 1.00 40.44 318 HIS A C 1
ATOM 2598 O O . HIS A 1 318 ? -19.468 27.139 -24.551 1.00 40.44 318 HIS A O 1
ATOM 2604 N N . THR A 1 319 ? -18.198 26.541 -26.302 1.00 44.19 319 THR A N 1
ATOM 2605 C CA . THR A 1 319 ? -18.430 27.795 -27.038 1.00 44.19 319 THR A CA 1
ATOM 2606 C C . THR A 1 319 ? -19.913 27.985 -27.345 1.00 44.19 319 THR A C 1
ATOM 2608 O O . THR A 1 319 ? -20.449 29.054 -27.084 1.00 44.19 319 THR A O 1
ATOM 2611 N N . ASN A 1 320 ? -20.618 26.938 -27.778 1.00 40.41 320 ASN A N 1
ATOM 2612 C CA . ASN A 1 320 ? -22.048 27.036 -28.090 1.00 40.41 320 ASN A CA 1
ATOM 2613 C C . ASN A 1 320 ? -22.953 27.196 -26.851 1.00 40.41 320 ASN A C 1
ATOM 2615 O O . ASN A 1 320 ? -24.018 27.799 -26.959 1.00 40.41 320 ASN A O 1
ATOM 2619 N N . ALA A 1 321 ? -22.545 26.697 -25.678 1.00 42.62 321 ALA A N 1
ATOM 2620 C CA . ALA A 1 321 ? -23.299 26.860 -24.431 1.00 42.62 321 ALA A CA 1
ATOM 2621 C C . ALA A 1 321 ? -23.164 28.274 -23.831 1.00 42.62 321 ALA A C 1
ATOM 2623 O O . ALA A 1 321 ? -24.130 28.808 -23.288 1.00 42.62 321 ALA A O 1
ATOM 2624 N N . ILE A 1 322 ? -21.995 28.909 -23.981 1.00 42.72 322 ILE A N 1
ATOM 2625 C CA . ILE A 1 322 ? -21.731 30.272 -23.486 1.00 42.72 322 ILE A CA 1
ATOM 2626 C C . ILE A 1 322 ? -22.562 31.323 -24.244 1.00 42.72 322 ILE A C 1
ATOM 2628 O O . ILE A 1 322 ? -22.969 32.322 -23.655 1.00 42.72 322 ILE A O 1
ATOM 2632 N N . PHE A 1 323 ? -22.899 31.085 -25.515 1.00 39.88 323 PHE A N 1
ATOM 2633 C CA . PHE A 1 323 ? -23.717 32.016 -26.306 1.00 39.88 323 PHE A CA 1
ATOM 2634 C C . PHE A 1 323 ? -25.235 31.919 -26.060 1.00 39.88 323 PHE A C 1
ATOM 2636 O O . PHE A 1 323 ? -25.969 32.768 -26.559 1.00 39.88 323 PHE A O 1
ATOM 2643 N N . ALA A 1 324 ? -25.724 30.937 -25.291 1.00 42.31 324 ALA A N 1
ATOM 2644 C CA . ALA A 1 324 ? -27.165 30.687 -25.136 1.00 42.31 324 ALA A CA 1
ATOM 2645 C C . ALA A 1 324 ? -27.750 31.032 -23.748 1.00 42.31 324 ALA A C 1
ATOM 2647 O O . ALA A 1 324 ? -28.965 30.978 -23.574 1.00 42.31 324 ALA A O 1
ATOM 2648 N N . GLY A 1 325 ? -26.926 31.382 -22.755 1.00 38.28 325 GLY A N 1
ATOM 2649 C CA . GLY A 1 325 ? -27.340 31.468 -21.347 1.00 38.28 325 GLY A CA 1
ATOM 2650 C C . GLY A 1 325 ? -27.209 32.852 -20.712 1.00 38.28 325 GLY A C 1
ATOM 2651 O O . GLY A 1 325 ? -26.532 32.987 -19.699 1.00 38.28 325 GLY A O 1
ATOM 2652 N N . SER A 1 326 ? -27.840 33.881 -21.277 1.00 34.50 326 SER A N 1
ATOM 2653 C CA . SER A 1 326 ? -28.000 35.183 -20.614 1.00 34.50 326 SER A CA 1
ATOM 2654 C C . SER A 1 326 ? -29.450 35.633 -20.723 1.00 34.50 326 SER A C 1
ATOM 2656 O O . SER A 1 326 ? -29.811 36.287 -21.697 1.00 34.50 326 SER A O 1
ATOM 2658 N N . GLN A 1 327 ? -30.287 35.249 -19.750 1.00 31.66 327 GLN A N 1
ATOM 2659 C CA . GLN A 1 327 ? -31.443 36.047 -19.334 1.00 31.66 327 GLN A CA 1
ATOM 2660 C C . GLN A 1 327 ? -32.073 35.544 -18.020 1.00 31.66 327 GLN A C 1
ATOM 2662 O O . GLN A 1 327 ? -32.516 34.406 -17.910 1.00 31.66 327 GLN A O 1
ATOM 2667 N N . HIS A 1 328 ? -32.150 36.491 -17.080 1.00 31.30 328 HIS A N 1
ATOM 2668 C CA . HIS A 1 328 ? -32.970 36.568 -15.865 1.00 31.30 328 HIS A CA 1
ATOM 2669 C C . HIS A 1 328 ? -32.486 35.908 -14.566 1.00 31.30 328 HIS A C 1
ATOM 2671 O O . HIS A 1 328 ? -32.242 34.711 -14.466 1.00 31.30 328 HIS A O 1
ATOM 2677 N N . GLY A 1 329 ? -32.394 36.765 -13.541 1.00 29.02 329 GLY A N 1
ATOM 2678 C CA . GLY A 1 329 ? -32.040 36.441 -12.167 1.00 29.02 329 GLY A CA 1
ATOM 2679 C C . GLY A 1 329 ? -33.175 36.696 -11.177 1.00 29.02 329 GLY A C 1
ATOM 2680 O O . GLY A 1 329 ? -34.273 37.104 -11.547 1.00 29.02 329 GLY A O 1
ATOM 2681 N N . GLY A 1 330 ? -32.869 36.475 -9.900 1.00 26.39 330 GLY A N 1
ATOM 2682 C CA . GLY A 1 330 ? -33.734 36.791 -8.768 1.00 26.39 330 GLY A CA 1
ATOM 2683 C C . GLY A 1 330 ? -33.153 36.248 -7.462 1.00 26.39 330 GLY A C 1
ATOM 2684 O O . GLY A 1 330 ? -32.962 35.046 -7.321 1.00 26.39 330 GLY A O 1
ATOM 2685 N N . PHE A 1 331 ? -32.850 37.152 -6.531 1.00 31.03 331 PHE A N 1
ATOM 2686 C CA . PHE A 1 331 ? -32.432 36.878 -5.152 1.00 31.03 331 PHE A CA 1
ATOM 2687 C C . PHE A 1 331 ? -33.622 36.438 -4.285 1.00 31.03 331 PHE A C 1
ATOM 2689 O O . PHE A 1 331 ? -34.687 37.032 -4.416 1.00 31.03 331 PHE A O 1
ATOM 2696 N N . LEU A 1 332 ? -33.408 35.517 -3.332 1.00 26.59 332 LEU A N 1
ATOM 2697 C CA . LEU A 1 332 ? -34.070 35.491 -2.015 1.00 26.59 332 LEU A CA 1
ATOM 2698 C C . LEU A 1 332 ? -33.256 34.649 -1.003 1.00 26.59 332 LEU A C 1
ATOM 2700 O O . LEU A 1 332 ? -32.720 33.590 -1.315 1.00 26.59 332 LEU A O 1
ATOM 2704 N N . THR A 1 333 ? -33.157 35.192 0.207 1.00 32.31 333 THR A N 1
ATOM 2705 C CA . THR A 1 333 ? -32.422 34.794 1.424 1.00 32.31 333 THR A CA 1
ATOM 2706 C C . THR A 1 333 ? -32.990 33.572 2.164 1.00 32.31 333 THR A C 1
ATOM 2708 O O . THR A 1 333 ? -34.204 33.531 2.320 1.00 32.31 333 THR A O 1
ATOM 2711 N N . MET A 1 334 ? -32.147 32.695 2.755 1.00 22.77 334 MET A N 1
ATOM 2712 C CA . MET A 1 334 ? -32.418 31.960 4.021 1.00 22.77 334 MET A CA 1
ATOM 2713 C C . MET A 1 334 ? -31.141 31.413 4.717 1.00 22.77 334 MET A C 1
ATOM 2715 O O . MET A 1 334 ? -30.100 31.220 4.099 1.00 22.77 334 MET A O 1
ATOM 2719 N N . CYS A 1 335 ? -31.291 31.224 6.033 1.00 24.14 335 CYS A N 1
ATOM 2720 C CA . CYS A 1 335 ? -30.352 31.060 7.154 1.00 24.14 335 CYS A CA 1
ATOM 2721 C C . CYS A 1 335 ? -29.500 29.759 7.229 1.00 24.14 335 CYS A C 1
ATOM 2723 O O . CYS A 1 335 ? -29.770 28.797 6.512 1.00 24.14 335 CYS A O 1
ATOM 2725 N N . PRO A 1 336 ? -28.484 29.709 8.127 1.00 31.31 336 PRO A N 1
ATOM 2726 C CA . PRO A 1 336 ? -27.444 28.679 8.161 1.00 31.31 336 PRO A CA 1
ATOM 2727 C C . PRO A 1 336 ? -27.842 27.478 9.036 1.00 31.31 336 PRO A C 1
ATOM 2729 O O . PRO A 1 336 ? -28.357 27.655 10.137 1.00 31.31 336 PRO A O 1
ATOM 2732 N N . GLY A 1 337 ? -27.566 26.250 8.576 1.00 31.28 337 GLY A N 1
ATOM 2733 C CA . GLY A 1 337 ? -27.615 25.063 9.446 1.00 31.28 337 GLY A CA 1
ATOM 2734 C C . GLY A 1 337 ? -28.146 23.751 8.859 1.00 31.28 337 GLY A C 1
ATOM 2735 O O . GLY A 1 337 ? -28.160 22.750 9.569 1.00 31.28 337 GLY A O 1
ATOM 2736 N N . SER A 1 338 ? 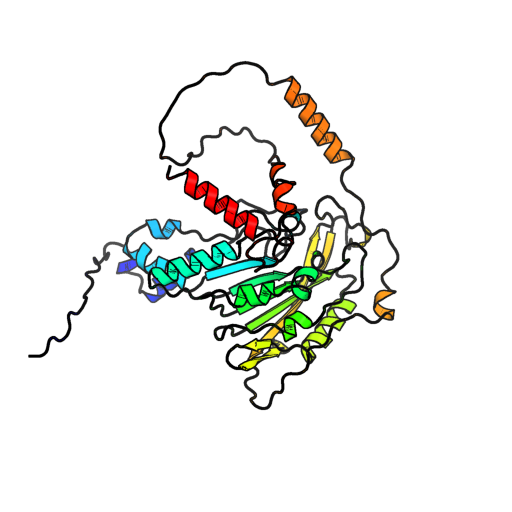-28.544 23.693 7.589 1.00 25.67 338 SER A N 1
ATOM 2737 C CA . SER A 1 338 ? -28.997 22.448 6.948 1.00 25.67 338 SER A CA 1
ATOM 2738 C C . SER A 1 338 ? -28.128 22.092 5.743 1.00 25.67 338 SER A C 1
ATOM 2740 O O . SER A 1 338 ? -27.966 22.903 4.833 1.00 25.67 338 SER A O 1
ATOM 2742 N N . TRP A 1 339 ? -27.595 20.864 5.723 1.00 27.62 339 TRP A N 1
ATOM 2743 C CA . TRP A 1 339 ? -27.044 20.250 4.510 1.00 27.62 339 TRP A CA 1
ATOM 2744 C C . TRP A 1 339 ? -28.074 20.342 3.375 1.00 27.62 339 TRP A C 1
ATOM 2746 O O . TRP A 1 339 ? -29.261 20.130 3.643 1.00 27.62 339 TRP A O 1
ATOM 2756 N N . PRO A 1 340 ? -27.666 20.624 2.124 1.00 29.36 340 PRO A N 1
ATOM 2757 C CA . PRO A 1 340 ? -28.592 20.624 1.007 1.00 29.36 340 PRO A CA 1
ATOM 2758 C C . PRO A 1 340 ? -29.107 19.199 0.804 1.00 29.36 340 PRO A C 1
ATOM 2760 O O . PRO A 1 340 ? -28.398 18.311 0.330 1.00 29.36 340 PRO A O 1
ATOM 2763 N N . GLY A 1 341 ? -30.359 19.002 1.212 1.00 28.34 341 GLY A N 1
ATOM 2764 C CA . GLY A 1 341 ? -31.196 17.934 0.712 1.00 28.34 341 GLY A CA 1
ATOM 2765 C C . GLY A 1 341 ? -31.280 18.045 -0.802 1.00 28.34 341 GLY A C 1
ATOM 2766 O O . GLY A 1 341 ? -31.352 19.133 -1.375 1.00 28.34 341 GLY A O 1
ATOM 2767 N N . ASP A 1 342 ? -31.225 16.876 -1.408 1.00 36.81 342 ASP A N 1
ATOM 2768 C CA . ASP A 1 342 ? -31.341 16.598 -2.821 1.00 36.81 342 ASP A CA 1
ATOM 2769 C C . ASP A 1 342 ? -32.602 17.256 -3.411 1.00 36.81 342 ASP A C 1
ATOM 2771 O O . ASP A 1 342 ? -33.709 16.725 -3.367 1.00 36.81 342 ASP A O 1
ATOM 2775 N N . ALA A 1 343 ? -32.439 18.473 -3.916 1.00 31.86 343 ALA A N 1
ATOM 2776 C CA . ALA A 1 343 ? -33.400 19.152 -4.771 1.00 31.86 343 ALA A CA 1
ATOM 2777 C C . ALA A 1 343 ? -32.650 19.772 -5.947 1.00 31.86 343 ALA A C 1
ATOM 2779 O O . ALA A 1 343 ? -32.824 20.937 -6.295 1.00 31.86 343 ALA A O 1
ATOM 2780 N N . SER A 1 344 ? -31.797 18.971 -6.586 1.00 30.92 344 SER A N 1
ATOM 2781 C CA . SER A 1 344 ? -31.442 19.245 -7.965 1.00 30.92 344 SER A CA 1
ATOM 2782 C C . SER A 1 344 ? -32.419 18.468 -8.843 1.00 30.92 344 SER A C 1
ATOM 2784 O O . SER A 1 344 ? -32.316 17.257 -9.025 1.00 30.92 344 SER A O 1
ATOM 2786 N N . ARG A 1 345 ? -33.382 19.180 -9.437 1.00 35.81 345 ARG A N 1
ATOM 2787 C CA . ARG A 1 345 ? -33.884 18.786 -10.757 1.00 35.81 345 ARG A CA 1
ATOM 2788 C C . ARG A 1 345 ? -32.708 18.926 -11.730 1.00 35.81 345 ARG A C 1
ATOM 2790 O O . ARG A 1 345 ? -32.628 19.883 -12.488 1.00 35.81 345 ARG A O 1
ATOM 2797 N N . ARG A 1 346 ? -31.756 17.993 -11.668 1.00 30.95 346 ARG A N 1
ATOM 2798 C CA . ARG A 1 346 ? -30.768 17.769 -12.718 1.00 30.95 346 ARG A CA 1
ATOM 2799 C C . ARG A 1 346 ? -31.446 16.888 -13.752 1.00 30.95 346 ARG A C 1
ATOM 2801 O O . ARG A 1 346 ? -31.439 15.664 -13.656 1.00 30.95 346 ARG A O 1
ATOM 2808 N N . SER A 1 347 ? -32.066 17.530 -14.739 1.00 33.78 347 SER A N 1
ATOM 2809 C CA . SER A 1 347 ? -32.235 16.902 -16.045 1.00 33.78 347 SER A CA 1
ATOM 2810 C C . SER A 1 347 ? -30.851 16.447 -16.503 1.00 33.78 347 SER A C 1
ATOM 2812 O O . SER A 1 347 ? -29.913 17.245 -16.519 1.00 33.78 347 SER A O 1
ATOM 2814 N N . GLY A 1 348 ? -30.707 15.151 -16.765 1.00 39.31 348 GLY A N 1
ATOM 2815 C CA . GLY A 1 348 ? -29.410 14.533 -16.992 1.00 39.31 348 GLY A CA 1
ATOM 2816 C C . GLY A 1 348 ? -28.640 15.158 -18.151 1.00 39.31 348 GLY A C 1
ATOM 2817 O O . GLY A 1 348 ? -29.195 15.351 -19.223 1.00 39.31 348 GLY A O 1
ATOM 2818 N N . SER A 1 349 ? -27.353 15.424 -17.931 1.00 37.50 349 SER A N 1
ATOM 2819 C CA . SER A 1 349 ? -26.249 15.019 -18.810 1.00 37.50 349 SER A CA 1
ATOM 2820 C C . SER A 1 349 ? -24.927 15.619 -18.312 1.00 37.50 349 SER A C 1
ATOM 2822 O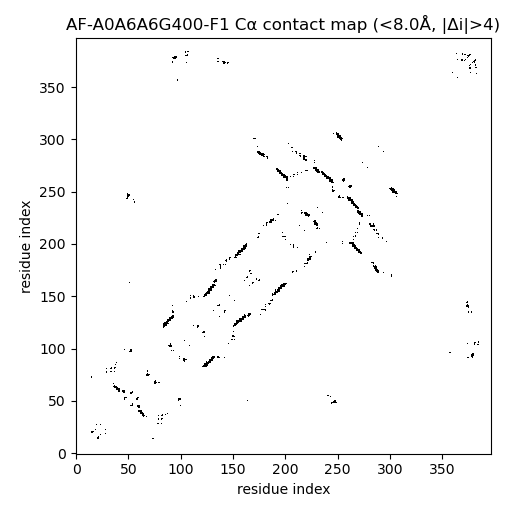 O . SER A 1 349 ? -24.876 16.802 -18.004 1.00 37.50 349 SER A O 1
ATOM 2824 N N . VAL A 1 350 ? -23.882 14.784 -18.331 1.00 36.03 350 VAL A N 1
ATOM 2825 C CA . VAL A 1 350 ? -22.442 15.093 -18.224 1.00 36.03 350 VAL A CA 1
ATOM 2826 C C . VAL A 1 350 ? -21.943 15.543 -16.842 1.00 36.03 350 VAL A C 1
ATOM 2828 O O . VAL A 1 350 ? -22.095 16.688 -16.434 1.00 36.03 350 VAL A O 1
ATOM 2831 N N . GLU A 1 351 ? -21.268 14.621 -16.147 1.00 37.28 351 GLU A N 1
ATOM 2832 C CA . GLU A 1 351 ? -20.284 14.947 -15.109 1.00 37.28 351 GLU A CA 1
ATOM 2833 C C . GLU A 1 351 ? -19.155 15.768 -15.746 1.00 37.28 351 GLU A C 1
ATOM 2835 O O . GLU A 1 351 ? -18.271 15.242 -16.423 1.00 37.28 351 GLU A O 1
ATOM 2840 N N . GLU A 1 352 ? -19.231 17.083 -15.588 1.00 35.91 352 GLU A N 1
ATOM 2841 C CA . GLU A 1 352 ? -18.192 18.025 -15.976 1.00 35.91 352 GLU A CA 1
ATOM 2842 C C . GLU A 1 352 ? -17.038 17.923 -14.963 1.00 35.91 352 GLU A C 1
ATOM 2844 O O . GLU A 1 352 ? -17.226 18.104 -13.759 1.00 35.91 352 GLU A O 1
ATOM 2849 N N . MET A 1 353 ? -15.842 17.555 -15.435 1.00 33.50 353 MET A N 1
ATOM 2850 C CA . MET A 1 353 ? -14.628 17.535 -14.616 1.00 33.50 353 MET A CA 1
ATOM 2851 C C . MET A 1 353 ? -14.231 18.976 -14.269 1.00 33.50 353 MET A C 1
ATOM 2853 O O . MET A 1 353 ? -13.739 19.695 -15.131 1.00 33.50 353 MET A O 1
ATOM 2857 N N . ASP A 1 354 ? -14.410 19.378 -13.010 1.00 39.38 354 ASP A N 1
ATOM 2858 C CA . ASP A 1 354 ? -14.031 20.699 -12.485 1.00 39.38 354 ASP A CA 1
ATOM 2859 C C . ASP A 1 354 ? -12.519 20.970 -12.656 1.00 39.38 354 ASP A C 1
ATOM 2861 O O . ASP A 1 354 ? -11.724 20.405 -11.920 1.00 39.38 354 ASP A O 1
ATOM 2865 N N . PRO A 1 355 ? -12.057 21.861 -13.546 1.00 36.25 355 PRO A N 1
ATOM 2866 C CA . PRO A 1 355 ? -10.630 22.043 -13.841 1.00 36.25 355 PRO A CA 1
ATOM 2867 C C . PRO A 1 355 ? -9.761 22.490 -12.647 1.00 36.25 355 PRO A C 1
ATOM 2869 O O . PRO A 1 355 ? -8.535 22.518 -12.768 1.00 36.25 355 PRO A O 1
ATOM 2872 N N . THR A 1 356 ? -10.334 22.787 -11.476 1.00 40.97 356 THR A N 1
ATOM 2873 C CA . THR A 1 356 ? -9.562 23.019 -10.246 1.00 40.97 356 THR A CA 1
ATOM 2874 C C . THR A 1 356 ? -8.799 21.785 -9.741 1.00 40.97 356 THR A C 1
ATOM 2876 O O . THR A 1 356 ? -7.841 21.954 -8.986 1.00 40.97 356 THR A O 1
ATOM 2879 N N . TRP A 1 357 ? -9.128 20.558 -10.183 1.00 44.16 357 TRP A N 1
ATOM 2880 C CA . TRP A 1 357 ? -8.283 19.373 -9.919 1.00 44.16 357 TRP A CA 1
ATOM 2881 C C . TRP A 1 357 ? -7.027 19.313 -10.805 1.00 44.16 357 TRP A C 1
ATOM 2883 O O . TRP A 1 357 ? -6.049 18.674 -10.420 1.00 44.16 357 TRP A O 1
ATOM 2893 N N . LEU A 1 358 ? -7.031 19.975 -11.968 1.00 40.03 358 LEU A N 1
ATOM 2894 C CA . LEU A 1 358 ? -5.920 19.955 -12.929 1.00 40.03 358 LEU A CA 1
ATOM 2895 C C . LEU A 1 358 ? -4.773 20.893 -12.536 1.00 40.03 358 LEU A C 1
ATOM 2897 O O . LEU A 1 358 ? -3.631 20.648 -12.918 1.00 40.03 358 LEU A O 1
ATOM 2901 N N . PHE A 1 359 ? -5.053 21.937 -11.752 1.00 41.47 359 PHE A N 1
ATOM 2902 C CA . PHE A 1 359 ? -4.049 22.915 -11.340 1.00 41.47 359 PHE A CA 1
ATOM 2903 C C . PHE A 1 359 ? -4.252 23.323 -9.873 1.00 41.47 359 PHE A C 1
ATOM 2905 O O . PHE A 1 359 ? -5.067 24.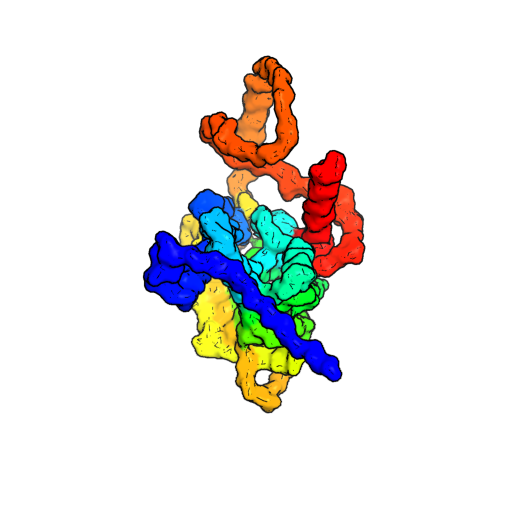204 -9.584 1.00 41.47 359 PHE A O 1
ATOM 2912 N N . PRO A 1 360 ? -3.488 22.749 -8.922 1.00 49.03 360 PRO A N 1
ATOM 2913 C CA . PRO A 1 360 ? -3.273 23.410 -7.639 1.00 49.03 360 PRO A CA 1
ATOM 2914 C C . PRO A 1 360 ? -2.738 24.821 -7.924 1.00 49.03 360 PRO A C 1
ATOM 2916 O O . PRO A 1 360 ? -1.970 24.994 -8.873 1.00 49.03 360 PRO A O 1
ATOM 2919 N N . LYS A 1 361 ? -3.130 25.834 -7.138 1.00 50.91 361 LYS A N 1
ATOM 2920 C CA . LYS A 1 361 ? -2.587 27.196 -7.296 1.00 50.91 361 LYS A CA 1
ATOM 2921 C C . LYS A 1 361 ? -1.058 27.108 -7.394 1.00 50.91 361 LYS A C 1
ATOM 2923 O O . LYS A 1 361 ? -0.447 26.503 -6.517 1.00 50.91 361 LYS A O 1
ATOM 2928 N N . LEU A 1 362 ? -0.465 27.663 -8.456 1.00 48.38 362 LEU A N 1
ATOM 2929 C CA . LEU A 1 362 ? 0.964 27.507 -8.775 1.00 48.38 362 LEU A CA 1
ATOM 2930 C C . LEU A 1 362 ? 1.886 27.840 -7.592 1.00 48.38 362 LEU A C 1
ATOM 2932 O O . LEU A 1 362 ? 2.887 27.159 -7.398 1.00 48.38 362 LEU A O 1
ATOM 2936 N N . ASP A 1 363 ? 1.505 28.804 -6.754 1.00 49.22 363 ASP A N 1
ATOM 2937 C CA . ASP A 1 363 ? 2.241 29.179 -5.540 1.00 49.22 363 ASP A CA 1
ATOM 2938 C C . ASP A 1 363 ? 2.456 27.998 -4.570 1.00 49.22 363 ASP A C 1
ATOM 2940 O O . ASP A 1 363 ? 3.443 27.956 -3.839 1.00 49.22 363 ASP A O 1
ATOM 2944 N N . TRP A 1 364 ? 1.566 26.998 -4.577 1.00 54.12 364 TRP A N 1
ATOM 2945 C CA . TRP A 1 364 ? 1.656 25.799 -3.737 1.00 54.12 364 TRP A CA 1
ATOM 2946 C C . TRP A 1 364 ? 2.672 24.774 -4.248 1.00 54.12 364 TRP A C 1
ATOM 2948 O O . TRP A 1 364 ? 3.231 24.040 -3.446 1.00 54.12 364 TRP A O 1
ATOM 2958 N N . LEU A 1 365 ? 2.953 24.738 -5.553 1.00 52.50 365 LEU A N 1
ATOM 2959 C CA . LEU A 1 365 ? 3.987 23.866 -6.128 1.00 52.50 365 LEU A CA 1
ATOM 2960 C C . LEU A 1 365 ? 5.413 24.383 -5.868 1.00 52.50 365 LEU A C 1
ATOM 2962 O O . LEU A 1 365 ? 6.378 23.628 -6.000 1.00 52.50 365 LEU A O 1
ATOM 2966 N N . LEU A 1 366 ? 5.551 25.665 -5.515 1.00 54.28 366 LEU A N 1
ATOM 2967 C CA . LEU A 1 366 ? 6.836 26.366 -5.490 1.00 54.28 366 LEU A CA 1
ATOM 2968 C C . LEU A 1 366 ? 7.496 26.446 -4.099 1.00 54.28 366 LEU A C 1
ATOM 2970 O O . LEU A 1 366 ? 8.696 26.720 -4.037 1.00 54.28 366 LEU A O 1
ATOM 2974 N N . MET A 1 367 ? 6.787 26.154 -2.998 1.00 60.19 367 MET A N 1
ATOM 2975 C CA . MET A 1 367 ? 7.326 26.211 -1.620 1.00 60.19 367 MET A CA 1
ATOM 2976 C C . MET A 1 367 ? 7.472 24.829 -0.967 1.00 60.19 367 MET A C 1
ATOM 2978 O O . MET A 1 367 ? 6.624 23.960 -1.144 1.00 60.19 367 MET A O 1
ATOM 2982 N N . GLU A 1 368 ? 8.591 24.577 -0.265 1.00 65.94 368 GLU A N 1
ATOM 2983 C CA . GLU A 1 368 ? 8.839 23.273 0.374 1.00 65.94 368 GLU A CA 1
ATOM 2984 C C . GLU A 1 368 ? 7.921 23.198 1.589 1.00 65.94 368 GLU A C 1
ATOM 2986 O O . GLU A 1 368 ? 7.838 24.183 2.331 1.00 65.94 368 GLU A O 1
ATOM 2991 N N . PRO A 1 369 ? 7.186 22.092 1.782 1.00 76.50 369 PRO A N 1
ATOM 2992 C CA . PRO A 1 369 ? 6.368 21.949 2.964 1.00 76.50 369 PRO A CA 1
ATOM 2993 C C . PRO A 1 369 ? 7.277 21.883 4.193 1.00 76.50 369 PRO A C 1
ATOM 2995 O O . PRO A 1 369 ? 8.326 21.243 4.173 1.00 76.50 369 PRO A O 1
ATOM 2998 N N . GLU A 1 370 ? 6.850 22.528 5.276 1.00 76.88 370 GLU A N 1
ATOM 2999 C CA . GLU A 1 370 ? 7.537 22.457 6.574 1.00 76.88 370 GLU A CA 1
ATOM 3000 C C . GLU A 1 370 ? 7.606 21.014 7.096 1.00 76.88 370 GLU A C 1
ATOM 3002 O O . GLU A 1 370 ? 8.567 20.631 7.757 1.00 76.88 370 GLU A O 1
ATOM 3007 N N . ASP A 1 371 ? 6.594 20.209 6.759 1.00 83.38 371 ASP A N 1
ATOM 3008 C CA . ASP A 1 371 ? 6.554 18.776 7.016 1.00 83.38 371 ASP A CA 1
ATOM 3009 C C . ASP A 1 371 ? 6.598 18.010 5.684 1.00 83.38 371 ASP A C 1
ATOM 3011 O O . ASP A 1 371 ? 5.618 17.955 4.935 1.00 83.38 371 ASP A O 1
ATOM 3015 N N . ALA A 1 372 ? 7.762 17.430 5.386 1.00 85.00 372 ALA A N 1
ATOM 3016 C CA . ALA A 1 372 ? 8.001 16.637 4.184 1.00 85.00 372 ALA A CA 1
ATOM 3017 C C . ALA A 1 372 ? 7.650 15.145 4.350 1.00 85.00 372 ALA A C 1
ATOM 3019 O O . ALA A 1 372 ? 7.868 14.366 3.412 1.00 85.00 372 ALA A O 1
ATOM 3020 N N . ARG A 1 373 ? 7.102 14.729 5.507 1.00 89.00 373 ARG A N 1
ATOM 3021 C CA . ARG A 1 373 ? 6.625 13.354 5.707 1.00 89.00 373 ARG A CA 1
ATOM 3022 C C . ARG A 1 373 ? 5.614 12.988 4.625 1.00 89.00 373 ARG A C 1
ATOM 3024 O O . ARG A 1 373 ? 4.903 13.830 4.072 1.00 89.00 373 ARG A O 1
ATOM 3031 N N . PHE A 1 374 ? 5.563 11.702 4.298 1.00 90.06 374 PHE A N 1
ATOM 3032 C CA . PHE A 1 374 ? 4.657 11.163 3.274 1.00 90.06 374 PHE A CA 1
ATOM 3033 C C . PHE A 1 374 ? 4.901 11.711 1.852 1.00 90.06 374 PHE A C 1
ATOM 3035 O O . PHE A 1 374 ? 3.981 11.757 1.033 1.00 90.06 374 PHE A O 1
ATOM 3042 N N . GLY A 1 375 ? 6.137 12.111 1.543 1.00 82.94 375 GLY A N 1
ATOM 3043 C CA . GLY A 1 375 ? 6.597 12.384 0.176 1.00 82.94 375 GLY A CA 1
ATOM 3044 C C . GLY A 1 375 ? 6.564 13.858 -0.221 1.00 82.94 375 GLY A C 1
ATOM 3045 O O . GLY A 1 375 ? 6.711 14.170 -1.404 1.00 82.94 375 GLY A O 1
ATOM 3046 N N . GLY A 1 376 ? 6.376 14.752 0.755 1.00 85.00 376 GLY A N 1
ATOM 3047 C CA . GLY A 1 376 ? 6.493 16.201 0.600 1.00 85.00 376 GLY A CA 1
ATOM 3048 C C . GLY A 1 376 ? 5.721 16.758 -0.598 1.00 85.00 376 GLY A C 1
ATOM 3049 O O . GLY A 1 376 ? 4.541 16.457 -0.804 1.00 85.00 376 GLY A O 1
ATOM 3050 N N . ARG A 1 377 ? 6.399 17.578 -1.411 1.00 80.31 377 ARG A N 1
ATOM 3051 C CA . ARG A 1 377 ? 5.809 18.194 -2.611 1.00 80.31 377 ARG A CA 1
ATOM 3052 C C . ARG A 1 377 ? 5.324 17.180 -3.643 1.00 80.31 377 ARG A C 1
ATOM 3054 O O . ARG A 1 377 ? 4.323 17.434 -4.303 1.00 80.31 377 ARG A O 1
ATOM 3061 N N . VAL A 1 378 ? 6.016 16.047 -3.782 1.00 81.06 378 VAL A N 1
ATOM 3062 C CA . VAL A 1 378 ? 5.724 15.058 -4.832 1.00 81.06 378 VAL A CA 1
ATOM 3063 C C . VAL A 1 378 ? 4.324 14.481 -4.646 1.00 81.06 378 VAL A C 1
ATOM 3065 O O . VAL A 1 378 ? 3.580 14.337 -5.611 1.00 81.06 378 VAL A O 1
ATOM 3068 N N . THR A 1 379 ? 3.928 14.196 -3.404 1.00 79.06 379 THR A N 1
ATOM 3069 C CA . THR A 1 379 ? 2.570 13.727 -3.104 1.00 79.06 379 THR A CA 1
ATOM 3070 C C . THR A 1 379 ? 1.589 14.876 -2.881 1.00 79.06 379 THR A C 1
ATOM 3072 O O . THR A 1 379 ? 0.389 14.704 -3.098 1.00 79.06 379 THR A O 1
ATOM 3075 N N . GLY A 1 380 ? 2.044 16.039 -2.417 1.00 78.00 380 GLY A N 1
ATOM 3076 C CA . GLY A 1 380 ? 1.181 17.189 -2.141 1.00 78.00 380 GLY A CA 1
ATOM 3077 C C . GLY A 1 380 ? 0.204 16.984 -0.973 1.00 78.00 380 GLY A C 1
ATOM 3078 O O . GLY A 1 380 ? -0.714 17.788 -0.799 1.00 78.00 380 GLY A O 1
ATOM 3079 N N . TYR A 1 381 ? 0.380 15.933 -0.159 1.00 81.19 381 TYR A N 1
ATOM 3080 C CA . TYR A 1 381 ? -0.503 15.629 0.979 1.00 81.19 381 TYR A CA 1
ATOM 3081 C C . TYR A 1 381 ? -0.558 16.762 2.011 1.00 81.19 381 TYR A C 1
ATOM 3083 O O . TYR A 1 381 ? -1.630 17.067 2.539 1.00 81.19 381 TYR A O 1
ATOM 3091 N N . TYR A 1 382 ? 0.573 17.434 2.239 1.00 79.12 382 TYR A N 1
ATOM 3092 C CA . TYR A 1 382 ? 0.669 18.588 3.133 1.00 79.12 382 TYR A CA 1
ATOM 3093 C C . TYR A 1 382 ? -0.284 19.725 2.721 1.00 79.12 382 TYR A C 1
ATOM 3095 O O . TYR A 1 382 ? -0.993 20.300 3.549 1.00 79.12 382 TYR A O 1
ATOM 3103 N N . HIS A 1 383 ? -0.367 20.027 1.421 1.00 72.94 383 HIS A N 1
ATOM 3104 C CA . HIS A 1 383 ? -1.237 21.097 0.927 1.00 72.94 383 HIS A CA 1
ATOM 3105 C C . HIS A 1 383 ? -2.718 20.749 1.082 1.00 72.94 383 HIS A C 1
ATOM 3107 O O . HIS A 1 383 ? -3.514 21.617 1.441 1.00 72.94 383 HIS A O 1
ATOM 3113 N N . GLN A 1 384 ? -3.091 19.484 0.861 1.00 70.69 384 GLN A N 1
ATOM 3114 C CA . GLN A 1 384 ? -4.466 19.028 1.072 1.00 70.69 384 GLN A CA 1
ATOM 3115 C C . GLN A 1 384 ? -4.898 19.201 2.531 1.00 70.69 384 GLN A C 1
ATOM 3117 O O . GLN A 1 384 ? -5.984 19.724 2.778 1.00 70.69 384 GLN A O 1
ATOM 3122 N N . ASP A 1 385 ? -4.038 18.834 3.485 1.00 76.12 385 ASP A N 1
ATOM 3123 C CA . ASP A 1 385 ? -4.319 19.003 4.915 1.00 76.12 385 ASP A CA 1
ATOM 3124 C C . ASP A 1 385 ? -4.505 20.488 5.281 1.00 76.12 385 ASP A C 1
ATOM 3126 O O . ASP A 1 385 ? -5.505 20.857 5.901 1.00 76.12 385 ASP A O 1
ATOM 3130 N N . ARG A 1 386 ? -3.627 21.387 4.805 1.00 76.00 386 ARG A N 1
ATOM 3131 C CA . ARG A 1 386 ? -3.777 22.839 5.045 1.00 76.00 386 ARG A CA 1
ATOM 3132 C C . ARG A 1 386 ? -5.088 23.410 4.505 1.00 76.00 386 ARG A C 1
ATOM 3134 O O . ARG A 1 386 ? -5.710 24.228 5.183 1.00 76.00 386 ARG A O 1
ATOM 3141 N N . VAL A 1 387 ? -5.505 23.006 3.304 1.00 70.44 387 VAL A N 1
ATOM 3142 C CA . VAL A 1 387 ? -6.766 23.469 2.697 1.00 70.44 387 VAL A CA 1
ATOM 3143 C C . VAL A 1 387 ? -7.974 22.965 3.482 1.00 70.44 387 VAL A C 1
ATOM 3145 O O . VAL A 1 387 ? -8.935 23.709 3.677 1.00 70.44 387 VAL A O 1
ATOM 3148 N N . GLN A 1 388 ? -7.944 21.717 3.950 1.00 70.44 388 GLN A N 1
ATOM 3149 C CA . GLN A 1 388 ? -9.018 21.200 4.793 1.00 70.44 388 GLN A CA 1
ATOM 3150 C C . GLN A 1 388 ? -9.105 21.968 6.115 1.00 70.44 388 GLN A C 1
ATOM 3152 O O . GLN A 1 388 ? -10.197 22.379 6.509 1.00 70.44 388 GLN A O 1
ATOM 3157 N N . ARG A 1 389 ? -7.962 22.237 6.761 1.00 74.00 389 ARG A N 1
ATOM 3158 C CA . ARG A 1 389 ? -7.915 23.025 8.001 1.00 74.00 389 ARG A CA 1
ATOM 3159 C C . ARG A 1 389 ? -8.491 24.425 7.806 1.00 74.00 389 ARG A C 1
ATOM 3161 O O . ARG A 1 389 ? -9.351 24.818 8.583 1.00 74.00 389 ARG A O 1
ATOM 3168 N N . SER A 1 390 ? -8.081 25.151 6.763 1.00 70.19 390 SER A N 1
ATOM 3169 C CA . SER A 1 390 ? -8.566 26.520 6.532 1.00 70.19 390 SER A CA 1
ATOM 3170 C C . SER A 1 390 ? -10.074 26.581 6.284 1.00 70.19 390 SER A C 1
ATOM 3172 O O . SER A 1 390 ? -10.732 27.479 6.806 1.00 70.19 390 SER A O 1
ATOM 3174 N N . ARG A 1 391 ? -10.635 25.600 5.563 1.00 64.19 391 ARG A N 1
ATOM 3175 C CA . ARG A 1 391 ? -12.087 25.484 5.347 1.00 64.19 391 ARG A CA 1
ATOM 3176 C C . ARG A 1 391 ? -12.854 25.222 6.643 1.00 64.19 391 ARG A C 1
ATOM 3178 O O . ARG A 1 391 ? -13.900 25.830 6.851 1.00 64.19 391 ARG A O 1
ATOM 3185 N N . CYS A 1 392 ? -12.340 24.361 7.521 1.00 57.72 392 CYS A N 1
ATOM 3186 C CA . CYS A 1 392 ? -12.955 24.109 8.826 1.00 57.72 392 CYS A CA 1
ATOM 3187 C C . CYS A 1 392 ? -12.906 25.346 9.737 1.00 57.72 392 CYS A C 1
ATOM 3189 O O . CYS A 1 392 ? -13.885 25.631 10.421 1.00 57.72 392 CYS A O 1
ATOM 3191 N N . SER A 1 393 ? -11.813 26.116 9.707 1.00 52.41 393 SER A N 1
ATOM 3192 C CA . SER A 1 393 ? -11.690 27.356 10.485 1.00 52.41 393 SER A CA 1
ATOM 3193 C C . SER A 1 393 ? -12.701 28.425 10.060 1.00 52.41 393 SER A C 1
ATOM 3195 O O . SER A 1 393 ? -13.232 29.131 10.908 1.00 52.41 393 SER A O 1
ATOM 3197 N N . SER A 1 394 ? -13.003 28.525 8.761 1.00 48.81 394 SER A N 1
ATOM 3198 C CA . SER A 1 394 ? -13.953 29.508 8.216 1.00 48.81 394 SER A CA 1
ATOM 3199 C C . SER A 1 394 ? -15.434 29.189 8.458 1.00 48.81 394 SER A C 1
ATOM 3201 O O . SER A 1 394 ? -16.276 30.032 8.182 1.00 48.81 394 SER A O 1
ATOM 3203 N N . ILE A 1 395 ? -15.768 27.990 8.946 1.00 49.72 395 ILE A N 1
ATOM 3204 C CA . ILE A 1 395 ? -17.155 27.600 9.270 1.00 49.72 395 ILE A CA 1
ATOM 3205 C C . ILE A 1 395 ? -17.515 27.955 10.727 1.00 49.72 395 ILE A C 1
ATOM 3207 O O . ILE A 1 395 ? -18.690 28.009 11.075 1.00 49.72 395 ILE A O 1
ATOM 3211 N N . ASN A 1 396 ? -16.515 28.254 11.563 1.00 40.06 396 ASN A N 1
ATOM 3212 C CA . ASN A 1 396 ? -16.687 28.611 12.976 1.00 40.06 396 ASN A CA 1
ATOM 3213 C C . ASN A 1 396 ? -16.497 30.118 13.257 1.00 40.06 396 ASN A C 1
ATOM 3215 O O . ASN A 1 396 ? -16.288 30.486 14.413 1.00 40.06 396 ASN A O 1
ATOM 3219 N N . GLY A 1 397 ? -16.507 30.963 12.218 1.00 33.03 397 GLY A N 1
ATOM 3220 C CA . GLY A 1 397 ? -16.300 32.415 12.301 1.00 33.03 397 GLY A CA 1
ATOM 3221 C C . GLY A 1 397 ? -17.567 33.219 12.070 1.00 33.03 397 GLY A C 1
ATOM 3222 O O . GLY A 1 397 ? -18.360 32.805 11.195 1.00 33.03 397 GLY A O 1
#

Solvent-accessible surface area (backbone atoms only — not comparable to full-atom values): 23196 Å² total; per-residue (Å²): 137,84,90,73,81,85,76,82,77,75,85,69,81,81,58,56,89,38,62,69,61,61,72,43,55,70,70,58,49,50,51,51,41,49,61,58,51,36,80,41,66,41,92,84,54,64,53,59,82,39,39,82,63,52,42,97,93,42,44,36,59,75,41,63,61,62,70,68,41,73,74,42,72,66,48,25,60,57,40,52,57,47,49,36,54,59,35,72,48,60,38,65,51,41,37,64,92,72,46,66,85,90,58,58,46,70,69,61,50,42,51,53,42,47,55,38,43,76,72,74,42,78,58,29,29,42,38,36,37,34,40,38,23,42,67,52,47,56,74,44,62,25,69,45,49,58,49,60,33,67,75,55,40,34,31,28,38,34,43,34,32,45,47,85,24,40,68,57,40,79,76,64,48,65,67,61,45,71,29,58,42,53,69,68,38,53,41,43,75,53,47,57,34,38,33,46,32,47,32,36,47,47,92,44,42,70,53,52,54,50,36,49,55,49,43,56,73,26,42,50,42,34,26,72,83,64,54,48,22,34,54,38,79,91,61,46,45,76,50,75,52,77,47,56,23,40,41,72,65,30,29,30,64,61,60,44,77,46,96,67,22,22,42,33,34,34,40,35,45,31,23,30,67,62,88,52,90,82,67,74,84,59,75,48,58,64,34,64,57,59,68,77,76,48,64,79,70,83,81,66,71,52,60,46,75,72,50,73,64,54,55,49,54,49,52,57,51,50,57,60,52,69,78,71,73,86,84,90,87,84,90,85,90,85,85,91,88,70,80,85,70,93,75,73,89,66,76,87,76,78,92,74,81,66,67,69,78,79,51,70,65,66,74,66,80,75,54,84,55,96,60,50,67,56,43,22,73,62,31,38,52,58,59,55,52,54,54,54,50,54,56,59,56,63,72,78,109

Organism: NCBI:txid302913

pLDDT: mean 78.65, std 21.39, range [22.77, 98.44]

Secondary structure (DSSP, 8-state):
---------------TTSHHHHTS-HHHHHHHHHHHTS-EE-SS----TT-TT--SS-SS-EE---GGGGS-HHHHHHHHHHHHHSEEEEEEES-GGGSPTTPPPHHHHHHHHHHHHHTT----EEEEEEEE-HHHHHH-SHHHHHHTSTT--EEEEEEEE-GGGSTTGGGTPPPEE-SHHHHH-EE-TT--EEEEEEEEEGGGHHHHHHHHHHHHHH--EEETTS-EEEE-GGG-EEEEEEEESEETTEE-GGGEEETTEEEEEEEEEEEEE---TT---PPPPPEE--HHHHHTT--S-S-EES-SHHHHHHHHHHHHHHTT-----------S-----S-----S------GGGT---HHHHHS--S--GGGHHHH-HHHHHHHHHHHHHTT--

Mean predicted aligned error: 11.89 Å

Nearest PDB structures (foldseek):
  4ine-assembly1_A  TM=3.581E-01  e=9.844E-03  Caenorhabditis elegans
  7zr3-assembly1_B  TM=3.407E-01  e=4.460E+00  metagenome
  3nkf-assembly3_C  TM=2.399E-01  e=2.907E+00  synthetic construct
  7eeb-assembly1_H  TM=2.641E-01  e=3.090E+00  Mus musculus
  3mzt-assembly5_E  TM=1.838E-01  e=2.141E+00  Homo sapiens

Foldseek 3Di:
DDDDDDDPPPDDDQPCVDCLRVVDDPVVNLVVLLVLFDKDFDPPAFDDQQAPPDDPVPGGDIDGDCVQLVPDVVSVVSNVLSCQEEAEAEEELFALVNDDPPHDQLVVVLVVQVVCVVVVHQGEYAEYEYEAQQVLLPVDCQQQLSQPRPSPQYQEYEYEDECVSAPPSLVVDQGWHFCNNLVPHAHEPNHFKYKYKYKHFPLCVVSVVQLVVLCQPQGWHAYPVGFIWHWDPVPKDKDKDKGFQRHPQKGFVLQDPDVRITIMIMIITMTGGPPDPPDDRHHHDIGGDDPVSSVVRPDDNGIDGNDVPVVVVVVVVVVVVVVPDDDDDDDDDDDDDDDDDPPPPPPDDDPDDDCCSVDDPVVLLPDFDPDCHNNTSRHSSSVVVVVVVVVVVVVVD

Sequence (397 aa):
MSLHGREVTQFGFEQGQSPLYSALPAELRLAVLRYCLSVCNHPTSQFNRDSIWRRLDYDRPQIVHTSILRTCRRLHDEGLRVLDQNLDYTIFFTAPPERPPQCTNPFDLERRLQDLAQQGRRPSVRNLQVFANLALLESTRSLQDLLDIEHLHPRNVTLAIRHVDFRDWEHDAPLAINSVWVSQTRLPNSVRTVVVQIESLGRKTQQLDHIAKIASRSWTFQRKDGTLLAVNPTRTTTQQWQGRSTLNDKKWVRDETAPHQLSYHLISLHFIPTGDPSFTRPRPEDLSVPAEMAKSLLHMAPSIRVADKQFHRMLTRHTNAIFAGSQHGGFLTMCPGSWPGDASRRSGSVEEMDPTWLFPKLDWLLMEPEDARFGGRVTGYYHQDRVQRSRCSSING